Protein 6WXO (pdb70)

Foldseek 3Di:
DDLAPDEAEAEDDDQVVLLVVQVVSVVVVRDHYAYEYQDLVNLLSCQVRPHQEYEYEAQKKKKKWADDDVVLVCVLCVVLVVLLVVQPWDWDWDDDDRIIIIIIADHADVSLVVSQVSSVVSCVVSVIDIDGTTDNQRVVVVVSVVVCVVSPHNYYHYDHPDVVRVCVNVVD/DFAPDDPPNGHDLEPDEAEAEDPDQVVLLVVLVVSVVVVRQHYAYEYQDLVSLLVLQVRRHQEYEYEQFKKKKKWFDDDVVLVVVLVVVLVVLLVVQPWDWDWDDDDRIIIIITADHDQVSQVVSQVSSVVSCVVSVIDIDGGHDGHNVVVVVSVVVSVVSPRNHYHYDHPPVVVSVVSD

B-factor: mean 25.02, std 10.62, range [9.31, 85.42]

Radius of gyration: 19.2 Å; Cα contacts (8 Å, |Δi|>4): 754; chains: 2; bounding box: 48×46×39 Å

Structure (mmCIF, N/CA/C/O backbone):
data_6WXO
#
_entry.id   6WXO
#
_cell.length_a   48.851
_cell.length_b   62.512
_cell.length_c   48.949
_cell.angle_alpha   90.000
_cell.angle_beta   95.269
_cell.angle_gamma   90.000
#
_symmetry.space_group_name_H-M   'P 1 21 1'
#
loop_
_entity.id
_entity.type
_entity.pdbx_description
1 polymer TFD-HE
2 non-polymer GLYCEROL
3 non-polymer 'SULFATE ION'
4 water water
#
loop_
_atom_site.group_PDB
_atom_site.id
_atom_site.type_symbol
_atom_site.label_atom_id
_atom_site.label_alt_id
_atom_site.label_comp_id
_atom_site.label_asym_id
_atom_site.label_entity_id
_atom_site.label_seq_id
_atom_site.pdbx_PDB_ins_code
_atom_site.Cartn_x
_atom_site.Cartn_y
_atom_site.Cartn_z
_atom_site.occupancy
_atom_site.B_iso_or_equiv
_atom_site.auth_seq_id
_atom_site.auth_comp_id
_atom_site.auth_asym_id
_atom_site.auth_atom_id
_atom_site.pdbx_PDB_model_num
ATOM 1 N N . LEU A 1 19 ? -13.53605 4.47805 9.94486 1.000 39.86103 -5 LEU A N 1
ATOM 2 C CA . LEU A 1 19 ? -13.95859 5.86736 9.58337 1.000 36.32408 -5 LEU A CA 1
ATOM 3 C C . LEU A 1 19 ? -15.22404 5.81927 8.73200 1.000 36.03653 -5 LEU A C 1
ATOM 4 O O . LEU A 1 19 ? -15.44050 4.86737 7.98226 1.000 36.21483 -5 LEU A O 1
ATOM 20 N N . TYR A 1 20 ? -16.05480 6.86602 8.83074 1.000 34.63561 -4 TYR A N 1
ATOM 21 C CA . TYR A 1 20 ? -17.31571 6.94280 8.10566 1.000 34.70754 -4 TYR A CA 1
ATOM 22 C C . TYR A 1 20 ? -17.15344 7.96624 6.99286 1.000 33.20231 -4 TYR A C 1
ATOM 23 O O . TYR A 1 20 ? -17.03700 9.16229 7.26295 1.000 32.72512 -4 TYR A O 1
ATOM 27 N N . PHE A 1 21 ? -17.20832 7.50314 5.74057 1.000 33.69825 -3 PHE A N 1
ATOM 28 C CA . PHE A 1 21 ? -17.05360 8.41362 4.60578 1.000 34.28251 -3 PHE A CA 1
ATOM 29 C C . PHE A 1 21 ? -18.17474 9.45201 4.57326 1.000 34.54377 -3 PHE A C 1
ATOM 30 O O . PHE A 1 21 ? -17.99587 10.54160 4.02006 1.000 32.12886 -3 PHE A O 1
ATOM 34 N N . GLN A 1 22 ? -19.34558 9.11932 5.12310 1.000 36.92841 -2 GLN A N 1
ATOM 35 C CA . GLN A 1 22 ? -20.47504 10.04456 5.12942 1.000 39.73087 -2 GLN A CA 1
ATOM 36 C C . GLN A 1 22 ? -20.45164 10.98991 6.32799 1.000 40.54669 -2 GLN A C 1
ATOM 37 O O . GLN A 1 22 ? -20.83274 12.15658 6.19925 1.000 43.04196 -2 GLN A O 1
ATOM 41 N N . GLY A 1 23 ? -20.02743 10.51837 7.49509 1.000 37.39259 -1 GLY A N 1
ATOM 42 C CA . GLY A 1 23 ? -20.13606 11.31116 8.70380 1.000 33.53317 -1 GLY A CA 1
ATOM 43 C C . GLY A 1 23 ? -18.89899 12.07745 9.13941 1.000 30.01557 -1 GLY A C 1
ATOM 44 O O . GLY A 1 23 ? -19.00704 13.17214 9.70243 1.000 30.89890 -1 GLY A O 1
ATOM 48 N N . ASP A 1 24 ? -17.71910 11.53562 8.87086 1.000 26.45517 0 ASP A N 1
ATOM 49 C CA . ASP A 1 24 ? -16.47236 12.14143 9.33524 1.000 23.04214 0 ASP A CA 1
ATOM 50 C C . ASP A 1 24 ? -15.98608 13.18625 8.31665 1.000 19.96745 0 ASP A C 1
ATOM 51 O O . ASP A 1 24 ? -16.30473 13.14094 7.12799 1.000 22.21782 0 ASP A O 1
ATOM 60 N N . ILE A 1 25 ? -15.23930 14.13424 8.79794 1.000 14.74129 1 ILE A N 1
ATOM 61 C CA . ILE A 1 25 ? -14.57378 15.09202 7.92106 1.000 13.57807 1 ILE A CA 1
ATOM 62 C C . ILE A 1 25 ? -13.18905 14.54427 7.59770 1.000 13.21801 1 ILE A C 1
ATOM 63 O O . ILE A 1 25 ? -12.43238 14.16649 8.49352 1.000 14.67384 1 ILE A O 1
ATOM 79 N N . LEU A 1 26 ? -12.84702 14.46666 6.30405 1.000 11.10761 2 LEU A N 1
ATOM 80 C CA . LEU A 1 26 ? -11.55464 13.95320 5.91299 1.000 11.07595 2 LEU A CA 1
ATOM 81 C C . LEU A 1 26 ? -10.74050 15.12799 5.39170 1.000 10.37975 2 LEU A C 1
ATOM 82 O O . LEU A 1 26 ? -11.18563 15.84367 4.48942 1.000 11.65536 2 LEU A O 1
ATOM 98 N N . ILE A 1 27 ? -9.60891 15.38214 6.00544 1.000 10.15684 3 ILE A N 1
ATOM 99 C CA . ILE A 1 27 ? -8.86410 16.60690 5.75670 1.000 10.58591 3 ILE A CA 1
ATOM 100 C C . ILE A 1 27 ? -7.60153 16.25274 4.96749 1.000 9.30985 3 ILE A C 1
ATOM 101 O O . ILE A 1 27 ? -6.81183 15.39908 5.40082 1.000 10.29418 3 ILE A O 1
ATOM 117 N N . VAL A 1 28 ? -7.41233 16.93887 3.85380 1.000 10.81961 4 VAL A N 1
ATOM 118 C CA . VAL A 1 28 ? -6.18090 16.83160 3.05718 1.000 9.83688 4 VAL A CA 1
ATOM 119 C C . VAL A 1 28 ? -5.26909 17.97165 3.50503 1.000 10.89448 4 VAL A C 1
ATOM 120 O O . VAL A 1 28 ? -5.61351 19.16024 3.35813 1.000 11.72715 4 VAL A O 1
ATOM 133 N N . ASN A 1 29 ? -4.11028 17.61583 4.03578 1.000 12.81080 5 ASN A N 1
ATOM 134 C CA . ASN A 1 29 ? -3.08802 18.59044 4.37930 1.000 16.02724 5 ASN A CA 1
ATOM 135 C C . ASN A 1 29 ? -2.19062 18.72768 3.15923 1.000 16.84424 5 ASN A C 1
ATOM 136 O O . ASN A 1 29 ? -1.48931 17.78977 2.78140 1.000 18.53292 5 ASN A O 1
ATOM 147 N N . ALA A 1 30 ? -2.24971 19.87381 2.49362 1.000 17.80760 6 ALA A N 1
ATOM 148 C CA . ALA A 1 30 ? -1.69705 20.01727 1.15468 1.000 20.89513 6 ALA A CA 1
ATOM 149 C C . ALA A 1 30 ? -0.63967 21.09640 1.11327 1.000 23.59646 6 ALA A C 1
ATOM 150 O O . ALA A 1 30 ? -0.87714 22.22297 1.59785 1.000 24.05053 6 ALA A O 1
ATOM 157 N N . LYS A 1 31 ? 0.49530 20.75853 0.49165 1.000 25.18747 7 LYS A N 1
ATOM 158 C CA . LYS A 1 31 ? 1.59471 21.69884 0.24559 1.000 27.12279 7 LYS A CA 1
ATOM 159 C C . LYS A 1 31 ? 1.82724 21.99260 -1.23458 1.000 28.51613 7 LYS A C 1
ATOM 160 O O . LYS A 1 31 ? 2.64001 22.87872 -1.56320 1.000 29.46048 7 LYS A O 1
ATOM 167 N N . ASP A 1 32 ? 1.12866 21.30458 -2.13026 1.000 28.53934 8 ASP A N 1
ATOM 168 C CA . ASP A 1 32 ? 1.27492 21.51372 -3.56068 1.000 31.41872 8 ASP A CA 1
ATOM 169 C C . ASP A 1 32 ? -0.09446 21.36102 -4.19620 1.000 26.93396 8 ASP A C 1
ATOM 170 O O . ASP A 1 32 ? -0.88936 20.47661 -3.82399 1.000 24.39161 8 ASP A O 1
ATOM 179 N N . VAL A 1 33 ? -0.37085 22.21637 -5.16666 1.000 25.01424 9 VAL A N 1
ATOM 180 C CA . VAL A 1 33 ? -1.70974 22.25663 -5.72862 1.000 25.12825 9 VAL A CA 1
ATOM 181 C C . VAL A 1 33 ? -2.04982 20.96168 -6.42064 1.000 24.23480 9 VAL A C 1
ATOM 182 O O . VAL A 1 33 ? -3.14620 20.43159 -6.24640 1.000 22.18258 9 VAL A O 1
ATOM 195 N N . ASP A 1 34 ? -1.13111 20.45000 -7.25118 1.000 25.40639 10 ASP A N 1
ATOM 196 C CA . ASP A 1 34 ? -1.44201 19.24245 -8.00563 1.000 28.14529 10 ASP A CA 1
ATOM 197 C C . ASP A 1 34 ? -1.64753 18.04636 -7.08795 1.000 24.12764 10 ASP A C 1
ATOM 198 O O . ASP A 1 34 ? -2.56188 17.23509 -7.30316 1.000 22.57927 10 ASP A O 1
ATOM 207 N N . GLU A 1 35 ? -0.79453 17.90064 -6.06894 1.000 22.88589 11 GLU A N 1
ATOM 208 C CA . GLU A 1 35 ? -0.98457 16.79376 -5.12700 1.000 22.92444 11 GLU A CA 1
ATOM 209 C C . GLU A 1 35 ? -2.29579 16.94743 -4.37665 1.000 18.61411 11 GLU A C 1
ATOM 210 O O . GLU A 1 35 ? -2.99695 15.96690 -4.10585 1.000 17.17787 11 GLU A O 1
ATOM 222 N N . MET A 1 36 ? -2.64277 18.17152 -4.00589 1.000 17.12173 12 MET A N 1
ATOM 223 C CA . MET A 1 36 ? -3.92220 18.40347 -3.35528 1.000 16.31875 12 MET A CA 1
ATOM 224 C C . MET A 1 36 ? -5.05765 17.89830 -4.22720 1.000 15.64656 12 MET A C 1
ATOM 225 O O . MET A 1 36 ? -5.97049 17.22494 -3.74742 1.000 16.10279 12 MET A O 1
ATOM 239 N N . LEU A 1 37 ? -5.03953 18.25438 -5.51902 1.000 15.28271 13 LEU A N 1
ATOM 240 C CA . LEU A 1 37 ? -6.13555 17.89121 -6.39115 1.000 15.60348 13 LEU A CA 1
ATOM 241 C C . LEU A 1 37 ? -6.26313 16.39173 -6.51476 1.000 13.65634 13 LEU A C 1
ATOM 242 O O . LEU A 1 37 ? -7.37146 15.87644 -6.56441 1.000 13.96219 13 LEU A O 1
ATOM 258 N N . LYS A 1 38 ? -5.12916 15.69208 -6.55204 1.000 14.22992 14 LYS A N 1
ATOM 259 C CA . LYS A 1 38 ? -5.18903 14.24437 -6.65641 1.000 14.44398 14 LYS A CA 1
ATOM 260 C C . LYS A 1 38 ? -5.76984 13.61062 -5.39478 1.000 13.53899 14 LYS A C 1
ATOM 261 O O . LYS A 1 38 ? -6.50737 12.63418 -5.46181 1.000 13.37895 14 LYS A O 1
ATOM 280 N N . GLN A 1 39 ? -5.44969 14.15191 -4.23587 1.000 14.21606 15 GLN A N 1
ATOM 281 C CA . GLN A 1 39 ? -5.94092 13.60873 -2.99737 1.000 14.23318 15 GLN A CA 1
ATOM 282 C C . GLN A 1 39 ? -7.42701 13.86979 -2.84634 1.000 12.43622 15 GLN A C 1
ATOM 283 O O . GLN A 1 39 ? -8.16249 12.99132 -2.41470 1.000 11.58909 15 GLN A O 1
ATOM 308 N N . VAL A 1 40 ? -7.89032 15.07976 -3.16977 1.000 13.78336 16 VAL A N 1
ATOM 309 C CA . VAL A 1 40 ? -9.31592 15.34243 -3.12805 1.000 14.45511 16 VAL A CA 1
ATOM 310 C C . VAL A 1 40 ? -10.04374 14.42217 -4.08121 1.000 12.56630 16 VAL A C 1
ATOM 311 O O . VAL A 1 40 ? -11.12516 13.93450 -3.76710 1.000 14.38502 16 VAL A O 1
ATOM 324 N N . GLU A 1 41 ? -9.47784 14.18513 -5.28035 1.000 13.23676 17 GLU A N 1
ATOM 325 C CA . GLU A 1 41 ? -10.14879 13.30805 -6.22669 1.000 16.60926 17 GLU A CA 1
ATOM 326 C C . GLU A 1 41 ? -10.27349 11.89598 -5.65778 1.000 14.88878 17 GLU A C 1
ATOM 327 O O . GLU A 1 41 ? -11.31680 11.26328 -5.77757 1.000 15.61486 17 GLU A O 1
ATOM 339 N N . ILE A 1 42 ? -9.21438 11.38568 -5.02127 1.000 12.97662 18 ILE A N 1
ATOM 340 C CA . ILE A 1 42 ? -9.29154 10.06427 -4.39202 1.000 14.14050 18 ILE A CA 1
ATOM 341 C C . ILE A 1 42 ? -10.43866 10.03048 -3.38249 1.000 13.00883 18 ILE A C 1
ATOM 342 O O . ILE A 1 42 ? -11.31150 9.15006 -3.41259 1.000 15.55696 18 ILE A O 1
ATOM 358 N N . LEU A 1 43 ? -10.51129 11.03540 -2.52010 1.000 12.97528 19 LEU A N 1
ATOM 359 C CA . LEU A 1 43 ? -11.59958 11.03442 -1.53030 1.000 13.10216 19 LEU A CA 1
ATOM 360 C C . LEU A 1 43 ? -12.97259 11.15757 -2.17353 1.000 14.05704 19 LEU A C 1
ATOM 361 O O . LEU A 1 43 ? -13.92128 10.49928 -1.74853 1.000 15.69620 19 LEU A O 1
ATOM 377 N N . ARG A 1 44 ? -13.08442 11.94453 -3.22382 1.000 14.93711 20 ARG A N 1
ATOM 378 C CA . ARG A 1 44 ? -14.35861 12.05150 -3.91307 1.000 16.74146 20 ARG A CA 1
ATOM 379 C C . ARG A 1 44 ? -14.77245 10.73094 -4.51607 1.000 17.21686 20 ARG A C 1
ATOM 380 O O . ARG A 1 44 ? -15.93599 10.33277 -4.41741 1.000 19.27404 20 ARG A O 1
ATOM 401 N N . ARG A 1 45 ? -13.81508 10.00816 -5.10823 1.000 17.40621 21 ARG A N 1
ATOM 402 C CA . ARG A 1 45 ? -14.12456 8.74365 -5.77206 1.000 21.32566 21 ARG A CA 1
ATOM 403 C C . ARG A 1 45 ? -14.42561 7.64424 -4.76682 1.000 21.23627 21 ARG A C 1
ATOM 404 O O . ARG A 1 45 ? -14.96237 6.61135 -5.15779 1.000 21.87942 21 ARG A O 1
ATOM 425 N N . LEU A 1 46 ? -14.02885 7.82127 -3.50807 1.000 19.95217 22 LEU A N 1
ATOM 426 C CA . LEU A 1 46 ? -14.41975 6.99780 -2.37058 1.000 20.97675 22 LEU A CA 1
ATOM 427 C C . LEU A 1 46 ? -15.74579 7.43774 -1.76883 1.000 24.43070 22 LEU A C 1
ATOM 428 O O . LEU A 1 46 ? -16.20267 6.83834 -0.77600 1.000 26.38316 22 LEU A O 1
ATOM 444 N N . GLY A 1 47 ? -16.37159 8.48086 -2.30353 1.000 25.00322 23 GLY A N 1
ATOM 445 C CA . GLY A 1 47 ? -17.66738 8.89244 -1.82151 1.000 25.03305 23 GLY A CA 1
ATOM 446 C C . GLY A 1 47 ? -17.61414 9.70426 -0.55594 1.000 23.17132 23 GLY A C 1
ATOM 447 O O . GLY A 1 47 ? -18.64041 9.86516 0.10170 1.000 24.62977 23 GLY A O 1
ATOM 451 N N . ALA A 1 48 ? -16.46273 10.25778 -0.21237 1.000 20.05854 24 ALA A N 1
ATOM 452 C CA . ALA A 1 48 ? -16.39799 11.06890 0.98548 1.000 18.58887 24 ALA A CA 1
ATOM 453 C C . ALA A 1 48 ? -17.28700 12.28410 0.76653 1.000 20.98373 24 ALA A C 1
ATOM 454 O O . ALA A 1 48 ? -17.15428 12.98725 -0.24418 1.000 22.82501 24 ALA A O 1
ATOM 461 N N . LYS A 1 49 ? -18.11633 12.58297 1.75443 1.000 21.76434 25 LYS A N 1
ATOM 462 C CA . LYS A 1 49 ? -19.10383 13.63938 1.65197 1.000 23.73379 25 LYS A CA 1
ATOM 463 C C . LYS A 1 49 ? -18.64500 14.95209 2.27107 1.000 21.59399 25 LYS A C 1
ATOM 464 O O . LYS A 1 49 ? -19.19858 16.00622 1.92779 1.000 22.44946 25 LYS A O 1
ATOM 468 N N . GLN A 1 50 ? -17.63157 14.92608 3.13285 1.000 19.16242 26 GLN A N 1
ATOM 469 C CA . GLN A 1 50 ? -17.12084 16.12907 3.80038 1.000 19.67636 26 GLN A CA 1
ATOM 470 C C . GLN A 1 50 ? -15.61131 16.17873 3.65414 1.000 17.01521 26 GLN A C 1
ATOM 471 O O . GLN A 1 50 ? -14.90524 15.61889 4.47745 1.000 19.06465 26 GLN A O 1
ATOM 485 N N . ILE A 1 51 ? -15.11794 16.77545 2.58926 1.000 13.67366 27 ILE A N 1
ATOM 486 C CA . ILE A 1 51 ? -13.68772 16.86329 2.31018 1.000 12.49511 27 ILE A CA 1
ATOM 487 C C . ILE A 1 51 ? -13.20362 18.25509 2.65547 1.000 11.30422 27 ILE A C 1
ATOM 488 O O . ILE A 1 51 ? -13.74893 19.24723 2.16899 1.000 12.09218 27 ILE A O 1
ATOM 504 N N . ALA A 1 52 ? -12.18424 18.34073 3.45607 1.000 10.39798 28 ALA A N 1
ATOM 505 C CA . ALA A 1 52 ? -11.55765 19.60421 3.80418 1.000 11.53992 28 ALA A CA 1
ATOM 506 C C . ALA A 1 52 ? -10.15434 19.63850 3.22879 1.000 11.17596 28 ALA A C 1
ATOM 507 O O . ALA A 1 52 ? -9.49093 18.60658 3.04091 1.000 9.88700 28 ALA A O 1
ATOM 514 N N . VAL A 1 53 ? -9.66858 20.84812 3.00286 1.000 11.66639 29 VAL A N 1
ATOM 515 C CA . VAL A 1 53 ? -8.29890 21.04358 2.61353 1.000 10.94685 29 VAL A CA 1
ATOM 516 C C . VAL A 1 53 ? -7.68993 22.04562 3.57110 1.000 9.96474 29 VAL A C 1
ATOM 517 O O . VAL A 1 53 ? -8.25895 23.10622 3.82631 1.000 12.72621 29 VAL A O 1
ATOM 530 N N . HIS A 1 54 ? -6.54835 21.69507 4.10820 1.000 11.93275 30 HIS A N 1
ATOM 531 C CA . HIS A 1 54 ? -5.79020 22.54313 5.02150 1.000 13.56590 30 HIS A CA 1
ATOM 532 C C . HIS A 1 54 ? -4.47846 22.90876 4.37378 1.000 14.56053 30 HIS A C 1
ATOM 533 O O . HIS A 1 54 ? -3.73514 22.01796 3.96822 1.000 16.58393 30 HIS A O 1
ATOM 548 N N . SER A 1 55 ? -4.17828 24.20816 4.30306 1.000 15.36001 31 SER A N 1
ATOM 549 C CA . SER A 1 55 ? -2.97935 24.65785 3.66065 1.000 17.84254 31 SER A CA 1
ATOM 550 C C . SER A 1 55 ? -2.60407 26.03382 4.15584 1.000 21.70551 31 SER A C 1
ATOM 551 O O . SER A 1 55 ? -3.47193 26.84193 4.47586 1.000 23.35219 31 SER A O 1
ATOM 559 N N . SER A 1 56 ? -1.28788 26.28130 4.19462 1.000 23.87858 32 SER A N 1
ATOM 560 C CA A SER A 1 56 ? -0.76991 27.62642 4.41794 0.500 24.97664 32 SER A CA 1
ATOM 561 C CA B SER A 1 56 ? -0.78198 27.63097 4.41982 0.500 24.51075 32 SER A CA 1
ATOM 562 C C . SER A 1 56 ? -0.72483 28.45055 3.14010 1.000 25.20368 32 SER A C 1
ATOM 563 O O . SER A 1 56 ? -0.48375 29.66404 3.21429 1.000 28.08742 32 SER A O 1
ATOM 578 N N . ASP A 1 57 ? -0.95052 27.83703 1.97696 1.000 22.69303 33 ASP A N 1
ATOM 579 C CA . ASP A 1 57 ? -0.87487 28.52848 0.69346 1.000 24.69205 33 ASP A CA 1
ATOM 580 C C . ASP A 1 57 ? -2.29323 28.90583 0.26882 1.000 20.54952 33 ASP A C 1
ATOM 581 O O . ASP A 1 57 ? -3.11454 28.03516 -0.04729 1.000 19.57143 33 ASP A O 1
ATOM 590 N N . TRP A 1 58 ? -2.58134 30.20918 0.23591 1.000 18.26966 34 TRP A N 1
ATOM 591 C CA . TRP A 1 58 ? -3.90958 30.62452 -0.16153 1.000 15.25684 34 TRP A CA 1
ATOM 592 C C . TRP A 1 58 ? -4.28238 30.10224 -1.53282 1.000 14.57524 34 TRP A C 1
ATOM 593 O O . TRP A 1 58 ? -5.46325 29.83262 -1.77425 1.000 15.38148 34 TRP A O 1
ATOM 614 N N . ARG A 1 59 ? -3.30544 30.00642 -2.45291 1.000 15.78986 35 ARG A N 1
ATOM 615 C CA . ARG A 1 59 ? -3.59070 29.50150 -3.79201 1.000 18.86054 35 ARG A CA 1
ATOM 616 C C . ARG A 1 59 ? -4.14146 28.08249 -3.72523 1.000 18.09381 35 ARG A C 1
ATOM 617 O O . ARG A 1 59 ? -5.03300 27.72306 -4.50603 1.000 17.88425 35 ARG A O 1
ATOM 621 N N . ILE A 1 60 ? -3.62136 27.25357 -2.79982 1.000 17.25729 36 ILE A N 1
ATOM 622 C CA . ILE A 1 60 ? -4.12962 25.88950 -2.68336 1.000 17.74422 36 ILE A CA 1
ATOM 623 C C . ILE A 1 60 ? -5.55926 25.90055 -2.21651 1.000 15.93802 36 ILE A C 1
ATOM 624 O O . ILE A 1 60 ? -6.37299 25.14202 -2.70839 1.000 16.61001 36 ILE A O 1
ATOM 640 N N . LEU A 1 61 ? -5.88293 26.75043 -1.23622 1.000 14.67438 37 LEU A N 1
ATOM 641 C CA . LEU A 1 61 ? -7.25306 26.80596 -0.75910 1.000 14.03152 37 LEU A CA 1
ATOM 642 C C . LEU A 1 61 ? -8.17678 27.34208 -1.85783 1.000 14.27972 37 LEU A C 1
ATOM 643 O O . LEU A 1 61 ? -9.31274 26.89778 -1.98498 1.000 15.24557 37 LEU A O 1
ATOM 659 N N . GLN A 1 62 ? -7.70657 28.27732 -2.65839 1.000 14.90090 38 GLN A N 1
ATOM 660 C CA . GLN A 1 62 ? -8.50303 28.78324 -3.77199 1.000 15.42873 38 GLN A CA 1
ATOM 661 C C . GLN A 1 62 ? -8.77414 27.71742 -4.82255 1.000 17.30379 38 GLN A C 1
ATOM 662 O O . GLN A 1 62 ? -9.87208 27.65994 -5.38441 1.000 19.12163 38 GLN A O 1
ATOM 676 N N . GLU A 1 63 ? -7.79224 26.86657 -5.10747 1.000 18.47622 39 GLU A N 1
ATOM 677 C CA . GLU A 1 63 ? -8.00632 25.79347 -6.06409 1.000 21.28238 39 GLU A CA 1
ATOM 678 C C . GLU A 1 63 ? -8.91554 24.72495 -5.48564 1.000 20.04280 39 GLU A C 1
ATOM 679 O O . GLU A 1 63 ? -9.76566 24.17038 -6.18273 1.000 21.15319 39 GLU A O 1
ATOM 691 N N . ALA A 1 64 ? -8.74962 24.42480 -4.20970 1.000 16.63632 40 ALA A N 1
ATOM 692 C CA . ALA A 1 64 ? -9.58363 23.41329 -3.57866 1.000 17.82076 40 ALA A CA 1
ATOM 693 C C . ALA A 1 64 ? -11.02870 23.80574 -3.63884 1.000 18.38789 40 ALA A C 1
ATOM 694 O O . ALA A 1 64 ? -11.89649 22.96160 -3.83999 1.000 17.78382 40 ALA A O 1
ATOM 701 N N . LEU A 1 65 ? -11.30829 25.08759 -3.43178 1.000 19.89086 41 LEU A N 1
ATOM 702 C CA . LEU A 1 65 ? -12.67445 25.55986 -3.42403 1.000 22.92374 41 LEU A CA 1
ATOM 703 C C . LEU A 1 65 ? -13.36367 25.24524 -4.73139 1.000 27.26236 41 LEU A C 1
ATOM 704 O O . LEU A 1 65 ? -14.52642 24.84837 -4.74205 1.000 28.95858 41 LEU A O 1
ATOM 720 N N . LYS A 1 66 ? -12.63577 25.32058 -5.83395 1.000 29.48645 42 LYS A N 1
ATOM 721 C CA . LYS A 1 66 ? -13.23635 25.07000 -7.13793 1.000 33.61334 42 LYS A CA 1
ATOM 722 C C . LYS A 1 66 ? -13.38734 23.59336 -7.44414 1.000 33.28002 42 LYS A C 1
ATOM 723 O O . LYS A 1 66 ? -14.18085 23.24144 -8.31673 1.000 33.91133 42 LYS A O 1
ATOM 727 N N . LYS A 1 67 ? -12.68819 22.72043 -6.72442 1.000 32.84209 43 LYS A N 1
ATOM 728 C CA . LYS A 1 67 ? -12.53420 21.33290 -7.15710 1.000 34.15656 43 LYS A CA 1
ATOM 729 C C . LYS A 1 67 ? -13.08406 20.30330 -6.17248 1.000 33.48760 43 LYS A C 1
ATOM 730 O O . LYS A 1 67 ? -12.66216 19.14410 -6.21293 1.000 33.95162 43 LYS A O 1
ATOM 734 N N . GLY A 1 68 ? -14.00524 20.68176 -5.29545 1.000 32.75583 44 GLY A N 1
ATOM 735 C CA . GLY A 1 68 ? -14.62631 19.73383 -4.39151 1.000 32.82350 44 GLY A CA 1
ATOM 736 C C . GLY A 1 68 ? -14.20415 19.81325 -2.94269 1.000 32.08866 44 GLY A C 1
ATOM 737 O O . GLY A 1 68 ? -14.57750 18.94110 -2.16408 1.000 32.15387 44 GLY A O 1
ATOM 741 N N . GLY A 1 69 ? -13.42025 20.81345 -2.55675 1.000 29.71102 45 GLY A N 1
ATOM 742 C CA . GLY A 1 69 ? -13.12687 21.02902 -1.15177 1.000 26.53911 45 GLY A CA 1
ATOM 743 C C . GLY A 1 69 ? -14.30153 21.68343 -0.45037 1.000 25.88208 45 GLY A C 1
ATOM 744 O O . GLY A 1 69 ? -14.59209 22.85012 -0.68822 1.000 29.13850 45 GLY A O 1
ATOM 748 N N . ASP A 1 70 ? -14.97203 20.94670 0.43507 1.000 23.48037 46 ASP A N 1
ATOM 749 C CA . ASP A 1 70 ? -16.16218 21.45159 1.10883 1.000 22.36266 46 ASP A CA 1
ATOM 750 C C . ASP A 1 70 ? -15.80910 22.37894 2.26888 1.000 19.56300 46 ASP A C 1
ATOM 751 O O . ASP A 1 70 ? -16.58656 23.28054 2.59227 1.000 21.94193 46 ASP A O 1
ATOM 760 N N . ILE A 1 71 ? -14.64848 22.17952 2.86959 1.000 15.46843 47 ILE A N 1
ATOM 761 C CA . ILE A 1 71 ? -14.19800 22.95737 4.01701 1.000 13.78191 47 ILE A CA 1
ATOM 762 C C . ILE A 1 71 ? -12.77090 23.38340 3.74586 1.000 12.79296 47 ILE A C 1
ATOM 763 O O . ILE A 1 71 ? -11.92474 22.55515 3.40693 1.000 13.62095 47 ILE A O 1
ATOM 779 N N . LEU A 1 72 ? -12.50673 24.66312 3.89658 1.000 11.18763 48 LEU A N 1
ATOM 780 C CA . LEU A 1 72 ? -11.19028 25.23216 3.68691 1.000 11.30854 48 LEU A CA 1
ATOM 781 C C . LEU A 1 72 ? -10.64223 25.61659 5.04012 1.000 11.15763 48 LEU A C 1
ATOM 782 O O . LEU A 1 72 ? -11.25215 26.41840 5.73101 1.000 12.34159 48 LEU A O 1
ATOM 798 N N . ILE A 1 73 ? -9.50968 25.05960 5.41710 1.000 10.31960 49 ILE A N 1
ATOM 799 C CA . ILE A 1 73 ? -8.93987 25.29407 6.74650 1.000 10.49790 49 ILE A CA 1
ATOM 800 C C . ILE A 1 73 ? -7.72902 26.20035 6.57779 1.000 11.86648 49 ILE A C 1
ATOM 801 O O . ILE A 1 73 ? -6.71763 25.79152 5.99193 1.000 13.04550 49 ILE A O 1
ATOM 817 N N . VAL A 1 74 ? -7.82412 27.37742 7.16691 1.000 13.32276 50 VAL A N 1
ATOM 818 C CA . VAL A 1 74 ? -6.82160 28.42079 7.10959 1.000 15.49998 50 VAL A CA 1
ATOM 819 C C . VAL A 1 74 ? -6.02841 28.40687 8.39727 1.000 16.92749 50 VAL A C 1
ATOM 820 O O . VAL A 1 74 ? -6.55483 28.11582 9.47007 1.000 16.26298 50 VAL A O 1
ATOM 833 N N . ASN A 1 75 ? -4.76616 28.73022 8.29473 1.000 19.94903 51 ASN A N 1
ATOM 834 C CA . ASN A 1 75 ? -3.93818 28.95719 9.46825 1.000 22.91689 51 ASN A CA 1
ATOM 835 C C . ASN A 1 75 ? -4.09008 30.42529 9.85337 1.000 25.17750 51 ASN A C 1
ATOM 836 O O . ASN A 1 75 ? -3.98311 31.34186 9.01885 1.000 26.57017 51 ASN A O 1
ATOM 847 N N . GLY A 1 76 ? -4.42248 30.64058 11.10038 1.000 24.17775 52 GLY A N 1
ATOM 848 C CA . GLY A 1 76 ? -4.54431 31.97120 11.65778 1.000 28.83626 52 GLY A CA 1
ATOM 849 C C . GLY A 1 76 ? -3.27450 32.44422 12.32736 1.000 32.39684 52 GLY A C 1
ATOM 850 O O . GLY A 1 76 ? -2.87783 31.85428 13.33149 1.000 33.78903 52 GLY A O 1
ATOM 854 N N . GLY A 1 77 ? -2.57441 33.42001 11.75396 1.000 33.83535 53 GLY A N 1
ATOM 855 C CA . GLY A 1 77 ? -1.44643 34.01584 12.44310 1.000 34.31762 53 GLY A CA 1
ATOM 856 C C . GLY A 1 77 ? -0.15326 33.23727 12.47149 1.000 35.05927 53 GLY A C 1
ATOM 857 O O . GLY A 1 77 ? 0.67849 33.45793 13.36098 1.000 38.34383 53 GLY A O 1
ATOM 861 N N . GLY A 1 78 ? 0.05690 32.34130 11.53980 1.000 31.48381 54 GLY A N 1
ATOM 862 C CA . GLY A 1 78 ? 1.30506 31.61221 11.46555 1.000 30.38536 54 GLY A CA 1
ATOM 863 C C . GLY A 1 78 ? 2.23710 32.25147 10.45542 1.000 28.75116 54 GLY A C 1
ATOM 864 O O . GLY A 1 78 ? 1.78933 32.87063 9.48630 1.000 29.34901 54 GLY A O 1
ATOM 868 N N . MET A 1 79 ? 3.54388 32.12275 10.69837 1.000 23.76892 55 MET A N 1
ATOM 869 C CA . MET A 1 79 ? 4.54257 32.63735 9.76872 1.000 20.92842 55 MET A CA 1
ATOM 870 C C . MET A 1 79 ? 5.25850 31.42998 9.18044 1.000 17.61288 55 MET A C 1
ATOM 871 O O . MET A 1 79 ? 5.32286 30.37853 9.79688 1.000 19.12358 55 MET A O 1
ATOM 885 N N . THR A 1 80 ? 5.69883 31.54523 7.94559 1.000 16.70573 56 THR A N 1
ATOM 886 C CA . THR A 1 80 ? 6.47675 30.50335 7.31396 1.000 17.15973 56 THR A CA 1
ATOM 887 C C . THR A 1 80 ? 7.78058 31.10021 6.84402 1.000 15.53077 56 THR A C 1
ATOM 888 O O . THR A 1 80 ? 7.76154 32.06200 6.07618 1.000 15.90565 56 THR A O 1
ATOM 899 N N . ILE A 1 81 ? 8.88752 30.48769 7.24819 1.000 14.79745 57 ILE A N 1
ATOM 900 C CA . ILE A 1 81 ? 10.21300 30.82667 6.77475 1.000 15.65238 57 ILE A CA 1
ATOM 901 C C . ILE A 1 81 ? 10.69337 29.65601 5.96485 1.000 13.87629 57 ILE A C 1
ATOM 902 O O . ILE A 1 81 ? 10.55838 28.51622 6.38976 1.000 15.99712 57 ILE A O 1
ATOM 918 N N . THR A 1 82 ? 11.21328 29.90536 4.77727 1.000 13.30180 58 THR A N 1
ATOM 919 C CA . THR A 1 82 ? 11.73274 28.83190 3.94270 1.000 15.33229 58 THR A CA 1
ATOM 920 C C . THR A 1 82 ? 13.19627 29.11123 3.70227 1.000 15.36737 58 THR A C 1
ATOM 921 O O . THR A 1 82 ? 13.55780 30.20916 3.28044 1.000 14.85019 58 THR A O 1
ATOM 932 N N . PHE A 1 83 ? 14.02000 28.12402 4.00112 1.000 15.35480 59 PHE A N 1
ATOM 933 C CA . PHE A 1 83 ? 15.44403 28.14711 3.69543 1.000 16.09301 59 PHE A CA 1
ATOM 934 C C . PHE A 1 83 ? 15.70694 27.24440 2.50625 1.000 18.72096 59 PHE A C 1
ATOM 935 O O . PHE A 1 83 ? 15.14101 26.15044 2.41178 1.000 18.45065 59 PHE A O 1
ATOM 952 N N . ARG A 1 84 ? 16.53893 27.72306 1.59633 1.000 19.15053 60 ARG A N 1
ATOM 953 C CA . ARG A 1 84 ? 16.89639 26.99666 0.38929 1.000 23.16686 60 ARG A CA 1
ATOM 954 C C . ARG A 1 84 ? 18.40173 26.83065 0.31454 1.000 25.54283 60 ARG A C 1
ATOM 955 O O . ARG A 1 84 ? 19.16632 27.75744 0.61915 1.000 24.79768 60 ARG A O 1
ATOM 976 N N . GLY A 1 85 ? 18.80589 25.62206 -0.05164 1.000 29.04863 61 GLY A N 1
ATOM 977 C CA . GLY A 1 85 ? 20.21102 25.26535 -0.14832 1.000 34.37553 61 GLY A CA 1
ATOM 978 C C . GLY A 1 85 ? 20.30220 23.81155 -0.56499 1.000 39.09513 61 GLY A C 1
ATOM 979 O O . GLY A 1 85 ? 19.31242 23.06566 -0.52865 1.000 39.89431 61 GLY A O 1
ATOM 983 N N . ASP A 1 86 ? 21.50115 23.42744 -0.99620 1.000 42.81481 62 ASP A N 1
ATOM 984 C CA . ASP A 1 86 ? 21.68105 22.08224 -1.51645 1.000 46.48315 62 ASP A CA 1
ATOM 985 C C . ASP A 1 86 ? 21.83506 21.02942 -0.42642 1.000 44.18438 62 ASP A C 1
ATOM 986 O O . ASP A 1 86 ? 21.56230 19.85511 -0.69334 1.000 45.78482 62 ASP A O 1
ATOM 990 N N . ASP A 1 87 ? 22.23892 21.41035 0.79320 1.000 39.79282 63 ASP A N 1
ATOM 991 C CA . ASP A 1 87 ? 22.56970 20.46275 1.85102 1.000 36.13072 63 ASP A CA 1
ATOM 992 C C . ASP A 1 87 ? 21.56774 20.59510 2.99025 1.000 29.53545 63 ASP A C 1
ATOM 993 O O . ASP A 1 87 ? 21.54940 21.60999 3.67755 1.000 28.84945 63 ASP A O 1
ATOM 997 N N . LEU A 1 88 ? 20.74790 19.56348 3.19705 1.000 25.53583 64 LEU A N 1
ATOM 998 C CA . LEU A 1 88 ? 19.72978 19.64058 4.24740 1.000 24.25274 64 LEU A CA 1
ATOM 999 C C . LEU A 1 88 ? 20.35435 19.78415 5.63510 1.000 25.23194 64 LEU A C 1
ATOM 1000 O O . LEU A 1 88 ? 19.83408 20.51872 6.47822 1.000 23.80310 64 LEU A O 1
ATOM 1016 N N . GLU A 1 89 ? 21.45931 19.09303 5.91177 1.000 29.05358 65 GLU A N 1
ATOM 1017 C CA . GLU A 1 89 ? 22.08532 19.24050 7.22231 1.000 33.62745 65 GLU A CA 1
ATOM 1018 C C . GLU A 1 89 ? 22.44083 20.69476 7.49963 1.000 30.56770 65 GLU A C 1
ATOM 1019 O O . GLU A 1 89 ? 22.27590 21.17283 8.62769 1.000 29.94680 65 GLU A O 1
ATOM 1031 N N . ALA A 1 90 ? 22.87863 21.43195 6.47698 1.000 27.65823 66 ALA A N 1
ATOM 1032 C CA . ALA A 1 90 ? 23.23763 22.83327 6.68085 1.000 26.46306 66 ALA A CA 1
ATOM 1033 C C . ALA A 1 90 ? 22.01254 23.72107 6.89222 1.000 23.15495 66 ALA A C 1
ATOM 1034 O O . ALA A 1 90 ? 22.06402 24.67072 7.68225 1.000 24.48419 66 ALA A O 1
ATOM 1041 N N . LEU A 1 91 ? 20.91679 23.44484 6.17021 1.000 20.05763 67 LEU A N 1
ATOM 1042 C CA . LEU A 1 91 ? 19.68445 24.16994 6.39900 1.000 17.19397 67 LEU A CA 1
ATOM 1043 C C . LEU A 1 91 ? 19.21397 23.97701 7.83027 1.000 15.80693 67 LEU A C 1
ATOM 1044 O O . LEU A 1 91 ? 18.78925 24.92816 8.50268 1.000 14.91943 67 LEU A O 1
ATOM 1060 N N . LEU A 1 92 ? 19.30163 22.75193 8.31895 1.000 17.44002 68 LEU A N 1
ATOM 1061 C CA . LEU A 1 92 ? 18.85446 22.46185 9.66632 1.000 16.88298 68 LEU A CA 1
ATOM 1062 C C . LEU A 1 92 ? 19.80021 23.06053 10.70215 1.000 18.47754 68 LEU A C 1
ATOM 1063 O O . LEU A 1 92 ? 19.34513 23.59996 11.71828 1.000 17.57433 68 LEU A O 1
ATOM 1079 N N . LYS A 1 93 ? 21.09459 23.01548 10.44304 1.000 20.31597 69 LYS A N 1
ATOM 1080 C CA . LYS A 1 93 ? 22.06557 23.64185 11.32592 1.000 23.12080 69 LYS A CA 1
ATOM 1081 C C . LYS A 1 93 ? 21.78295 25.12672 11.45234 1.000 21.61204 69 LYS A C 1
ATOM 1082 O O . LYS A 1 93 ? 21.84854 25.68158 12.55813 1.000 23.00103 69 LYS A O 1
ATOM 1101 N N . ALA A 1 94 ? 21.44989 25.78376 10.32927 1.000 19.91959 70 ALA A N 1
ATOM 1102 C CA . ALA A 1 94 ? 21.15461 27.20413 10.33962 1.000 21.14846 70 ALA A CA 1
ATOM 1103 C C . ALA A 1 94 ? 19.86225 27.49091 11.07702 1.000 22.02804 70 ALA A C 1
ATOM 1104 O O . ALA A 1 94 ? 19.74314 28.49647 11.76906 1.000 25.64075 70 ALA A O 1
ATOM 1111 N N . ALA A 1 95 ? 18.86896 26.63766 10.91166 1.000 19.83176 71 ALA A N 1
ATOM 1112 C CA . ALA A 1 95 ? 17.57565 26.86549 11.51072 1.000 18.83200 71 ALA A CA 1
ATOM 1113 C C . ALA A 1 95 ? 17.58164 26.64166 13.02513 1.000 18.56359 71 ALA A C 1
ATOM 1114 O O . ALA A 1 95 ? 16.74598 27.23732 13.68552 1.000 19.39293 71 ALA A O 1
ATOM 1121 N N . ILE A 1 96 ? 18.50902 25.83238 13.57339 1.000 18.32661 72 ILE A N 1
ATOM 1122 C CA . ILE A 1 96 ? 18.39102 25.37373 14.95609 1.000 19.14206 72 ILE A CA 1
ATOM 1123 C C . ILE A 1 96 ? 18.31291 26.53492 15.93259 1.000 18.49964 72 ILE A C 1
ATOM 1124 O O . ILE A 1 96 ? 17.47378 26.53595 16.83530 1.000 19.06624 72 ILE A O 1
ATOM 1140 N N . GLU A 1 97 ? 19.14540 27.57117 15.74988 1.000 18.22195 73 GLU A N 1
ATOM 1141 C CA . GLU A 1 97 ? 19.11547 28.67027 16.71338 1.000 24.01142 73 GLU A CA 1
ATOM 1142 C C . GLU A 1 97 ? 17.80270 29.42408 16.66044 1.000 22.11975 73 GLU A C 1
ATOM 1143 O O . GLU A 1 97 ? 17.27484 29.84980 17.69924 1.000 21.07289 73 GLU A O 1
ATOM 1155 N N . MET A 1 98 ? 17.24608 29.58995 15.47051 1.000 19.81282 74 MET A N 1
ATOM 1156 C CA . MET A 1 98 ? 15.97713 30.28439 15.38869 1.000 16.62981 74 MET A CA 1
ATOM 1157 C C . MET A 1 98 ? 14.86102 29.42765 15.98130 1.000 15.78354 74 MET A C 1
ATOM 1158 O O . MET A 1 98 ? 14.01379 29.92769 16.72448 1.000 18.30709 74 MET A O 1
ATOM 1183 N N . ILE A 1 99 ? 14.86392 28.14201 15.67543 1.000 15.13763 75 ILE A N 1
ATOM 1184 C CA . ILE A 1 99 ? 13.90851 27.22799 16.27221 1.000 15.66336 75 ILE A CA 1
ATOM 1185 C C . ILE A 1 99 ? 14.03311 27.24572 17.78931 1.000 16.02602 75 ILE A C 1
ATOM 1186 O O . ILE A 1 99 ? 13.01730 27.24054 18.49656 1.000 16.34495 75 ILE A O 1
ATOM 1202 N N . LYS A 1 100 ? 15.27082 27.25938 18.30484 1.000 14.57632 76 LYS A N 1
ATOM 1203 C CA . LYS A 1 100 ? 15.47501 27.32439 19.74422 1.000 16.39652 76 LYS A CA 1
ATOM 1204 C C . LYS A 1 100 ? 14.80910 28.55335 20.32397 1.000 15.68786 76 LYS A C 1
ATOM 1205 O O . LYS A 1 100 ? 14.06844 28.45717 21.29750 1.000 16.98978 76 LYS A O 1
ATOM 1224 N N . GLN A 1 101 ? 15.04847 29.72339 19.73231 1.000 14.62700 77 GLN A N 1
ATOM 1225 C CA . GLN A 1 101 ? 14.39703 30.93230 20.22346 1.000 15.27267 77 GLN A CA 1
ATOM 1226 C C . GLN A 1 101 ? 12.87743 30.85791 20.09532 1.000 15.37120 77 GLN A C 1
ATOM 1227 O O . GLN A 1 101 ? 12.13293 31.29512 20.99468 1.000 16.42024 77 GLN A O 1
ATOM 1241 N N . ALA A 1 102 ? 12.38662 30.34228 18.98048 1.000 12.70485 78 ALA A N 1
ATOM 1242 C CA . ALA A 1 102 ? 10.94195 30.26349 18.78164 1.000 11.41016 78 ALA A CA 1
ATOM 1243 C C . ALA A 1 102 ? 10.32426 29.41693 19.86190 1.000 12.08292 78 ALA A C 1
ATOM 1244 O O . ALA A 1 102 ? 9.31312 29.79321 20.42961 1.000 13.39559 78 ALA A O 1
ATOM 1251 N N . LEU A 1 103 ? 10.93807 28.26585 20.14002 1.000 12.15059 79 LEU A N 1
ATOM 1252 C CA . LEU A 1 103 ? 10.40466 27.36435 21.14937 1.000 12.43222 79 LEU A CA 1
ATOM 1253 C C . LEU A 1 103 ? 10.37992 28.01581 22.50469 1.000 14.98000 79 LEU A C 1
ATOM 1254 O O . LEU A 1 103 ? 9.41764 27.84491 23.25337 1.000 16.65882 79 LEU A O 1
ATOM 1270 N N . LYS A 1 104 ? 11.41446 28.78341 22.82074 1.000 16.02180 80 LYS A N 1
ATOM 1271 C CA . LYS A 1 104 ? 11.46320 29.47906 24.10633 1.000 17.49844 80 LYS A CA 1
ATOM 1272 C C . LYS A 1 104 ? 10.43097 30.59033 24.21143 1.000 17.80345 80 LYS A C 1
ATOM 1273 O O . LYS A 1 104 ? 9.98101 30.91963 25.32366 1.000 21.01564 80 LYS A O 1
ATOM 1292 N N . PHE A 1 105 ? 10.04680 31.18223 23.08747 1.000 16.31430 81 PHE A N 1
ATOM 1293 C CA . PHE A 1 105 ? 8.96373 32.14965 23.06514 1.000 14.33870 81 PHE A CA 1
ATOM 1294 C C . PHE A 1 105 ? 7.60582 31.49082 23.12756 1.000 15.22776 81 PHE A C 1
ATOM 1295 O O . PHE A 1 105 ? 6.59167 32.19383 23.17897 1.000 15.68534 81 PHE A O 1
ATOM 1312 N N . GLY A 1 106 ? 7.54234 30.17752 23.13715 1.000 16.33681 82 GLY A N 1
ATOM 1313 C CA . GLY A 1 106 ? 6.29882 29.46755 23.24007 1.000 16.52700 82 GLY A CA 1
ATOM 1314 C C . GLY A 1 106 ? 5.71899 28.95416 21.93652 1.000 16.93439 82 GLY A C 1
ATOM 1315 O O . GLY A 1 106 ? 4.55749 28.48289 21.92162 1.000 17.65138 82 GLY A O 1
ATOM 1319 N N . ALA A 1 107 ? 6.49088 29.00447 20.85584 1.000 15.78943 83 ALA A N 1
ATOM 1320 C CA . ALA A 1 107 ? 5.98560 28.66394 19.55093 1.000 14.52274 83 ALA A CA 1
ATOM 1321 C C . ALA A 1 107 ? 5.84214 27.17008 19.38561 1.000 13.74240 83 ALA A C 1
ATOM 1322 O O . ALA A 1 107 ? 6.50611 26.37251 20.04102 1.000 14.86763 83 ALA A O 1
ATOM 1329 N N . THR A 1 108 ? 4.98177 26.80655 18.43744 1.000 13.23278 84 THR A N 1
ATOM 1330 C CA . THR A 1 108 ? 4.99512 25.48866 17.82983 1.000 16.17427 84 THR A CA 1
ATOM 1331 C C . THR A 1 108 ? 5.63571 25.61288 16.45890 1.000 14.32016 84 THR A C 1
ATOM 1332 O O . THR A 1 108 ? 5.37535 26.57524 15.70604 1.000 16.64236 84 THR A O 1
ATOM 1343 N N . ILE A 1 109 ? 6.53284 24.69006 16.16476 1.000 11.31672 85 ILE A N 1
ATOM 1344 C CA . ILE A 1 109 ? 7.31475 24.71927 14.93135 1.000 11.59755 85 ILE A CA 1
ATOM 1345 C C . ILE A 1 109 ? 6.95270 23.49459 14.10912 1.000 13.32763 85 ILE A C 1
ATOM 1346 O O . ILE A 1 109 ? 6.94754 22.38024 14.63146 1.000 15.40954 85 ILE A O 1
ATOM 1362 N N . THR A 1 110 ? 6.64332 23.68230 12.84802 1.000 12.71983 86 THR A N 1
ATOM 1363 C CA . THR A 1 110 ? 6.40660 22.56244 11.94172 1.000 13.35384 86 THR A CA 1
ATOM 1364 C C . THR A 1 110 ? 7.45489 22.62487 10.84808 1.000 12.50540 86 THR A C 1
ATOM 1365 O O . THR A 1 110 ? 7.62697 23.68553 10.22813 1.000 13.10458 86 THR A O 1
ATOM 1376 N N . LEU A 1 111 ? 8.11378 21.51284 10.57496 1.000 11.80083 87 LEU A N 1
ATOM 1377 C CA . LEU A 1 111 ? 9.15956 21.41453 9.57180 1.000 12.54842 87 LEU A CA 1
ATOM 1378 C C . LEU A 1 111 ? 8.73111 20.44539 8.48521 1.000 12.99620 87 LEU A C 1
ATOM 1379 O O . LEU A 1 111 ? 8.20518 19.35157 8.78241 1.000 13.95407 87 LEU A O 1
ATOM 1395 N N . SER A 1 112 ? 8.95698 20.84613 7.24759 1.000 13.38071 88 SER A N 1
ATOM 1396 C CA . SER A 1 112 ? 8.75677 19.93158 6.13726 1.000 15.62923 88 SER A CA 1
ATOM 1397 C C . SER A 1 112 ? 9.72292 20.29531 5.02766 1.000 15.32411 88 SER A C 1
ATOM 1398 O O . SER A 1 112 ? 10.28321 21.39325 4.99945 1.000 14.69300 88 SER A O 1
ATOM 1406 N N . LEU A 1 113 ? 9.94531 19.33415 4.12225 1.000 18.09137 89 LEU A N 1
ATOM 1407 C CA . LEU A 1 113 ? 10.88056 19.49041 3.03764 1.000 23.77680 89 LEU A CA 1
ATOM 1408 C C . LEU A 1 113 ? 10.08284 19.55127 1.75218 1.000 27.53700 89 LEU A C 1
ATOM 1409 O O . LEU A 1 113 ? 9.23735 18.67891 1.51729 1.000 27.82043 89 LEU A O 1
ATOM 1425 N N . ASP A 1 114 ? 10.33277 20.57960 0.94705 1.000 30.16650 90 ASP A N 1
ATOM 1426 C CA . ASP A 1 114 ? 9.78414 20.70901 -0.40706 1.000 33.58532 90 ASP A CA 1
ATOM 1427 C C . ASP A 1 114 ? 11.00518 20.74915 -1.32532 1.000 34.44925 90 ASP A C 1
ATOM 1428 O O . ASP A 1 114 ? 11.58787 21.80682 -1.55823 1.000 34.14332 90 ASP A O 1
ATOM 1432 N N . GLY A 1 115 ? 11.41647 19.58059 -1.81042 1.000 36.32465 91 GLY A N 1
ATOM 1433 C CA . GLY A 1 115 ? 12.60171 19.48991 -2.64310 1.000 37.76510 91 GLY A CA 1
ATOM 1434 C C . GLY A 1 115 ? 13.84772 19.88253 -1.86167 1.000 39.72121 91 GLY A C 1
ATOM 1435 O O . GLY A 1 115 ? 14.21299 19.25730 -0.86707 1.000 41.44835 91 GLY A O 1
ATOM 1439 N N . ASN A 1 116 ? 14.52449 20.92644 -2.30525 1.000 40.12092 92 ASN A N 1
ATOM 1440 C CA . ASN A 1 116 ? 15.69183 21.45351 -1.61193 1.000 40.59094 92 ASN A CA 1
ATOM 1441 C C . ASN A 1 116 ? 15.31423 22.59398 -0.66815 1.000 35.98411 92 ASN A C 1
ATOM 1442 O O . ASN A 1 116 ? 16.19278 23.33272 -0.20991 1.000 36.53646 92 ASN A O 1
ATOM 1446 N N . ASP A 1 117 ? 14.02240 22.76537 -0.39529 1.000 30.20323 93 ASP A N 1
ATOM 1447 C CA . ASP A 1 117 ? 13.55176 23.83716 0.47140 1.000 26.95593 93 ASP A CA 1
ATOM 1448 C C . ASP A 1 117 ? 13.16744 23.23782 1.82433 1.000 19.92790 93 ASP A C 1
ATOM 1449 O O . ASP A 1 117 ? 12.37861 22.28118 1.89505 1.000 19.50377 93 ASP A O 1
ATOM 1458 N N . LEU A 1 118 ? 13.64758 23.84662 2.89521 1.000 14.69184 94 LEU A N 1
ATOM 1459 C CA . LEU A 1 118 ? 13.20344 23.52734 4.24740 1.000 13.05486 94 LEU A CA 1
ATOM 1460 C C . LEU A 1 118 ? 12.17521 24.57483 4.63588 1.000 13.17825 94 LEU A C 1
ATOM 1461 O O . LEU A 1 118 ? 12.50938 25.74454 4.78933 1.000 14.25773 94 LEU A O 1
ATOM 1477 N N . ASN A 1 119 ? 10.93785 24.13359 4.84070 1.000 13.35488 95 ASN A N 1
ATOM 1478 C CA . ASN A 1 119 ? 9.84622 25.00433 5.27178 1.000 16.07772 95 ASN A CA 1
ATOM 1479 C C . ASN A 1 119 ? 9.71682 24.93577 6.78473 1.000 16.29235 95 ASN A C 1
ATOM 1480 O O . ASN A 1 119 ? 9.63849 23.84924 7.36701 1.000 16.74913 95 ASN A O 1
ATOM 1491 N N . ILE A 1 120 ? 9.74442 26.07600 7.41837 1.000 15.50901 96 ILE A N 1
ATOM 1492 C CA . ILE A 1 120 ? 9.62914 26.16182 8.86226 1.000 15.94584 96 ILE A CA 1
ATOM 1493 C C . ILE A 1 120 ? 8.40141 27.00398 9.17296 1.000 14.94211 96 ILE A C 1
ATOM 1494 O O . ILE A 1 120 ? 8.44521 28.20906 9.03370 1.000 15.58268 96 ILE A O 1
ATOM 1510 N N . ASN A 1 121 ? 7.33913 26.38135 9.63446 1.000 13.07025 97 ASN A N 1
ATOM 1511 C CA A ASN A 1 121 ? 6.14616 27.12304 9.99657 0.550 13.13281 97 ASN A CA 1
ATOM 1512 C CA B ASN A 1 121 ? 6.13363 27.11316 9.99647 0.450 14.17204 97 ASN A CA 1
ATOM 1513 C C . ASN A 1 121 ? 6.18604 27.37536 11.49260 1.000 14.18274 97 ASN A C 1
ATOM 1514 O O . ASN A 1 121 ? 6.43991 26.45486 12.27049 1.000 14.73859 97 ASN A O 1
ATOM 1535 N N . ILE A 1 122 ? 5.92405 28.62065 11.87675 1.000 14.43004 98 ILE A N 1
ATOM 1536 C CA . ILE A 1 122 ? 6.00803 28.98931 13.30513 1.000 13.66686 98 ILE A CA 1
ATOM 1537 C C . ILE A 1 122 ? 4.68326 29.59159 13.70632 1.000 14.39159 98 ILE A C 1
ATOM 1538 O O . ILE A 1 122 ? 4.22347 30.54610 13.08665 1.000 14.57825 98 ILE A O 1
ATOM 1554 N N . THR A 1 123 ? 4.05478 28.99304 14.70827 1.000 13.37652 99 THR A N 1
ATOM 1555 C CA . THR A 1 123 ? 2.78152 29.48723 15.21035 1.000 16.13696 99 THR A CA 1
ATOM 1556 C C . THR A 1 123 ? 2.82163 29.67032 16.71954 1.000 14.80817 99 THR A C 1
ATOM 1557 O O . THR A 1 123 ? 3.74080 29.22728 17.38922 1.000 14.74140 99 THR A O 1
ATOM 1568 N N . GLY A 1 124 ? 1.82780 30.38116 17.24376 1.000 14.70672 100 GLY A N 1
ATOM 1569 C CA . GLY A 1 124 ? 1.71741 30.50349 18.67779 1.000 13.34584 100 GLY A CA 1
ATOM 1570 C C . GLY A 1 124 ? 2.52367 31.63862 19.24625 1.000 13.61204 100 GLY A C 1
ATOM 1571 O O . GLY A 1 124 ? 2.81362 31.63558 20.44280 1.000 15.50103 100 GLY A O 1
ATOM 1575 N N . VAL A 1 125 ? 2.90933 32.58837 18.41725 1.000 13.16451 101 VAL A N 1
ATOM 1576 C CA . VAL A 1 125 ? 3.71755 33.72143 18.87820 1.000 14.42716 101 VAL A CA 1
ATOM 1577 C C . VAL A 1 125 ? 3.14750 35.03226 18.35030 1.000 15.33547 101 VAL A C 1
ATOM 1578 O O . VAL A 1 125 ? 2.49839 35.07394 17.28579 1.000 15.19988 101 VAL A O 1
ATOM 1591 N N . PRO A 1 126 ? 3.35783 36.12195 19.07572 1.000 15.99343 102 PRO A N 1
ATOM 1592 C CA . PRO A 1 126 ? 2.78730 37.40463 18.67427 1.000 16.04056 102 PRO A CA 1
ATOM 1593 C C . PRO A 1 126 ? 3.66341 38.09909 17.64826 1.000 14.85875 102 PRO A C 1
ATOM 1594 O O . PRO A 1 126 ? 4.76281 37.66718 17.37071 1.000 14.76571 102 PRO A O 1
ATOM 1605 N N . GLU A 1 127 ? 3.14295 39.21316 17.10997 1.000 17.88063 103 GLU A N 1
ATOM 1606 C CA . GLU A 1 127 ? 3.79067 39.89393 15.98988 1.000 19.72633 103 GLU A CA 1
ATOM 1607 C C . GLU A 1 127 ? 5.22780 40.28883 16.29095 1.000 16.26306 103 GLU A C 1
ATOM 1608 O O . GLU A 1 127 ? 6.11026 40.15090 15.43166 1.000 15.58763 103 GLU A O 1
ATOM 1620 N N . GLN A 1 128 ? 5.49433 40.86433 17.46638 1.000 17.13676 104 GLN A N 1
ATOM 1621 C CA . GLN A 1 128 ? 6.84452 41.32151 17.73863 1.000 16.74713 104 GLN A CA 1
ATOM 1622 C C . GLN A 1 128 ? 7.82239 40.16723 17.81731 1.000 15.93058 104 GLN A C 1
ATOM 1623 O O . GLN A 1 128 ? 9.00452 40.33476 17.49799 1.000 17.83023 104 GLN A O 1
ATOM 1637 N N . VAL A 1 129 ? 7.35281 39.00877 18.28387 1.000 13.52158 105 VAL A N 1
ATOM 1638 C CA . VAL A 1 129 ? 8.17447 37.81088 18.25474 1.000 12.66542 105 VAL A CA 1
ATOM 1639 C C . VAL A 1 129 ? 8.35678 37.33627 16.83117 1.000 14.18582 105 VAL A C 1
ATOM 1640 O O . VAL A 1 129 ? 9.45483 36.98228 16.45149 1.000 13.50275 105 VAL A O 1
ATOM 1653 N N . ARG A 1 130 ? 7.29922 37.34264 16.01048 1.000 14.80076 106 ARG A N 1
ATOM 1654 C CA . ARG A 1 130 ? 7.49339 36.95001 14.61726 1.000 15.18860 106 ARG A CA 1
ATOM 1655 C C . ARG A 1 130 ? 8.51131 37.84800 13.92123 1.000 14.97099 106 ARG A C 1
ATOM 1656 O O . ARG A 1 130 ? 9.31633 37.36088 13.13182 1.000 13.61630 106 ARG A O 1
ATOM 1677 N N . LYS A 1 131 ? 8.47563 39.15393 14.19162 1.000 14.51163 107 LYS A N 1
ATOM 1678 C CA . LYS A 1 131 ? 9.46423 40.06653 13.63540 1.000 15.16098 107 LYS A CA 1
ATOM 1679 C C . LYS A 1 131 ? 10.87575 39.70303 14.05237 1.000 15.97570 107 LYS A C 1
ATOM 1680 O O . LYS A 1 131 ? 11.80224 39.75619 13.24362 1.000 15.74962 107 LYS A O 1
ATOM 1699 N N . GLU A 1 132 ? 11.06930 39.38776 15.33602 1.000 14.91714 108 GLU A N 1
ATOM 1700 C CA . GLU A 1 132 ? 12.39319 39.01150 15.82746 1.000 15.15638 108 GLU A CA 1
ATOM 1701 C C . GLU A 1 132 ? 12.89729 37.73867 15.17253 1.000 13.45591 108 GLU A C 1
ATOM 1702 O O . GLU A 1 132 ? 14.08377 37.62781 14.81196 1.000 13.89642 108 GLU A O 1
ATOM 1714 N N . LEU A 1 133 ? 12.00932 36.76280 15.01319 1.000 13.56564 109 LEU A N 1
ATOM 1715 C CA . LEU A 1 133 ? 12.40280 35.50325 14.41548 1.000 13.94392 109 LEU A CA 1
ATOM 1716 C C . LEU A 1 133 ? 12.76174 35.68900 12.95433 1.000 14.19577 109 LEU A C 1
ATOM 1717 O O . LEU A 1 133 ? 13.67827 35.03940 12.43267 1.000 13.97087 109 LEU A O 1
ATOM 1733 N N . ALA A 1 134 ? 12.04056 36.55258 12.26832 1.000 13.36637 110 ALA A N 1
ATOM 1734 C CA . ALA A 1 134 ? 12.40012 36.80319 10.86550 1.000 14.60205 110 ALA A CA 1
ATOM 1735 C C . ALA A 1 134 ? 13.75853 37.49705 10.74511 1.000 14.54540 110 ALA A C 1
ATOM 1736 O O . ALA A 1 134 ? 14.52543 37.24003 9.81694 1.000 13.46469 110 ALA A O 1
ATOM 1743 N N . LYS A 1 135 ? 14.06247 38.40278 11.65142 1.000 14.69016 111 LYS A N 1
ATOM 1744 C CA . LYS A 1 135 ? 15.38611 39.01115 11.68054 1.000 15.71021 111 LYS A CA 1
ATOM 1745 C C . LYS A 1 135 ? 16.45335 37.98789 11.98275 1.000 14.24932 111 LYS A C 1
ATOM 1746 O O . LYS A 1 135 ? 17.51884 38.00345 11.36653 1.000 13.99726 111 LYS A O 1
ATOM 1765 N N . GLU A 1 136 ? 16.19200 37.10316 12.95537 1.000 13.95068 112 GLU A N 1
ATOM 1766 C CA . GLU A 1 136 ? 17.12473 36.01643 13.21823 1.000 14.48283 112 GLU A CA 1
ATOM 1767 C C . GLU A 1 136 ? 17.34200 35.13900 11.98644 1.000 13.53004 112 GLU A C 1
ATOM 1768 O O . GLU A 1 136 ? 18.47587 34.74355 11.71127 1.000 14.06277 112 GLU A O 1
ATOM 1775 N N . ALA A 1 137 ? 16.25244 34.74425 11.29312 1.000 13.69469 113 ALA A N 1
ATOM 1776 C CA . ALA A 1 137 ? 16.39159 33.91534 10.10157 1.000 13.15454 113 ALA A CA 1
ATOM 1777 C C . ALA A 1 137 ? 17.25209 34.58751 9.04274 1.000 12.41652 113 ALA A C 1
ATOM 1778 O O . ALA A 1 137 ? 18.14183 33.96509 8.47244 1.000 14.76993 113 ALA A O 1
ATOM 1785 N N . GLU A 1 138 ? 17.04829 35.87856 8.81912 1.000 12.93360 114 GLU A N 1
ATOM 1786 C CA . GLU A 1 138 ? 17.84284 36.63187 7.87370 1.000 15.11473 114 GLU A CA 1
ATOM 1787 C C . GLU A 1 138 ? 19.31925 36.58490 8.24405 1.000 15.54164 114 GLU A C 1
ATOM 1788 O O . GLU A 1 138 ? 20.17178 36.41820 7.37955 1.000 16.50225 114 GLU A O 1
ATOM 1800 N N . ARG A 1 139 ? 19.64429 36.85469 9.50330 1.000 15.31149 115 ARG A N 1
ATOM 1801 C CA . ARG A 1 139 ? 21.02460 36.87995 9.94597 1.000 15.67665 115 ARG A CA 1
ATOM 1802 C C . ARG A 1 139 ? 21.64290 35.49556 9.88621 1.000 15.09286 115 ARG A C 1
ATOM 1803 O O . ARG A 1 139 ? 22.79671 35.35768 9.53031 1.000 15.96117 115 ARG A O 1
ATOM 1824 N N . LEU A 1 140 ? 20.87366 34.45713 10.25514 1.000 15.77384 116 LEU A N 1
ATOM 1825 C CA . LEU A 1 140 ? 21.40103 33.10012 10.19121 1.000 13.85478 116 LEU A CA 1
ATOM 1826 C C . LEU A 1 140 ? 21.63312 32.68428 8.75257 1.000 14.29952 116 LEU A C 1
ATOM 1827 O O . LEU A 1 140 ? 22.62367 32.05909 8.45553 1.000 15.87378 116 LEU A O 1
ATOM 1843 N N . ALA A 1 141 ? 20.77154 33.07871 7.83696 1.000 13.68107 117 ALA A N 1
ATOM 1844 C CA . ALA A 1 141 ? 20.98880 32.69912 6.44673 1.000 14.41954 117 ALA A CA 1
ATOM 1845 C C . ALA A 1 141 ? 22.27748 33.29475 5.92513 1.000 17.45536 117 ALA A C 1
ATOM 1846 O O . ALA A 1 141 ? 23.01730 32.63186 5.20114 1.000 19.33837 117 ALA A O 1
ATOM 1853 N N . LYS A 1 142 ? 22.53281 34.55185 6.25400 1.000 16.45305 118 LYS A N 1
ATOM 1854 C CA . LYS A 1 142 ? 23.79481 35.18754 5.88908 1.000 18.58351 118 LYS A CA 1
ATOM 1855 C C . LYS A 1 142 ? 24.97307 34.46300 6.50821 1.000 18.45512 118 LYS A C 1
ATOM 1856 O O . LYS A 1 142 ? 25.95945 34.17738 5.83238 1.000 19.80026 118 LYS A O 1
ATOM 1863 N N . GLU A 1 143 ? 24.90265 34.17389 7.81694 1.000 16.00926 119 GLU A N 1
ATOM 1864 C CA . GLU A 1 143 ? 26.03651 33.53616 8.48059 1.000 18.07116 119 GLU A CA 1
ATOM 1865 C C . GLU A 1 143 ? 26.32363 32.15985 7.91421 1.000 17.44085 119 GLU A C 1
ATOM 1866 O O . GLU A 1 143 ? 27.48617 31.71150 7.91507 1.000 18.59002 119 GLU A O 1
ATOM 1878 N N . PHE A 1 144 ? 25.29040 31.44064 7.50460 1.000 18.00588 120 PHE A N 1
ATOM 1879 C CA . PHE A 1 144 ? 25.44448 30.07322 7.01967 1.000 18.21878 120 PHE A CA 1
ATOM 1880 C C . PHE A 1 144 ? 25.44399 29.99177 5.51386 1.000 19.38566 120 PHE A C 1
ATOM 1881 O O . PHE A 1 144 ? 25.66755 28.90794 4.96433 1.000 21.27673 120 PHE A O 1
ATOM 1898 N N . GLY A 1 145 ? 25.29657 31.11584 4.82715 1.000 21.23674 121 GLY A N 1
ATOM 1899 C CA . GLY A 1 145 ? 25.42905 31.13379 3.39344 1.000 21.24922 121 GLY A CA 1
ATOM 1900 C C . GLY A 1 145 ? 24.28498 30.48167 2.66740 1.000 22.49724 121 GLY A C 1
ATOM 1901 O O . GLY A 1 145 ? 24.48059 29.90256 1.59501 1.000 24.62544 121 GLY A O 1
ATOM 1905 N N . ILE A 1 146 ? 23.08874 30.55555 3.21724 1.000 21.79608 122 ILE A N 1
ATOM 1906 C CA . ILE A 1 146 ? 21.92153 29.99920 2.56554 1.000 21.39988 122 ILE A CA 1
ATOM 1907 C C . ILE A 1 146 ? 20.95204 31.11493 2.22391 1.000 20.85030 122 ILE A C 1
ATOM 1908 O O . ILE A 1 146 ? 21.22115 32.28966 2.47716 1.000 20.59049 122 ILE A O 1
ATOM 1924 N N . THR A 1 147 ? 19.85826 30.75498 1.58042 1.000 20.74632 123 THR A N 1
ATOM 1925 C CA . THR A 1 147 ? 18.90915 31.71070 1.05076 1.000 23.76997 123 THR A CA 1
ATOM 1926 C C . THR A 1 147 ? 17.58164 31.56440 1.77735 1.000 21.55334 123 THR A C 1
ATOM 1927 O O . THR A 1 147 ? 17.11299 30.45516 1.98695 1.000 22.58296 123 THR A O 1
ATOM 1938 N N . VAL A 1 148 ? 16.98856 32.69032 2.17377 1.000 19.25514 124 VAL A N 1
ATOM 1939 C CA . VAL A 1 148 ? 15.61407 32.72596 2.64206 1.000 18.84164 124 VAL A CA 1
ATOM 1940 C C . VAL A 1 148 ? 14.75166 33.07172 1.43829 1.000 17.21965 124 VAL A C 1
ATOM 1941 O O . VAL A 1 148 ? 14.97253 34.09828 0.77706 1.000 19.14687 124 VAL A O 1
ATOM 1954 N N . THR A 1 149 ? 13.78373 32.21611 1.14201 1.000 16.42780 125 THR A N 1
ATOM 1955 C CA . THR A 1 149 ? 12.91161 32.43877 0.00163 1.000 17.35864 125 THR A CA 1
ATOM 1956 C C . THR A 1 149 ? 11.47621 32.77235 0.35931 1.000 16.95624 125 THR A C 1
ATOM 1957 O O . THR A 1 149 ? 10.71447 33.13936 -0.54063 1.000 18.63281 125 THR A O 1
ATOM 1968 N N . ARG A 1 150 ? 11.10852 32.73806 1.64201 1.000 14.43483 126 ARG A N 1
ATOM 1969 C CA . ARG A 1 150 ? 9.79496 33.10183 2.13211 1.000 16.40833 126 ARG A CA 1
ATOM 1970 C C . ARG A 1 150 ? 9.98422 33.50892 3.57953 1.000 13.18201 126 ARG A C 1
ATOM 1971 O O . ARG A 1 150 ? 10.76036 32.89822 4.30344 1.000 13.79946 126 ARG A O 1
ATOM 1992 N N . THR A 1 151 ? 9.27224 34.54460 4.00273 1.000 13.13645 127 THR A N 1
ATOM 1993 C CA . THR A 1 151 ? 9.32992 34.92486 5.40002 1.000 14.37936 127 THR A CA 1
ATOM 1994 C C . THR A 1 151 ? 8.00809 35.53468 5.79422 1.000 15.64445 127 THR A C 1
ATOM 1995 O O . THR A 1 151 ? 7.19950 35.92517 4.97532 1.000 18.54544 127 THR A O 1
ATOM 2006 N N . GLY A 1 152 ? 7.80138 35.64067 7.07559 1.000 17.27366 128 GLY A N 1
ATOM 2007 C CA . GLY A 1 152 ? 6.58632 36.32120 7.48764 1.000 19.27838 128 GLY A CA 1
ATOM 2008 C C . GLY A 1 152 ? 5.27988 35.61274 7.15352 1.000 21.70085 128 GLY A C 1
ATOM 2009 O O . GLY A 1 152 ? 5.18804 34.37524 7.02853 1.000 21.53773 128 GLY A O 1
ATOM 2013 N N . GLY A 1 153 ? 4.23947 36.42814 7.03147 1.000 24.14377 129 GLY A N 1
ATOM 2014 C CA . GLY A 1 153 ? 2.93574 36.05725 6.52920 1.000 27.31318 129 GLY A CA 1
ATOM 2015 C C . GLY A 1 153 ? 1.83135 35.88047 7.53840 1.000 28.59703 129 GLY A C 1
ATOM 2016 O O . GLY A 1 153 ? 0.69982 35.55033 7.13706 1.000 31.51890 129 GLY A O 1
ATOM 2020 N N . GLY A 1 154 ? 2.08568 36.17337 8.80539 1.000 24.44756 130 GLY A N 1
ATOM 2021 C CA . GLY A 1 154 ? 1.08740 36.00486 9.84685 1.000 20.93331 130 GLY A CA 1
ATOM 2022 C C . GLY A 1 154 ? 0.10319 37.13125 10.06198 1.000 19.84267 130 GLY A C 1
ATOM 2023 O O . GLY A 1 154 ? -0.77071 37.03485 10.91461 1.000 20.91144 130 GLY A O 1
ATOM 2027 N N . ASP A 1 155 ? 0.16246 38.18825 9.25811 1.000 16.68513 131 ASP A N 1
ATOM 2028 C CA . ASP A 1 155 ? -0.65148 39.36722 9.53476 1.000 16.13556 131 ASP A CA 1
ATOM 2029 C C . ASP A 1 155 ? -2.14162 39.04435 9.53046 1.000 15.53039 131 ASP A C 1
ATOM 2030 O O . ASP A 1 155 ? -2.67489 38.49257 8.56251 1.000 14.57390 131 ASP A O 1
ATOM 2039 N N . VAL A 1 156 ? -2.84214 39.54305 10.53359 1.000 16.34305 132 VAL A N 1
ATOM 2040 C CA . VAL A 1 156 ? -4.25823 39.21951 10.64353 1.000 17.65215 132 VAL A CA 1
ATOM 2041 C C . VAL A 1 156 ? -5.07474 39.93340 9.58040 1.000 16.45403 132 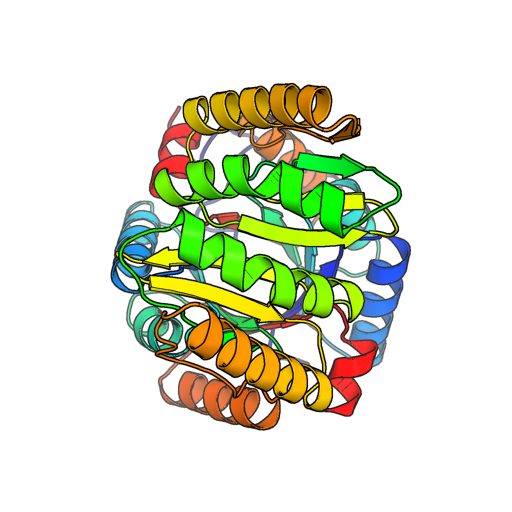VAL A C 1
ATOM 2042 O O . VAL A 1 156 ? -6.06730 39.40131 9.09649 1.000 14.84943 132 VAL A O 1
ATOM 2055 N N . ASP A 1 157 ? -4.72251 41.15626 9.23529 1.000 17.25377 133 ASP A N 1
ATOM 2056 C CA . ASP A 1 157 ? -5.42856 41.84664 8.15946 1.000 17.79814 133 ASP A CA 1
ATOM 2057 C C . ASP A 1 157 ? -5.33781 41.09083 6.84860 1.000 14.48175 133 ASP A C 1
ATOM 2058 O O . ASP A 1 157 ? -6.33320 40.99066 6.12540 1.000 15.43873 133 ASP A O 1
ATOM 2067 N N . GLU A 1 158 ? -4.17451 40.55758 6.52541 1.000 13.82556 134 GLU A N 1
ATOM 2068 C CA . GLU A 1 158 ? -4.04948 39.76328 5.31959 1.000 13.61915 134 GLU A CA 1
ATOM 2069 C C . GLU A 1 158 ? -4.92313 38.54181 5.44224 1.000 12.96689 134 GLU A C 1
ATOM 2070 O O . GLU A 1 158 ? -5.63424 38.18468 4.51091 1.000 12.75722 134 GLU A O 1
ATOM 2082 N N . MET A 1 159 ? -4.90988 37.90484 6.61645 1.000 11.80060 135 MET A N 1
ATOM 2083 C CA . MET A 1 159 ? -5.73576 36.71376 6.80140 1.000 11.90229 135 MET A CA 1
ATOM 2084 C C . MET A 1 159 ? -7.18805 37.01943 6.50002 1.000 9.94607 135 MET A C 1
ATOM 2085 O O . MET A 1 159 ? -7.85539 36.25946 5.83156 1.000 10.60554 135 MET A O 1
ATOM 2110 N N . LEU A 1 160 ? -7.70785 38.12766 7.02219 1.000 10.89189 136 LEU A N 1
ATOM 2111 C CA . LEU A 1 160 ? -9.12081 38.39518 6.85143 1.000 11.67387 136 LEU A CA 1
ATOM 2112 C C . LEU A 1 160 ? -9.43104 38.75233 5.40613 1.000 12.10426 136 LEU A C 1
ATOM 2113 O O . LEU A 1 160 ? -10.47904 38.40401 4.88892 1.000 12.65777 136 LEU A O 1
ATOM 2129 N N . LYS A 1 161 ? -8.54159 39.48929 4.75477 1.000 12.79676 137 LYS A N 1
ATOM 2130 C CA . LYS A 1 161 ? -8.71353 39.78373 3.33836 1.000 13.30138 137 LYS A CA 1
ATOM 2131 C C . LYS A 1 161 ? -8.78469 38.50402 2.53195 1.000 11.85641 137 LYS A C 1
ATOM 2132 O O . LYS A 1 161 ? -9.66938 38.35020 1.68208 1.000 11.83835 137 LYS A O 1
ATOM 2151 N N . GLN A 1 162 ? -7.89645 37.55212 2.84078 1.000 11.12150 138 GLN A N 1
ATOM 2152 C CA . GLN A 1 162 ? -7.86410 36.31727 2.09890 1.000 11.92918 138 GLN A CA 1
ATOM 2153 C C . GLN A 1 162 ? -9.07007 35.46779 2.39525 1.000 10.58768 138 GLN A C 1
ATOM 2154 O O . GLN A 1 162 ? -9.57410 34.77233 1.50438 1.000 10.38822 138 GLN A O 1
ATOM 2168 N N . VAL A 1 163 ? -9.53310 35.48124 3.64975 1.000 10.54618 139 VAL A N 1
ATOM 2169 C CA . VAL A 1 163 ? -10.74370 34.75544 3.94349 1.000 10.20731 139 VAL A CA 1
ATOM 2170 C C . VAL A 1 163 ? -11.89087 35.30787 3.13235 1.000 10.40944 139 VAL A C 1
ATOM 2171 O O . VAL A 1 163 ? -12.75321 34.56064 2.65658 1.000 10.28914 139 VAL A O 1
ATOM 2184 N N . GLU A 1 164 ? -11.97561 36.63688 3.04410 1.000 9.75202 140 GLU A N 1
ATOM 2185 C CA . GLU A 1 164 ? -13.05045 37.24279 2.29139 1.000 10.96290 140 GLU A CA 1
ATOM 2186 C C . GLU A 1 164 ? -12.99590 36.87501 0.81263 1.000 10.60339 140 GLU A C 1
ATOM 2187 O O . GLU A 1 164 ? -14.03681 36.59516 0.21347 1.000 11.67151 140 GLU A O 1
ATOM 2194 N N . ILE A 1 165 ? -11.78811 36.81180 0.24874 1.000 11.34302 141 ILE A N 1
ATOM 2195 C CA . ILE A 1 165 ? -11.65390 36.32764 -1.12756 1.000 11.71505 141 ILE A CA 1
ATOM 2196 C C . ILE A 1 165 ? -12.23894 34.93694 -1.23224 1.000 11.64254 141 ILE A C 1
ATOM 2197 O O . ILE A 1 165 ? -12.96366 34.64566 -2.15832 1.000 13.59589 141 ILE A O 1
ATOM 2213 N N . LEU A 1 166 ? -11.93169 34.05552 -0.26579 1.000 10.95729 142 LEU A N 1
ATOM 2214 C CA . LEU A 1 166 ? -12.47869 32.69395 -0.32320 1.000 11.19539 142 LEU A CA 1
ATOM 2215 C C . LEU A 1 166 ? -13.98165 32.70345 -0.25602 1.000 11.45910 142 LEU A C 1
ATOM 2216 O O . LEU A 1 166 ? -14.65483 31.96780 -0.99340 1.000 12.80874 142 LEU A O 1
ATOM 2232 N N . ARG A 1 167 ? -14.55837 33.48722 0.65812 1.000 10.82297 143 ARG A N 1
ATOM 2233 C CA . ARG A 1 167 ? -16.01396 33.55415 0.74273 1.000 12.63501 143 ARG A CA 1
ATOM 2234 C C . ARG A 1 167 ? -16.62831 34.03724 -0.58792 1.000 11.77366 143 ARG A C 1
ATOM 2235 O O . ARG A 1 167 ? -17.64708 33.50857 -1.05400 1.000 13.26854 143 ARG A O 1
ATOM 2256 N N . ARG A 1 168 ? -16.06272 35.08040 -1.20353 1.000 11.44002 144 ARG A N 1
ATOM 2257 C CA . ARG A 1 168 ? -16.60774 35.65641 -2.40432 1.000 12.50150 144 ARG A CA 1
ATOM 2258 C C . ARG A 1 168 ? -16.40010 34.75204 -3.60804 1.000 14.27602 144 ARG A C 1
ATOM 2259 O O . ARG A 1 168 ? -17.17805 34.83050 -4.55900 1.000 16.82847 144 ARG A O 1
ATOM 2298 N N . LEU A 1 169 ? -15.40732 33.85536 -3.57369 1.000 13.97852 145 LEU A N 1
ATOM 2299 C CA . LEU A 1 169 ? -15.26791 32.85674 -4.62923 1.000 13.88106 145 LEU A CA 1
ATOM 2300 C C . LEU A 1 169 ? -16.25632 31.71406 -4.43602 1.000 16.87216 145 LEU A C 1
ATOM 2301 O O . LEU A 1 169 ? -16.44083 30.90051 -5.33114 1.000 20.49605 145 LEU A O 1
ATOM 2317 N N . GLY A 1 170 ? -16.82756 31.58322 -3.25010 1.000 16.22615 146 GLY A N 1
ATOM 2318 C CA . GLY A 1 170 ? -17.89993 30.64109 -3.04081 1.000 18.13161 146 GLY A CA 1
ATOM 2319 C C . GLY A 1 170 ? -17.57542 29.54301 -2.04288 1.000 17.63579 146 GLY A C 1
ATOM 2320 O O . GLY A 1 170 ? -18.19889 28.48324 -2.08451 1.000 19.75434 146 GLY A O 1
ATOM 2324 N N . ALA A 1 171 ? -16.63206 29.77117 -1.15138 1.000 15.19166 147 ALA A N 1
ATOM 2325 C CA . ALA A 1 171 ? -16.26263 28.71211 -0.21650 1.000 16.67138 147 ALA A CA 1
ATOM 2326 C C . ALA A 1 171 ? -17.48571 28.23510 0.52900 1.000 18.85876 147 ALA A C 1
ATOM 2327 O O . ALA A 1 171 ? -18.30843 29.03630 0.94464 1.000 17.11539 147 ALA A O 1
ATOM 2334 N N . LYS A 1 172 ? -17.60494 26.91207 0.72095 1.000 20.86178 148 LYS A N 1
ATOM 2335 C CA . LYS A 1 172 ? -18.78666 26.40987 1.40978 1.000 22.06160 148 LYS A CA 1
ATOM 2336 C C . LYS A 1 172 ? -18.66275 26.53840 2.91831 1.000 19.30178 148 LYS A C 1
ATOM 2337 O O . LYS A 1 172 ? -19.64328 26.87187 3.60440 1.000 19.08160 148 LYS A O 1
ATOM 2356 N N . GLN A 1 173 ? -17.46958 26.37937 3.45843 1.000 16.24230 149 GLN A N 1
ATOM 2357 C CA . GLN A 1 173 ? -17.27412 26.46415 4.88868 1.000 12.53373 149 GLN A CA 1
ATOM 2358 C C . GLN A 1 173 ? -15.82774 26.88547 5.08118 1.000 12.18036 149 GLN A C 1
ATOM 2359 O O . GLN A 1 173 ? -14.93562 26.26099 4.52883 1.000 12.34151 149 GLN A O 1
ATOM 2373 N N . ILE A 1 174 ? -15.59958 27.84377 5.92967 1.000 11.60864 150 ILE A N 1
ATOM 2374 C CA . ILE A 1 174 ? -14.26306 28.25659 6.32159 1.000 12.91622 150 ILE A CA 1
ATOM 2375 C C . ILE A 1 174 ? -14.02762 27.79845 7.74169 1.000 11.73236 150 ILE A C 1
ATOM 2376 O O . ILE A 1 174 ? -14.91945 27.83957 8.60209 1.000 12.97678 150 ILE A O 1
ATOM 2392 N N . ALA A 1 175 ? -12.82073 27.34785 7.98866 1.000 10.77681 151 ALA A N 1
ATOM 2393 C CA . ALA A 1 175 ? -12.35970 27.05194 9.33699 1.000 11.21534 151 ALA A CA 1
ATOM 2394 C C . ALA A 1 175 ? -11.03242 27.76393 9.49035 1.000 10.95335 151 ALA A C 1
ATOM 2395 O O . ALA A 1 175 ? -10.25527 27.86191 8.53810 1.000 11.63150 151 ALA A O 1
ATOM 2402 N N . VAL A 1 176 ? -10.77159 28.22669 10.70369 1.000 10.04445 152 VAL A N 1
ATOM 2403 C CA . VAL A 1 176 ? -9.53034 28.88288 11.03871 1.000 9.86608 152 VAL A CA 1
ATOM 2404 C C . VAL A 1 176 ? -8.92656 28.15208 12.20825 1.000 10.11223 152 VAL A C 1
ATOM 2405 O O . VAL A 1 176 ? -9.61160 27.89962 13.21478 1.000 11.00105 152 VAL A O 1
ATOM 2418 N N . GLU A 1 177 ? -7.65055 27.78231 12.07656 1.000 12.12147 153 GLU A N 1
ATOM 2419 C CA . GLU A 1 177 ? -6.91280 27.03884 13.08168 1.000 14.21886 153 GLU A CA 1
ATOM 2420 C C . GLU A 1 177 ? -5.82765 27.95342 13.64979 1.000 13.68003 153 GLU A C 1
ATOM 2421 O O . GLU A 1 177 ? -5.11956 28.65603 12.91140 1.000 16.50588 153 GLU A O 1
ATOM 2433 N N . SER A 1 178 ? -5.68640 27.94816 14.96727 1.000 13.54107 154 SER A N 1
ATOM 2434 C CA . SER A 1 178 ? -4.66295 28.67102 15.65822 1.000 14.24020 154 SER A CA 1
ATOM 2435 C C . SER A 1 178 ? -4.16288 27.85078 16.82219 1.000 15.43215 154 SER A C 1
ATOM 2436 O O . SER A 1 178 ? -4.94237 27.13159 17.45212 1.000 14.86525 154 SER A O 1
ATOM 2444 N N . ASP A 1 179 ? -2.86578 27.99790 17.10633 1.000 16.93398 155 ASP A N 1
ATOM 2445 C CA . ASP A 1 179 ? -2.27838 27.39996 18.26875 1.000 17.61766 155 ASP A CA 1
ATOM 2446 C C . ASP A 1 179 ? -2.39114 28.28178 19.49502 1.000 19.38831 155 ASP A C 1
ATOM 2447 O O . ASP A 1 179 ? -2.02445 27.83705 20.56522 1.000 21.21956 155 ASP A O 1
ATOM 2451 N N . ASP A 1 180 ? -2.86826 29.51738 19.35792 1.000 18.69502 156 ASP A N 1
ATOM 2452 C CA . ASP A 1 180 ? -3.04857 30.38216 20.52030 1.000 18.87457 156 ASP A CA 1
ATOM 2453 C C . ASP A 1 180 ? -4.10438 31.43454 20.16728 1.000 16.53820 156 ASP A C 1
ATOM 2454 O O . ASP A 1 180 ? -3.78341 32.51341 19.67660 1.000 15.85750 156 ASP A O 1
ATOM 2463 N N . TRP A 1 181 ? -5.34662 31.10783 20.44935 1.000 15.35215 157 TRP A N 1
ATOM 2464 C CA . TRP A 1 181 ? -6.42843 32.06010 20.26834 1.000 15.84061 157 TRP A CA 1
ATOM 2465 C C . TRP A 1 181 ? -6.34771 33.23646 21.21925 1.000 18.12234 157 TRP A C 1
ATOM 2466 O O . TRP A 1 181 ? -7.05505 34.21777 21.00746 1.000 17.25389 157 TRP A O 1
ATOM 2487 N N . ARG A 1 182 ? -5.55453 33.13996 22.29109 1.000 19.46689 158 ARG A N 1
ATOM 2488 C CA . ARG A 1 182 ? -5.36098 34.33442 23.11533 1.000 22.10563 158 ARG A CA 1
ATOM 2489 C C . ARG A 1 182 ? -4.64903 35.40006 22.31632 1.000 20.95394 158 ARG A C 1
ATOM 2490 O O . ARG A 1 182 ? -4.96956 36.59418 22.43601 1.000 22.27556 158 ARG A O 1
ATOM 2511 N N . ILE A 1 183 ? -3.69508 34.98098 21.46384 1.000 18.89063 159 ILE A N 1
ATOM 2512 C CA . ILE A 1 183 ? -2.98911 35.92934 20.61301 1.000 18.98822 159 ILE A CA 1
ATOM 2513 C C . ILE A 1 183 ? -3.89631 36.37782 19.49777 1.000 18.16022 159 ILE A C 1
ATOM 2514 O O . ILE A 1 183 ? -3.96592 37.55740 19.16482 1.000 19.33728 159 ILE A O 1
ATOM 2530 N N . LEU A 1 184 ? -4.58394 35.42902 18.86897 1.000 17.89385 160 LEU A N 1
ATOM 2531 C CA . LEU A 1 184 ? -5.40794 35.79045 17.72620 1.000 18.26820 160 LEU A CA 1
ATOM 2532 C C . LEU A 1 184 ? -6.57575 36.68236 18.13997 1.000 18.42500 160 LEU A C 1
ATOM 2533 O O . LEU A 1 184 ? -6.91661 37.62995 17.40903 1.000 19.79601 160 LEU A O 1
ATOM 2549 N N . GLN A 1 185 ? -7.18258 36.44352 19.32423 1.000 15.92767 161 GLN A N 1
ATOM 2550 C CA . GLN A 1 185 ? -8.28536 37.34615 19.70963 1.000 16.62617 161 GLN A CA 1
ATOM 2551 C C . GLN A 1 185 ? -7.78780 38.78940 19.88848 1.000 19.39836 161 GLN A C 1
ATOM 2552 O O . GLN A 1 185 ? -8.52442 39.73518 19.61303 1.000 19.72882 161 GLN A O 1
ATOM 2566 N N . GLU A 1 186 ? -6.55576 38.97713 20.35073 1.000 21.66263 162 GLU A N 1
ATOM 2567 C CA . GLU A 1 186 ? -6.02711 40.33336 20.46862 1.000 25.27358 162 GLU A CA 1
ATOM 2568 C C . GLU A 1 186 ? -5.85925 40.99530 19.11339 1.000 24.61933 162 GLU A C 1
ATOM 2569 O O . GLU A 1 186 ? -6.03902 42.20918 18.99574 1.000 26.06989 162 GLU A O 1
ATOM 2581 N N . ALA A 1 187 ? -5.50138 40.23579 18.08044 1.000 23.36339 163 ALA A N 1
ATOM 2582 C CA . ALA A 1 187 ? -5.38198 40.82538 16.74783 1.000 22.75453 163 ALA A CA 1
ATOM 2583 C C . ALA A 1 187 ? -6.74556 41.11448 16.11405 1.000 23.26970 163 ALA A C 1
ATOM 2584 O O . ALA A 1 187 ? -6.86128 42.02086 15.28520 1.000 24.80186 163 ALA A O 1
ATOM 2591 N N . LEU A 1 188 ? -7.77164 40.35168 16.47469 1.000 21.59251 164 LEU A N 1
ATOM 2592 C CA . LEU A 1 188 ? -9.13795 40.49852 15.98732 1.000 22.29066 164 LEU A CA 1
ATOM 2593 C C . LEU A 1 188 ? -10.01674 41.43859 16.80940 1.000 26.23045 164 LEU A C 1
ATOM 2594 O O . LEU A 1 188 ? -11.14576 41.73369 16.38715 1.000 28.07404 164 LEU A O 1
ATOM 2610 N N . LYS A 1 189 ? -9.55841 41.91754 17.95700 1.000 29.38720 165 LYS A N 1
ATOM 2611 C CA . LYS A 1 189 ? -10.46165 42.65231 18.83953 1.000 34.87372 165 LYS A CA 1
ATOM 2612 C C . LYS A 1 189 ? -10.82185 44.02143 18.28180 1.000 38.66183 165 LYS A C 1
ATOM 2613 O O . LYS A 1 189 ? -11.89025 44.56280 18.60748 1.000 38.11190 165 LYS A O 1
ATOM 2632 N N . LYS A 1 190 ? -9.93655 44.60565 17.48667 1.000 42.63385 166 LYS A N 1
ATOM 2633 C CA . LYS A 1 190 ? -10.09340 45.98203 17.05842 1.000 48.37030 166 LYS A CA 1
ATOM 2634 C C . LYS A 1 190 ? -10.98225 46.03474 15.81696 1.000 53.22654 166 LYS A C 1
ATOM 2635 O O . LYS A 1 190 ? -11.69095 47.01498 15.59623 1.000 54.65806 166 LYS A O 1
ATOM 2639 N N . GLY B 1 9 ? -21.90668 42.10479 13.47178 1.000 33.82520 -15 GLY B N 1
ATOM 2640 C CA . GLY B 1 9 ? -21.68504 41.02340 14.50550 1.000 32.76277 -15 GLY B CA 1
ATOM 2641 C C . GLY B 1 9 ? -20.47948 40.13415 14.23999 1.000 30.80893 -15 GLY B C 1
ATOM 2642 O O . GLY B 1 9 ? -20.24633 39.16186 14.96800 1.000 30.59886 -15 GLY B O 1
ATOM 2646 N N . GLY B 1 10 ? -19.70596 40.47759 13.21388 1.000 28.83065 -14 GLY B N 1
ATOM 2647 C CA . GLY B 1 10 ? -18.54494 39.70049 12.85037 1.000 26.23793 -14 GLY B CA 1
ATOM 2648 C C . GLY B 1 10 ? -17.34096 40.03288 13.72612 1.000 24.57063 -14 GLY B C 1
ATOM 2649 O O . GLY B 1 10 ? -17.29727 41.02563 14.41937 1.000 25.93425 -14 GLY B O 1
ATOM 2653 N N . TRP B 1 11 ? -16.32948 39.18859 13.65979 1.000 20.69526 -13 TRP B N 1
ATOM 2654 C CA . TRP B 1 11 ? -15.15251 39.31461 14.50142 1.000 19.89691 -13 TRP B CA 1
ATOM 2655 C C . TRP B 1 11 ? -13.99576 39.75621 13.61841 1.000 18.72657 -13 TRP B C 1
ATOM 2656 O O . TRP B 1 11 ? -13.55417 38.98815 12.77043 1.000 18.84379 -13 TRP B O 1
ATOM 2677 N N . GLY B 1 12 ? -13.46857 40.97188 13.84670 1.000 19.01230 -12 GLY B N 1
ATOM 2678 C CA . GLY B 1 12 ? -12.29442 41.42114 13.12543 1.000 20.22142 -12 GLY B CA 1
ATOM 2679 C C . GLY B 1 12 ? -12.59229 42.34002 11.96935 1.000 22.07881 -12 GLY B C 1
ATOM 2680 O O . GLY B 1 12 ? -11.64946 42.88411 11.37495 1.000 23.84522 -12 GLY B O 1
ATOM 2684 N N . GLY B 1 13 ? -13.85311 42.57623 11.66604 1.000 23.11349 -11 GLY B N 1
ATOM 2685 C CA . GLY B 1 13 ? -14.21318 43.35598 10.48463 1.000 24.84743 -11 GLY B CA 1
ATOM 2686 C C . GLY B 1 13 ? -15.67360 43.10531 10.13476 1.000 27.34025 -11 GLY B C 1
ATOM 2687 O O . GLY B 1 13 ? -16.45332 42.63953 10.96878 1.000 27.22997 -11 GLY B O 1
ATOM 2691 N N . SER B 1 14 ? -16.00387 43.38883 8.87275 1.000 30.18183 -10 SER B N 1
ATOM 2692 C CA . SER B 1 14 ? -17.36884 43.23138 8.38303 1.000 31.33416 -10 SER B CA 1
ATOM 2693 C C . SER B 1 14 ? -17.35780 42.80146 6.91811 1.000 29.52153 -10 SER B C 1
ATOM 2694 O O . SER B 1 14 ? -16.30803 42.71755 6.27607 1.000 28.49957 -10 SER B O 1
ATOM 2702 N N . GLY B 1 15 ? -18.55146 42.50426 6.40732 1.000 28.29452 -9 GLY B N 1
ATOM 2703 C CA . GLY B 1 15 ? -18.72893 42.14271 5.02033 1.000 29.90934 -9 GLY B CA 1
ATOM 2704 C C . GLY B 1 15 ? -18.12813 40.81812 4.64363 1.000 31.45088 -9 GLY B C 1
ATOM 2705 O O . GLY B 1 15 ? -18.02401 40.51005 3.45120 1.000 33.84888 -9 GLY B O 1
ATOM 2709 N N . GLY B 1 16 ? -17.71592 40.01733 5.61527 1.000 29.36461 -8 GLY B N 1
ATOM 2710 C CA . GLY B 1 16 ? -17.01942 38.79461 5.33059 1.000 25.45315 -8 GLY B CA 1
ATOM 2711 C C . GLY B 1 16 ? -15.52836 38.87346 5.52254 1.000 21.31304 -8 GLY B C 1
ATOM 2712 O O . GLY B 1 16 ? -14.86805 37.82449 5.56276 1.000 19.14147 -8 GLY B O 1
ATOM 2716 N N . GLU B 1 17 ? -14.98065 40.08866 5.61045 1.000 21.18909 -7 GLU B N 1
ATOM 2717 C CA . GLU B 1 17 ? -13.59453 40.33541 5.98529 1.000 22.00750 -7 GLU B CA 1
ATOM 2718 C C . GLU B 1 17 ? -13.49821 40.27877 7.51133 1.000 20.22877 -7 GLU B C 1
ATOM 2719 O O . GLU B 1 17 ? -13.17319 41.22949 8.22989 1.000 20.46671 -7 GLU B O 1
ATOM 2731 N N . ASN B 1 18 ? -13.80758 39.09522 7.99754 1.000 18.43260 -6 ASN B N 1
ATOM 2732 C CA . ASN B 1 18 ? -13.96779 38.87422 9.42003 1.000 17.54240 -6 ASN B CA 1
ATOM 2733 C C . ASN B 1 18 ? -14.20303 37.38632 9.58367 1.000 16.72447 -6 ASN B C 1
ATOM 2734 O O . ASN B 1 18 ? -14.29387 36.63307 8.60915 1.000 16.58197 -6 ASN B O 1
ATOM 2745 N N . LEU B 1 19 ? -14.24064 36.97514 10.83490 1.000 14.47368 -5 LEU B N 1
ATOM 2746 C CA . LEU B 1 19 ? -14.66673 35.62515 11.16809 1.000 14.56967 -5 LEU B CA 1
ATOM 2747 C C . LEU B 1 19 ? -16.08981 35.66697 11.71149 1.000 14.37454 -5 LEU B C 1
ATOM 2748 O O . LEU B 1 19 ? -16.54553 36.67237 12.26251 1.000 15.28276 -5 LEU B O 1
ATOM 2764 N N . TYR B 1 20 ? -16.81984 34.57209 11.54939 1.000 14.64501 -4 TYR B N 1
ATOM 2765 C CA . TYR B 1 20 ? -18.18726 34.46843 12.00726 1.000 15.51691 -4 TYR B CA 1
ATOM 2766 C C . TYR B 1 20 ? -18.27406 33.50856 13.17832 1.000 14.77462 -4 TYR B C 1
ATOM 2767 O O . TYR B 1 20 ? -17.83328 32.35642 13.06525 1.000 16.50812 -4 TYR B O 1
ATOM 2785 N N . PHE B 1 21 ? -18.74478 34.01723 14.31478 1.000 15.09956 -3 PHE B N 1
ATOM 2786 C CA . PHE B 1 21 ? -18.72620 33.19581 15.51478 1.000 14.64180 -3 PHE B CA 1
ATOM 2787 C C . PHE B 1 21 ? -19.62980 31.98286 15.35551 1.000 13.37254 -3 PHE B C 1
ATOM 2788 O O . PHE B 1 21 ? -19.32807 30.92150 15.92486 1.000 17.17982 -3 PHE B O 1
ATOM 2805 N N . GLN B 1 22 ? -20.72970 32.11637 14.59915 1.000 13.93406 -2 GLN B N 1
ATOM 2806 C CA . GLN B 1 22 ? -21.65446 31.00055 14.43431 1.000 17.04761 -2 GLN B CA 1
ATOM 2807 C C . GLN B 1 22 ? -21.31847 30.13793 13.24056 1.000 17.91789 -2 GLN B C 1
ATOM 2808 O O . GLN B 1 22 ? -21.35516 28.90617 13.33374 1.000 19.83868 -2 GLN B O 1
ATOM 2822 N N . GLY B 1 23 ? -20.89925 30.75373 12.13431 1.000 16.81495 -1 GLY B N 1
ATOM 2823 C CA . GLY B 1 23 ? -20.78756 30.05823 10.86824 1.000 16.43079 -1 GLY B CA 1
ATOM 2824 C C . GLY B 1 23 ? -19.44496 29.44317 10.60014 1.000 1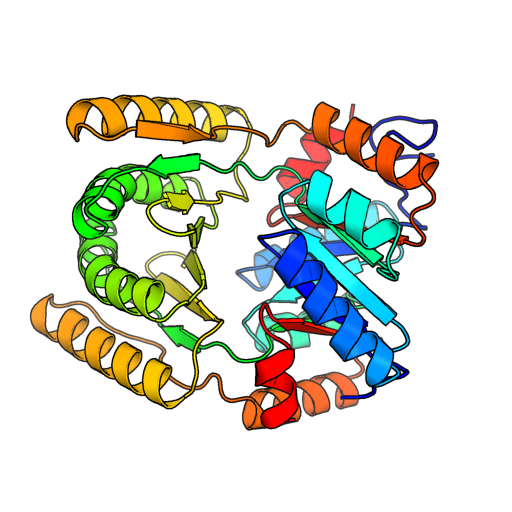6.59194 -1 GLY B C 1
ATOM 2825 O O . GLY B 1 23 ? -19.36710 28.47369 9.82883 1.000 18.90980 -1 GLY B O 1
ATOM 2829 N N . ASP B 1 24 ? -18.38008 30.01444 11.15619 1.000 13.74499 0 ASP B N 1
ATOM 2830 C CA . ASP B 1 24 ? -17.06025 29.44850 10.90341 1.000 12.68714 0 ASP B CA 1
ATOM 2831 C C . ASP B 1 24 ? -16.70428 28.38549 11.93784 1.000 11.32863 0 ASP B C 1
ATOM 2832 O O . ASP B 1 24 ? -17.19329 28.40350 13.06764 1.000 14.43684 0 ASP B O 1
ATOM 2841 N N . ILE B 1 25 ? -15.85446 27.44992 11.53432 1.000 10.22572 1 ILE B N 1
ATOM 2842 C CA . ILE B 1 25 ? -15.27806 26.48117 12.46608 1.000 10.86016 1 ILE B CA 1
ATOM 2843 C C . ILE B 1 25 ? -13.98998 27.09595 12.98201 1.000 11.23783 1 ILE B C 1
ATOM 2844 O O . ILE B 1 25 ? -13.12061 27.50177 12.20726 1.000 13.35933 1 ILE B O 1
ATOM 2860 N N . LEU B 1 26 ? -13.85845 27.17218 14.30403 1.000 10.04237 2 LEU B N 1
ATOM 2861 C CA . LEU B 1 26 ? -12.66851 27.71261 14.94779 1.000 9.78527 2 LEU B CA 1
ATOM 2862 C C . LEU B 1 26 ? -11.91632 26.56700 15.62538 1.000 10.11182 2 LEU B C 1
ATOM 2863 O O . LEU B 1 26 ? -12.48548 25.85996 16.46422 1.000 11.17315 2 LEU B O 1
ATOM 2879 N N . ILE B 1 27 ? -10.67591 26.32473 15.19182 1.000 11.26897 3 ILE B N 1
ATOM 2880 C CA . ILE B 1 27 ? -9.94521 25.14099 15.60393 1.000 10.93380 3 ILE B CA 1
ATOM 2881 C C . ILE B 1 27 ? -8.85454 25.53829 16.58702 1.000 11.26905 3 ILE B C 1
ATOM 2882 O O . ILE B 1 27 ? -8.03978 26.43081 16.30945 1.000 11.10196 3 ILE B O 1
ATOM 2898 N N . VAL B 1 28 ? -8.88251 24.91057 17.74031 1.000 11.76645 4 VAL B N 1
ATOM 2899 C CA . VAL B 1 28 ? -7.80720 25.08075 18.72841 1.000 10.17280 4 VAL B CA 1
ATOM 2900 C C . VAL B 1 28 ? -6.78553 23.97572 18.47603 1.000 11.73950 4 VAL B C 1
ATOM 2901 O O . VAL B 1 28 ? -7.09704 22.78634 18.61044 1.000 12.26705 4 VAL B O 1
ATOM 2914 N N . ASN B 1 29 ? -5.57165 24.35299 18.11543 1.000 14.82768 5 ASN B N 1
ATOM 2915 C CA . ASN B 1 29 ? -4.48782 23.39171 17.95505 1.000 20.72023 5 ASN B CA 1
ATOM 2916 C C . ASN B 1 29 ? -3.69203 23.41490 19.23369 1.000 27.60801 5 ASN B C 1
ATOM 2917 O O . ASN B 1 29 ? -2.91139 24.32872 19.45725 1.000 30.04285 5 ASN B O 1
ATOM 2928 N N . ALA B 1 30 ? -3.83197 22.37003 20.02319 1.000 31.43757 6 ALA B N 1
ATOM 2929 C CA . ALA B 1 30 ? -3.41810 22.39415 21.40840 1.000 35.62706 6 ALA B CA 1
ATOM 2930 C C . ALA B 1 30 ? -2.26962 21.43440 21.59385 1.000 38.25189 6 ALA B C 1
ATOM 2931 O O . ALA B 1 30 ? -2.34356 20.28627 21.14941 1.000 40.12078 6 ALA B O 1
ATOM 2938 N N . LYS B 1 31 ? -1.23807 21.90126 22.28146 1.000 39.91891 7 LYS B N 1
ATOM 2939 C CA . LYS B 1 31 ? -0.10338 21.07050 22.64519 1.000 40.94062 7 LYS B CA 1
ATOM 2940 C C . LYS B 1 31 ? -0.09719 20.71054 24.12724 1.000 40.23173 7 LYS B C 1
ATOM 2941 O O . LYS B 1 31 ? 0.73545 19.90382 24.55052 1.000 40.70512 7 LYS B O 1
ATOM 2960 N N . ASP B 1 32 ? -1.01104 21.26774 24.91345 1.000 38.43560 8 ASP B N 1
ATOM 2961 C CA . ASP B 1 32 ? -1.11484 21.01487 26.34159 1.000 38.55415 8 ASP B CA 1
ATOM 2962 C C . ASP B 1 32 ? -2.58852 21.07488 26.70695 1.000 31.24777 8 ASP B C 1
ATOM 2963 O O . ASP B 1 32 ? -3.33681 21.85876 26.13515 1.000 28.72614 8 ASP B O 1
ATOM 2972 N N . VAL B 1 33 ? -3.00844 20.23932 27.65539 1.000 29.43470 9 VAL B N 1
ATOM 2973 C CA . VAL B 1 33 ? -4.42333 20.16908 28.02282 1.000 28.77057 9 VAL B CA 1
ATOM 2974 C C . VAL B 1 33 ? -4.90203 21.50007 28.60471 1.000 27.40617 9 VAL B C 1
ATOM 2975 O O . VAL B 1 33 ? -5.98323 21.99981 28.27569 1.000 24.57173 9 VAL B O 1
ATOM 2988 N N . ASP B 1 34 ? -4.12484 22.07722 29.51772 1.000 29.95139 10 ASP B N 1
ATOM 2989 C CA . ASP B 1 34 ? -4.56582 23.32520 30.13889 1.000 34.05370 10 ASP B CA 1
ATOM 2990 C C . ASP B 1 34 ? -4.69467 24.43799 29.10510 1.000 29.96134 10 ASP B C 1
ATOM 2991 O O . ASP B 1 34 ? -5.61931 25.24804 29.15805 1.000 28.59094 10 ASP B O 1
ATOM 3000 N N . GLU B 1 35 ? -3.75051 24.52608 28.17779 1.000 29.49039 11 GLU B N 1
ATOM 3001 C CA . GLU B 1 35 ? -3.83834 25.55359 27.14834 1.000 30.40209 11 GLU B CA 1
ATOM 3002 C C . GLU B 1 35 ? -5.06360 25.34180 26.27629 1.000 25.60240 11 GLU B C 1
ATOM 3003 O O . GLU B 1 35 ? -5.75331 26.30554 25.89967 1.000 24.07658 11 GLU B O 1
ATOM 3015 N N . MET B 1 36 ? -5.35821 24.08447 25.93456 1.000 21.41580 12 MET B N 1
ATOM 3016 C CA . MET B 1 36 ? -6.55964 23.79323 25.16661 1.000 19.65515 12 MET B CA 1
ATOM 3017 C C . MET B 1 36 ? -7.79271 24.27389 25.90487 1.000 18.58158 12 MET B C 1
ATOM 3018 O O . MET B 1 36 ? -8.67637 24.92072 25.32378 1.000 17.76681 12 MET B O 1
ATOM 3032 N N . LEU B 1 37 ? -7.88286 23.92981 27.19484 1.000 17.32724 13 LEU B N 1
ATOM 3033 C CA . LEU B 1 37 ? -9.07573 24.25139 27.94819 1.000 19.42799 13 LEU B CA 1
ATOM 3034 C C . LEU B 1 37 ? -9.26870 25.74006 28.04656 1.000 18.22943 13 LEU B C 1
ATOM 3035 O O . LEU B 1 37 ? -10.38622 26.22657 27.92704 1.000 19.19338 13 LEU B O 1
ATOM 3051 N N . LYS B 1 38 ? -8.18205 26.48287 28.23676 1.000 18.10153 14 LYS B N 1
ATOM 3052 C CA . LYS B 1 38 ? -8.31551 27.93241 28.31630 1.000 19.84903 14 LYS B CA 1
ATOM 3053 C C . LYS B 1 38 ? -8.77256 28.53625 27.00065 1.000 16.43875 14 LYS B C 1
ATOM 3054 O O . LYS B 1 38 ? -9.56886 29.47227 26.99008 1.000 17.32537 14 LYS B O 1
ATOM 3073 N N . GLN B 1 39 ? -8.26122 28.04204 25.87681 1.000 13.84120 15 GLN B N 1
ATOM 3074 C CA . GLN B 1 39 ? -8.63029 28.60817 24.59190 1.000 13.35349 15 GLN B CA 1
ATOM 3075 C C . GLN B 1 39 ? -10.03387 28.21859 24.19939 1.000 11.77930 15 GLN B C 1
ATOM 3076 O O . GLN B 1 39 ? -10.78258 29.02985 23.63867 1.000 13.71859 15 GLN B O 1
ATOM 3090 N N . VAL B 1 40 ? -10.42757 26.97728 24.48486 1.000 12.42124 16 VAL B N 1
ATOM 3091 C CA . VAL B 1 40 ? -11.81088 26.59859 24.27259 1.000 14.46898 16 VAL B CA 1
ATOM 3092 C C . VAL B 1 40 ? -12.73691 27.45896 25.11423 1.000 14.69465 16 VAL B C 1
ATOM 3093 O O . VAL B 1 40 ? -13.80594 27.87743 24.65305 1.000 16.02817 16 VAL B O 1
ATOM 3106 N N . GLU B 1 41 ? -12.35779 27.71643 26.38221 1.000 13.99809 17 GLU B N 1
ATOM 3107 C CA . GLU B 1 41 ? -13.21963 28.50753 27.24110 1.000 17.97902 17 GLU B CA 1
ATOM 3108 C C . GLU B 1 41 ? -13.40430 29.90654 26.67611 1.000 16.13185 17 GLU B C 1
ATOM 3109 O O . GLU B 1 41 ? -14.51940 30.43139 26.68184 1.000 15.70015 17 GLU B O 1
ATOM 3121 N N . ILE B 1 42 ? -12.32481 30.53497 26.21386 1.000 18.43338 18 ILE B N 1
ATOM 3122 C CA . ILE B 1 42 ? -12.39236 31.85587 25.58643 1.000 16.49955 18 ILE B CA 1
ATOM 3123 C C . ILE B 1 42 ? -13.30148 31.83625 24.37437 1.000 14.75908 18 ILE B C 1
ATOM 3124 O O . ILE B 1 42 ? -14.15810 32.68233 24.22228 1.000 14.89685 18 ILE B O 1
ATOM 3140 N N . LEU B 1 43 ? -13.15874 30.84406 23.51170 1.000 13.86700 19 LEU B N 1
ATOM 3141 C CA . LEU B 1 43 ? -14.00264 30.81225 22.33542 1.000 14.28214 19 LEU B CA 1
ATOM 3142 C C . LEU B 1 43 ? -15.45635 30.62756 22.70302 1.000 14.44785 19 LEU B C 1
ATOM 3143 O O . LEU B 1 43 ? -16.34221 31.25517 22.11102 1.000 13.96671 19 LEU B O 1
ATOM 3159 N N . ARG B 1 44 ? -15.72652 29.82899 23.73915 1.000 17.31850 20 ARG B N 1
ATOM 3160 C CA . ARG B 1 44 ? -17.10912 29.67405 24.16947 1.000 20.22987 20 ARG B CA 1
ATOM 3161 C C . ARG B 1 44 ? -17.66238 30.99274 24.67442 1.000 18.73168 20 ARG B C 1
ATOM 3162 O O . ARG B 1 44 ? -18.82156 31.34560 24.39820 1.000 19.98153 20 ARG B O 1
ATOM 3183 N N . ARG B 1 45 ? -16.84281 31.75519 25.41049 1.000 16.67159 21 ARG B N 1
ATOM 3184 C CA . ARG B 1 45 ? -17.33235 32.99968 26.01169 1.000 20.67950 21 ARG B CA 1
ATOM 3185 C C . ARG B 1 45 ? -17.52238 34.07904 24.98093 1.000 21.03007 21 ARG B C 1
ATOM 3186 O O . ARG B 1 45 ? -18.19884 35.06592 25.23552 1.000 24.03225 21 ARG B O 1
ATOM 3207 N N . LEU B 1 46 ? -16.87143 33.94790 23.83121 1.000 16.40919 22 LEU B N 1
ATOM 3208 C CA . LEU B 1 46 ? -17.12849 34.82166 22.69063 1.000 17.29160 22 LEU B CA 1
ATOM 3209 C C . LEU B 1 46 ? -18.31810 34.34849 21.88552 1.000 17.81780 22 LEU B C 1
ATOM 3210 O O . LEU B 1 46 ? -18.68305 35.00993 20.94184 1.000 17.98646 22 LEU B O 1
ATOM 3226 N N . GLY B 1 47 ? -18.94674 33.24509 22.27989 1.000 18.85026 23 GLY B N 1
ATOM 3227 C CA . GLY B 1 47 ? -20.11252 32.78334 21.59369 1.000 19.22947 23 GLY B CA 1
ATOM 3228 C C . GLY B 1 47 ? -19.82056 31.97201 20.36328 1.000 17.85445 23 GLY B C 1
ATOM 3229 O O . GLY B 1 47 ? -20.68316 31.86498 19.49321 1.000 18.70181 23 GLY B O 1
ATOM 3233 N N . ALA B 1 48 ? -18.62835 31.39892 20.25325 1.000 16.26469 24 ALA B N 1
ATOM 3234 C CA . ALA B 1 48 ? -18.33233 30.53921 19.11428 1.000 14.98177 24 ALA B CA 1
ATOM 3235 C C . ALA B 1 48 ? -19.17218 29.27029 19.19758 1.000 15.20290 24 ALA B C 1
ATOM 3236 O O . ALA B 1 48 ? -19.27785 28.65594 20.25594 1.000 17.44489 24 ALA B O 1
ATOM 3243 N N . LYS B 1 49 ? -19.78062 28.87880 18.08904 1.000 13.49407 25 LYS B N 1
ATOM 3244 C CA . LYS B 1 49 ? -20.71970 27.77724 18.04315 1.000 16.73935 25 LYS B CA 1
ATOM 3245 C C . LYS B 1 49 ? -20.14343 26.51097 17.42349 1.000 15.10742 25 LYS B C 1
ATOM 3246 O O . LYS B 1 49 ? -20.74482 25.43521 17.59488 1.000 17.43525 25 LYS B O 1
ATOM 3265 N N . GLN B 1 50 ? -19.00834 26.59638 16.70245 1.000 13.74652 26 GLN B N 1
ATOM 3266 C CA . GLN B 1 50 ? -18.39468 25.42659 16.10039 1.000 13.38514 26 GLN B CA 1
ATOM 3267 C C . GLN B 1 50 ? -16.93978 25.41285 16.46802 1.000 13.52442 26 GLN B C 1
ATOM 3268 O O . GLN B 1 50 ? -16.10200 25.81604 15.68623 1.000 14.48485 26 GLN B O 1
ATOM 3282 N N . ILE B 1 51 ? -16.62800 24.92730 17.65567 1.000 12.41231 27 ILE B N 1
ATOM 3283 C CA . ILE B 1 51 ? -15.26878 24.86795 18.15143 1.000 11.73504 27 ILE B CA 1
ATOM 3284 C C . ILE B 1 51 ? -14.73800 23.46650 17.90404 1.000 12.26493 27 ILE B C 1
ATOM 3285 O O . ILE B 1 51 ? -15.39703 22.47810 18.26001 1.000 13.78692 27 ILE B O 1
ATOM 3301 N N . ALA B 1 52 ? -13.56815 23.39906 17.28782 1.000 11.87740 28 ALA B N 1
ATOM 3302 C CA . ALA B 1 52 ? -12.88149 22.14563 17.05416 1.000 11.46504 28 ALA B CA 1
ATOM 3303 C C . ALA B 1 52 ? -11.59553 22.13372 17.83238 1.000 11.29728 28 ALA B C 1
ATOM 3304 O O . ALA B 1 52 ? -11.00319 23.17786 18.08462 1.000 11.72660 28 ALA B O 1
ATOM 3311 N N . VAL B 1 53 ? -11.10279 20.94501 18.13564 1.000 11.24094 29 VAL B N 1
ATOM 3312 C CA . VAL B 1 53 ? -9.81687 20.80297 18.79003 1.000 11.51106 29 VAL B CA 1
ATOM 3313 C C . VAL B 1 53 ? -9.01734 19.82379 17.96539 1.000 11.00081 29 VAL B C 1
ATOM 3314 O O . VAL B 1 53 ? -9.49767 18.72241 17.65121 1.000 11.31750 29 VAL B O 1
ATOM 3327 N N . HIS B 1 54 ? -7.80066 20.21925 17.60893 1.000 11.39066 30 HIS B N 1
ATOM 3328 C CA . HIS B 1 54 ? -6.88309 19.35111 16.87808 1.000 13.28863 30 HIS B CA 1
ATOM 3329 C C . HIS B 1 54 ? -5.73913 19.01326 17.80786 1.000 12.84235 30 HIS B C 1
ATOM 3330 O O . HIS B 1 54 ? -5.13174 19.89974 18.38266 1.000 15.02350 30 HIS B O 1
ATOM 3345 N N . SER B 1 55 ? -5.39104 17.73970 17.91383 1.000 12.76352 31 SER B N 1
ATOM 3346 C CA . SER B 1 55 ? -4.24973 17.38794 18.73909 1.000 15.93017 31 SER B CA 1
ATOM 3347 C C . SER B 1 55 ? -3.69854 16.04013 18.31348 1.000 16.93078 31 SER B C 1
ATOM 3348 O O . SER B 1 55 ? -4.43426 15.18360 17.83259 1.000 17.58811 31 SER B O 1
ATOM 3356 N N . SER B 1 56 ? -2.38909 15.85239 18.52584 1.000 17.79383 32 SER B N 1
ATOM 3357 C CA . SER B 1 56 ? -1.78800 14.53475 18.41876 1.000 19.61939 32 SER B CA 1
ATOM 3358 C C . SER B 1 56 ? -1.90748 13.74085 19.71243 1.000 17.77498 32 SER B C 1
ATOM 3359 O O . SER B 1 56 ? -1.51846 12.57349 19.73667 1.000 19.82343 32 SER B O 1
ATOM 3367 N N . ASP B 1 57 ? -2.41073 14.32850 20.77366 1.000 16.67196 33 ASP B N 1
ATOM 3368 C CA . ASP B 1 57 ? -2.47405 13.70465 22.09594 1.000 18.06731 33 ASP B CA 1
ATOM 3369 C C . ASP B 1 57 ? -3.92218 13.32153 22.37547 1.000 15.94068 33 ASP B C 1
ATOM 3370 O O . ASP B 1 57 ? -4.79939 14.17684 22.43879 1.000 14.96238 33 ASP B O 1
ATOM 3379 N N . TRP B 1 58 ? -4.18207 12.03539 22.45163 1.000 16.12171 34 TRP B N 1
ATOM 3380 C CA . TRP B 1 58 ? -5.54052 11.59792 22.67267 1.000 15.31106 34 TRP B CA 1
ATOM 3381 C C . TRP B 1 58 ? -6.14470 12.11839 23.97015 1.000 15.13381 34 TRP B C 1
ATOM 3382 O O . TRP B 1 58 ? -7.35439 12.33218 24.01465 1.000 16.86636 34 TRP B O 1
ATOM 3403 N N . ARG B 1 59 ? -5.34606 12.29519 25.01609 1.000 17.43479 35 ARG B N 1
ATOM 3404 C CA . ARG B 1 59 ? -5.86248 12.80258 26.28297 1.000 19.35099 35 ARG B CA 1
ATOM 3405 C C . ARG B 1 59 ? -6.47994 14.17220 26.08428 1.000 18.65321 35 ARG B C 1
ATOM 3406 O O . ARG B 1 59 ? -7.52183 14.49882 26.67597 1.000 18.77225 35 ARG B O 1
ATOM 3410 N N . ILE B 1 60 ? -5.86937 14.98278 25.21600 1.000 16.52763 36 ILE B N 1
ATOM 3411 C CA . ILE B 1 60 ? -6.37602 16.32667 24.97126 1.000 15.01652 36 ILE B CA 1
ATOM 3412 C C . ILE B 1 60 ? -7.72665 16.24335 24.30294 1.000 15.59169 36 ILE B C 1
ATOM 3413 O O . ILE B 1 60 ? -8.65712 16.97254 24.65540 1.000 17.09797 36 ILE B O 1
ATOM 3429 N N . LEU B 1 61 ? -7.85815 15.34327 23.32579 1.000 13.92634 37 LEU B N 1
ATOM 3430 C CA . LEU B 1 61 ? -9.12949 15.21609 22.62568 1.000 15.29935 37 LEU B CA 1
ATOM 3431 C C . LEU B 1 61 ? -10.21812 14.64201 23.54438 1.000 15.87955 37 LEU B C 1
ATOM 3432 O O . LEU B 1 61 ? -11.38906 15.03145 23.44551 1.000 15.29349 37 LEU B O 1
ATOM 3448 N N . GLN B 1 62 ? -9.86334 13.69912 24.41851 1.000 16.47347 38 GLN B N 1
ATOM 3449 C CA . GLN B 1 62 ? -10.83793 13.14874 25.34973 1.000 18.11447 38 GLN B CA 1
ATOM 3450 C C . GLN B 1 62 ? -11.34156 14.22440 26.29323 1.000 18.97787 38 GLN B C 1
ATOM 3451 O O . GLN B 1 62 ? -12.52531 14.26456 26.59320 1.000 20.23341 38 GLN B O 1
ATOM 3465 N N . GLU B 1 63 ? -10.46692 15.11406 26.74680 1.000 20.06193 39 GLU B N 1
ATOM 3466 C CA . GLU B 1 63 ? -10.90273 16.20425 27.61522 1.000 24.14638 39 GLU B CA 1
ATOM 3467 C C . GLU B 1 63 ? -11.73132 17.23283 26.84048 1.000 22.55150 39 GLU B C 1
ATOM 3468 O O . GLU B 1 63 ? -12.74100 17.74028 27.33298 1.000 23.95934 39 GLU B O 1
ATOM 3480 N N . ALA B 1 64 ? -11.34355 17.51028 25.59817 1.000 19.54693 40 ALA B N 1
ATOM 3481 C CA . ALA B 1 64 ? -12.03128 18.52706 24.79881 1.000 17.77621 40 ALA B CA 1
ATOM 3482 C C . ALA B 1 64 ? -13.50549 18.20166 24.55037 1.000 19.32170 40 AL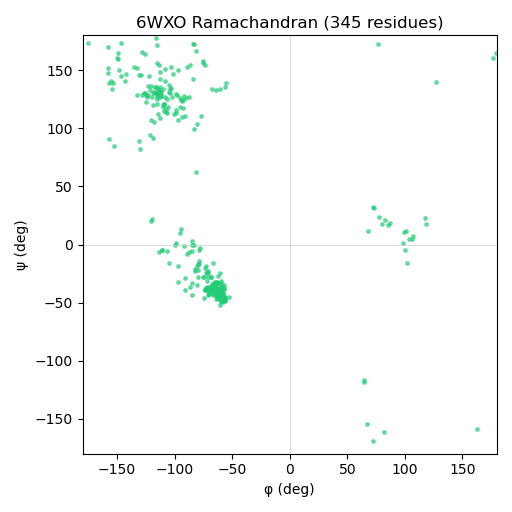A B C 1
ATOM 3483 O O . ALA B 1 64 ? -14.35261 19.10453 24.55295 1.000 18.81480 40 ALA B O 1
ATOM 3490 N N . LEU B 1 65 ? -13.83110 16.93992 24.25582 1.000 20.47367 41 LEU B N 1
ATOM 3491 C CA . LEU B 1 65 ? -15.22270 16.60149 23.94491 1.000 23.75526 41 LEU B CA 1
ATOM 3492 C C . LEU B 1 65 ? -16.14446 16.90550 25.11499 1.000 27.62017 41 LEU B C 1
ATOM 3493 O O . LEU B 1 65 ? -17.34794 17.09105 24.91145 1.000 27.94705 41 LEU B O 1
ATOM 3509 N N . LYS B 1 66 ? -15.60068 16.92523 26.33051 1.000 30.20445 42 LYS B N 1
ATOM 3510 C CA . LYS B 1 66 ? -16.36116 17.21915 27.53139 1.000 34.64711 42 LYS B CA 1
ATOM 3511 C C . LYS B 1 66 ? -16.57990 18.71265 27.74218 1.000 34.33996 42 LYS B C 1
ATOM 3512 O O . LYS B 1 66 ? -17.51903 19.09134 28.46041 1.000 35.72201 42 LYS B O 1
ATOM 3531 N N . LYS B 1 67 ? -15.78308 19.56734 27.08868 1.000 32.49617 43 LYS B N 1
ATOM 3532 C CA . LYS B 1 67 ? -15.71987 20.98337 27.43603 1.000 31.94760 43 LYS B CA 1
ATOM 3533 C C . LYS B 1 67 ? -16.11107 21.90587 26.29258 1.000 31.79498 43 LYS B C 1
ATOM 3534 O O . LYS B 1 67 ? -15.76235 23.10160 26.31401 1.000 32.62798 43 LYS B O 1
ATOM 3553 N N . GLY B 1 68 ? -16.82992 21.39137 25.29917 1.000 30.82694 44 GLY B N 1
ATOM 3554 C CA . GLY B 1 68 ? -17.33856 22.20591 24.21577 1.000 30.53992 44 GLY B CA 1
ATOM 3555 C C . GLY B 1 68 ? -16.63434 22.04322 22.89117 1.000 30.65266 44 GLY B C 1
ATOM 3556 O O . GLY B 1 68 ? -16.95353 22.78364 21.95237 1.000 31.96203 44 GLY B O 1
ATOM 3560 N N . GLY B 1 69 ? -15.67784 21.12473 22.77631 1.000 30.32882 45 GLY B N 1
ATOM 3561 C CA . GLY B 1 69 ? -15.12119 20.81815 21.46520 1.000 30.33457 45 GLY B CA 1
ATOM 3562 C C . GLY B 1 69 ? -16.03956 19.86727 20.72327 1.000 30.39842 45 GLY B C 1
ATOM 3563 O O . GLY B 1 69 ? -16.07866 18.67512 21.03734 1.000 31.36324 45 GLY B O 1
ATOM 3567 N N . ASP B 1 70 ? -16.79270 20.39487 19.75298 1.000 29.82461 46 ASP B N 1
ATOM 3568 C CA . ASP B 1 70 ? -17.76870 19.62325 18.99052 1.000 31.04840 46 ASP B CA 1
ATOM 3569 C C . ASP B 1 70 ? -17.13389 18.85558 17.85306 1.000 25.20860 46 ASP B C 1
ATOM 3570 O O . ASP B 1 70 ? -17.71777 17.89401 17.37279 1.000 27.00569 46 ASP B O 1
ATOM 3579 N N . ILE B 1 71 ? -15.97253 19.28035 17.38422 1.000 17.64490 47 ILE B N 1
ATOM 3580 C CA . ILE B 1 71 ? -15.26666 18.58748 16.31932 1.000 14.35165 47 ILE B CA 1
ATOM 3581 C C . ILE B 1 71 ? -13.89952 18.24505 16.87408 1.000 13.25518 47 ILE B C 1
ATOM 3582 O O . ILE B 1 71 ? -13.17544 19.13102 17.30150 1.000 15.23388 47 ILE B O 1
ATOM 3598 N N . LEU B 1 72 ? -13.50579 16.99010 16.75512 1.000 12.79741 48 LEU B N 1
ATOM 3599 C CA . LEU B 1 72 ? -12.22224 16.54314 17.23165 1.000 12.06929 48 LEU B CA 1
ATOM 3600 C C . LEU B 1 72 ? -11.41056 16.10093 16.02247 1.000 11.45873 48 LEU B C 1
ATOM 3601 O O . LEU B 1 72 ? -11.85989 15.22222 15.25265 1.000 13.87778 48 LEU B O 1
ATOM 3617 N N . ILE B 1 73 ? -10.25737 16.73472 15.83343 1.000 11.32463 49 ILE B N 1
ATOM 3618 C CA . ILE B 1 73 ? -9.42527 16.48440 14.67395 1.000 11.85025 49 ILE B CA 1
ATOM 3619 C C . ILE B 1 73 ? -8.21753 15.67408 15.09163 1.000 11.00669 49 ILE B C 1
ATOM 3620 O O . ILE B 1 73 ? -7.40979 16.12064 15.92653 1.000 10.73720 49 ILE B O 1
ATOM 3636 N N . VAL B 1 74 ? -8.11683 14.49225 14.51847 1.000 13.85008 50 VAL B N 1
ATOM 3637 C CA . VAL B 1 74 ? -7.03312 13.54990 14.76569 1.000 14.37146 50 VAL B CA 1
ATOM 3638 C C . VAL B 1 74 ? -6.11235 13.47330 13.54810 1.000 14.53999 50 VAL B C 1
ATOM 3639 O O . VAL B 1 74 ? -6.51182 13.70548 12.40924 1.000 14.46425 50 VAL B O 1
ATOM 3652 N N . ASN B 1 75 ? -4.86660 13.17209 13.80189 1.000 15.96111 51 ASN B N 1
ATOM 3653 C CA . ASN B 1 75 ? -3.93780 12.89668 12.71535 1.000 19.00564 51 ASN B CA 1
ATOM 3654 C C . ASN B 1 75 ? -4.07516 11.43913 12.31234 1.000 20.56140 51 ASN B C 1
ATOM 3655 O O . ASN B 1 75 ? -4.32030 10.57351 13.16211 1.000 22.32751 51 ASN B O 1
ATOM 3666 N N . GLY B 1 76 ? -3.97412 11.18948 11.02615 1.000 20.17216 52 GLY B N 1
ATOM 3667 C CA . GLY B 1 76 ? -3.99168 9.83242 10.52403 1.000 23.20997 52 GLY B CA 1
ATOM 3668 C C . GLY B 1 76 ? -2.56993 9.32717 10.67118 1.000 27.15345 52 GLY B C 1
ATOM 3669 O O . GLY B 1 76 ? -1.67407 9.60449 9.85929 1.000 30.27291 52 GLY B O 1
ATOM 3673 N N . GLY B 1 77 ? -2.35954 8.57777 11.72747 1.000 27.60693 53 GLY B N 1
ATOM 3674 C CA . GLY B 1 77 ? -1.04816 8.08363 12.06865 1.000 28.16275 53 GLY B CA 1
ATOM 3675 C C . GLY B 1 77 ? -0.21195 9.19573 12.68132 1.000 29.21891 53 GLY B C 1
ATOM 3676 O O . GLY B 1 77 ? -0.58349 10.35581 12.74043 1.000 32.75090 53 GLY B O 1
ATOM 3680 N N . GLY B 1 78 ? 0.94790 8.81753 13.16129 1.000 26.88118 54 GLY B N 1
ATOM 3681 C CA . GLY B 1 78 ? 1.84713 9.80072 13.70572 1.000 23.90506 54 GLY B CA 1
ATOM 3682 C C . GLY B 1 78 ? 2.28609 9.42405 15.09150 1.000 21.76218 54 GLY B C 1
ATOM 3683 O O . GLY B 1 78 ? 1.49508 8.94771 15.91730 1.000 22.65532 54 GLY B O 1
ATOM 3687 N N . MET B 1 79 ? 3.55835 9.66667 15.35108 1.000 18.83232 55 MET B N 1
ATOM 3688 C CA . MET B 1 79 ? 4.22005 9.25377 16.58165 1.000 18.03855 55 MET B CA 1
ATOM 3689 C C . MET B 1 79 ? 4.78334 10.47397 17.25846 1.000 15.59157 55 MET B C 1
ATOM 3690 O O . MET B 1 79 ? 5.20219 11.37543 16.58110 1.000 17.73521 55 MET B O 1
ATOM 3704 N N . THR B 1 80 ? 4.77934 10.49033 18.58484 1.000 15.06490 56 THR B N 1
ATOM 3705 C CA . THR B 1 80 ? 5.41143 11.52878 19.35152 1.000 14.99091 56 THR B CA 1
ATOM 3706 C C . THR B 1 80 ? 6.55566 10.91976 20.14452 1.000 14.83983 56 THR B C 1
ATOM 3707 O O . THR B 1 80 ? 6.40295 9.89314 20.79734 1.000 16.97978 56 THR B O 1
ATOM 3718 N N . ILE B 1 81 ? 7.69454 11.53703 20.02246 1.000 13.58076 57 ILE B N 1
ATOM 3719 C CA . ILE B 1 81 ? 8.89079 11.25827 20.79015 1.000 14.33656 57 ILE B CA 1
ATOM 3720 C C . ILE B 1 81 ? 9.12467 12.45980 21.67298 1.000 14.26444 57 ILE B C 1
ATOM 3721 O O . ILE B 1 81 ? 9.17552 13.59460 21.17699 1.000 15.36803 57 ILE B O 1
ATOM 3737 N N . THR B 1 82 ? 9.30674 12.22234 22.94540 1.000 13.35859 58 THR B N 1
ATOM 3738 C CA . THR B 1 82 ? 9.58020 13.28807 23.91270 1.000 14.48608 58 THR B CA 1
ATOM 3739 C C . THR B 1 82 ? 10.97423 13.10396 24.47879 1.000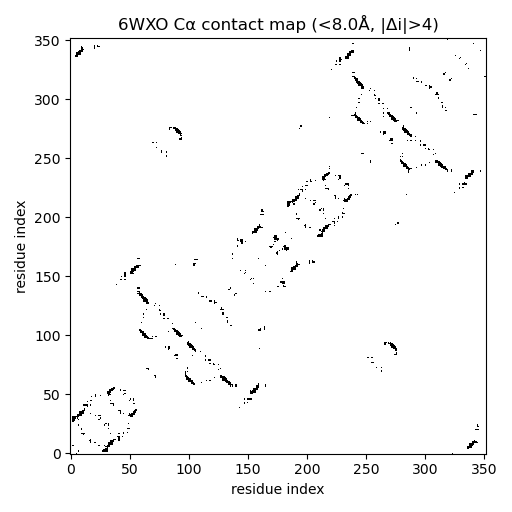 13.88363 58 THR B C 1
ATOM 3740 O O . THR B 1 82 ? 11.31542 12.02743 24.99890 1.000 14.40646 58 THR B O 1
ATOM 3751 N N . PHE B 1 83 ? 11.78098 14.15156 24.36657 1.000 15.52770 59 PHE B N 1
ATOM 3752 C CA A PHE B 1 83 ? 13.09068 14.20815 24.98754 0.600 16.73554 59 PHE B CA 1
ATOM 3753 C CA B PHE B 1 83 ? 13.09821 14.21971 24.97939 0.400 16.76837 59 PHE B CA 1
ATOM 3754 C C . PHE B 1 83 ? 13.02625 15.14744 26.18571 1.000 17.39736 59 PHE B C 1
ATOM 3755 O O . PHE B 1 83 ? 12.38217 16.19378 26.12838 1.000 18.59303 59 PHE B O 1
ATOM 3786 N N . ARG B 1 84 ? 13.68355 14.77335 27.24188 1.000 18.69782 60 ARG B N 1
ATOM 3787 C CA . ARG B 1 84 ? 13.70215 15.54801 28.46680 1.000 21.57562 60 ARG B CA 1
ATOM 3788 C C . ARG B 1 84 ? 15.12686 15.92139 28.80500 1.000 23.13621 60 ARG B C 1
ATOM 3789 O O . ARG B 1 84 ? 16.02725 15.08163 28.74423 1.000 23.46466 60 ARG B O 1
ATOM 3810 N N . GLY B 1 85 ? 15.31889 17.17109 29.19984 1.000 26.03398 61 GLY B N 1
ATOM 3811 C CA . GLY B 1 85 ? 16.63921 17.64613 29.58236 1.000 30.26419 61 GLY B CA 1
ATOM 3812 C C . GLY B 1 85 ? 16.56408 19.11834 29.91035 1.000 34.00305 61 GLY B C 1
ATOM 3813 O O . GLY B 1 85 ? 15.64354 19.83089 29.48335 1.000 34.46156 61 GLY B O 1
ATOM 3817 N N . ASP B 1 86 ? 17.58181 19.57656 30.64278 1.000 36.56911 62 ASP B N 1
ATOM 3818 C CA . ASP B 1 86 ? 17.60019 20.95970 31.10568 1.000 38.48130 62 ASP B CA 1
ATOM 3819 C C . ASP B 1 86 ? 18.11048 21.93903 30.05243 1.000 38.01577 62 ASP B C 1
ATOM 3820 O O . ASP B 1 86 ? 17.79575 23.12684 30.13712 1.000 39.03098 62 ASP B O 1
ATOM 3824 N N . ASP B 1 87 ? 18.86511 21.47128 29.05383 1.000 35.22290 63 ASP B N 1
ATOM 3825 C CA . ASP B 1 87 ? 19.52340 22.34359 28.08869 1.000 32.87824 63 ASP B CA 1
ATOM 3826 C C . ASP B 1 87 ? 18.87067 22.12810 26.73405 1.000 26.86488 63 ASP B C 1
ATOM 3827 O O . ASP B 1 87 ? 19.04282 21.06795 26.12392 1.000 24.36304 63 ASP B O 1
ATOM 3836 N N . LEU B 1 88 ? 18.11470 23.12265 26.27248 1.000 24.42089 64 LEU B N 1
ATOM 3837 C CA . LEU B 1 88 ? 17.34563 22.95105 25.05580 1.000 22.26817 64 LEU B CA 1
ATOM 3838 C C . LEU B 1 88 ? 18.25151 22.81937 23.85040 1.000 22.39398 64 LEU B C 1
ATOM 3839 O O . LEU B 1 88 ? 17.95784 22.06696 22.92704 1.000 23.31834 64 LEU B O 1
ATOM 3855 N N . GLU B 1 89 ? 19.34643 23.54902 23.82146 1.000 24.00313 65 GLU B N 1
ATOM 3856 C CA . GLU B 1 89 ? 20.23451 23.40231 22.67512 1.000 26.42695 65 GLU B CA 1
ATOM 3857 C C . GLU B 1 89 ? 20.67018 21.95208 22.51216 1.000 26.50565 65 GLU B C 1
ATOM 3858 O O . GLU B 1 89 ? 20.74914 21.44181 21.39077 1.000 27.04876 65 GLU B O 1
ATOM 3865 N N . ALA B 1 90 ? 20.92180 21.25470 23.61853 1.000 27.07618 66 ALA B N 1
ATOM 3866 C CA . ALA B 1 90 ? 21.35736 19.87064 23.51268 1.000 28.04417 66 ALA B CA 1
ATOM 3867 C C . ALA B 1 90 ? 20.21858 18.96399 23.06449 1.000 26.94033 66 ALA B C 1
ATOM 3868 O O . ALA B 1 90 ? 20.43371 18.02184 22.28675 1.000 27.26430 66 ALA B O 1
ATOM 3875 N N . LEU B 1 91 ? 19.00356 19.20813 23.56632 1.000 23.88615 67 LEU B N 1
ATOM 3876 C CA . LEU B 1 91 ? 17.84948 18.46425 23.08987 1.000 22.56532 67 LEU B CA 1
ATOM 3877 C C . LEU B 1 91 ? 17.67568 18.66167 21.58919 1.000 22.85717 67 LEU B C 1
ATOM 3878 O O . LEU B 1 91 ? 17.42469 17.70344 20.85982 1.000 24.72380 67 LEU B O 1
ATOM 3894 N N . LEU B 1 92 ? 17.83080 19.89918 21.10694 1.000 22.26730 68 LEU B N 1
ATOM 3895 C CA . LEU B 1 92 ? 17.64004 20.16030 19.68357 1.000 22.14785 68 LEU B CA 1
ATOM 3896 C C . LEU B 1 92 ? 18.78799 19.62358 18.83807 1.000 24.94089 68 LEU B C 1
ATOM 3897 O O . LEU B 1 92 ? 18.57364 19.15517 17.71281 1.000 26.11163 68 LEU B O 1
ATOM 3913 N N . LYS B 1 93 ? 20.01256 19.74442 19.32010 1.000 26.25126 69 LYS B N 1
ATOM 3914 C CA . LYS B 1 93 ? 21.13962 19.16450 18.60588 1.000 29.77234 69 LYS B CA 1
ATOM 3915 C C . LYS B 1 93 ? 20.94130 17.67518 18.43794 1.000 29.72118 69 LYS B C 1
ATOM 3916 O O . LYS B 1 93 ? 21.22473 17.12239 17.37460 1.000 29.69176 69 LYS B O 1
ATOM 3935 N N . ALA B 1 94 ? 20.44381 17.00904 19.47540 1.000 30.54812 70 ALA B N 1
ATOM 3936 C CA . ALA B 1 94 ? 20.18610 15.57841 19.36307 1.000 32.18237 70 ALA B CA 1
ATOM 3937 C C . ALA B 1 94 ? 19.03424 15.30838 18.40254 1.000 32.88989 70 ALA B C 1
ATOM 3938 O O . ALA B 1 94 ? 19.09954 14.39331 17.56839 1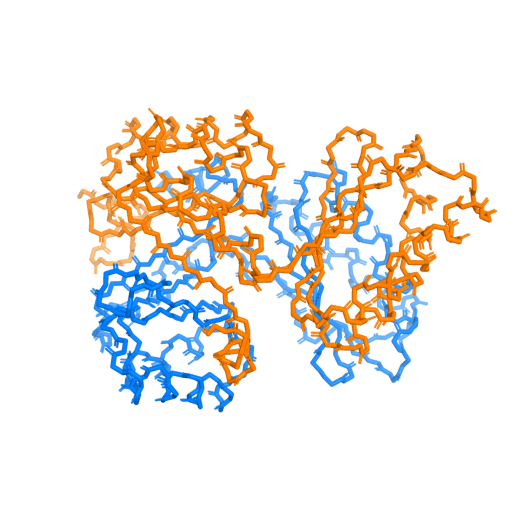.000 35.65277 70 ALA B O 1
ATOM 3945 N N . ALA B 1 95 ? 17.99665 16.11805 18.45584 1.000 32.10524 71 ALA B N 1
ATOM 3946 C CA . ALA B 1 95 ? 16.82362 15.82880 17.65768 1.000 33.84487 71 ALA B CA 1
ATOM 3947 C C . ALA B 1 95 ? 17.07234 16.06944 16.16907 1.000 34.13961 71 ALA B C 1
ATOM 3948 O O . ALA B 1 95 ? 16.52079 15.35557 15.33904 1.000 33.64145 71 ALA B O 1
ATOM 3955 N N . ILE B 1 96 ? 17.92838 17.02256 15.80277 1.000 34.29448 72 ILE B N 1
ATOM 3956 C CA . ILE B 1 96 ? 18.04001 17.37021 14.37793 1.000 34.51747 72 ILE B CA 1
ATOM 3957 C C . ILE B 1 96 ? 18.53949 16.19545 13.54812 1.000 33.19738 72 ILE B C 1
ATOM 3958 O O . ILE B 1 96 ? 18.20707 16.09054 12.36793 1.000 31.97233 72 ILE B O 1
ATOM 3974 N N . GLU B 1 97 ? 19.39311 15.34237 14.10870 1.000 33.05139 73 GLU B N 1
ATOM 3975 C CA . GLU B 1 97 ? 19.89281 14.19872 13.35439 1.000 35.21726 73 GLU B CA 1
ATOM 3976 C C . GLU B 1 97 ? 18.75863 13.23320 13.00515 1.000 30.23696 73 GLU B C 1
ATOM 3977 O O . GLU B 1 97 ? 18.71385 12.66214 11.90916 1.000 30.47816 73 GLU B O 1
ATOM 3989 N N . MET B 1 98 ? 17.83751 13.03347 13.93063 1.000 26.50990 74 MET B N 1
ATOM 3990 C CA . MET B 1 98 ? 16.66046 12.22064 13.64914 1.000 23.87564 74 MET B CA 1
ATOM 3991 C C . MET B 1 98 ? 15.69119 12.97084 12.75192 1.000 21.14225 74 MET B C 1
ATOM 3992 O O . MET B 1 98 ? 15.08093 12.38389 11.85384 1.000 19.18146 74 MET B O 1
ATOM 4016 N N . ILE B 1 99 ? 15.53702 14.27263 12.97087 1.000 18.79818 75 ILE B N 1
ATOM 4017 C CA . ILE B 1 99 ? 14.64101 15.05660 12.14756 1.000 18.47009 75 ILE B CA 1
ATOM 4018 C C . ILE B 1 99 ? 15.11188 15.04785 10.71378 1.000 16.89715 75 ILE B C 1
ATOM 4019 O O . ILE B 1 99 ? 14.30660 15.01177 9.80470 1.000 16.11202 75 ILE B O 1
ATOM 4035 N N . LYS B 1 100 ? 16.41833 15.10185 10.48923 1.000 17.58438 76 LYS B N 1
ATOM 4036 C CA . LYS B 1 100 ? 16.92253 15.04303 9.12035 1.000 17.91388 76 LYS B CA 1
ATOM 4037 C C . LYS B 1 100 ? 16.45777 13.76890 8.43566 1.000 16.00735 76 LYS B C 1
ATOM 4038 O O . LYS B 1 100 ? 15.93850 13.78635 7.30018 1.000 16.39606 76 LYS B O 1
ATOM 4057 N N . GLN B 1 101 ? 16.61580 12.64294 9.12197 1.000 17.62261 77 GLN B N 1
ATOM 4058 C CA . GLN B 1 101 ? 16.17588 11.37730 8.55070 1.000 19.57301 77 GLN B CA 1
ATOM 4059 C C . GLN B 1 101 ? 14.67583 11.37175 8.33414 1.000 15.90741 77 GLN B C 1
ATOM 4060 O O . GLN B 1 101 ? 14.20572 10.98071 7.26257 1.000 15.74715 77 GLN B O 1
ATOM 4074 N N . ALA B 1 102 ? 13.91461 11.85316 9.32224 1.000 13.21627 78 ALA B N 1
ATOM 4075 C CA . ALA B 1 102 ? 12.47130 11.89313 9.19134 1.000 11.75924 78 ALA B CA 1
ATOM 4076 C C . ALA B 1 102 ? 12.07511 12.67924 7.95350 1.000 11.99743 78 ALA B C 1
ATOM 4077 O O . ALA B 1 102 ? 11.25632 12.21812 7.14050 1.000 14.10411 78 ALA B O 1
ATOM 4084 N N . LEU B 1 103 ? 12.67232 13.86235 7.78536 1.000 12.66297 79 LEU B N 1
ATOM 4085 C CA . LEU B 1 103 ? 12.37467 14.71359 6.65169 1.000 13.60999 79 LEU B CA 1
ATOM 4086 C C . LEU B 1 103 ? 12.69085 14.03753 5.32908 1.000 14.78683 79 LEU B C 1
ATOM 4087 O O . LEU B 1 103 ? 11.90446 14.13585 4.39201 1.000 16.20812 79 LEU B O 1
ATOM 4103 N N . LYS B 1 104 ? 13.80711 13.32050 5.25781 1.000 15.18383 80 LYS B N 1
ATOM 4104 C CA . LYS B 1 104 ? 14.17186 12.64957 4.01826 1.000 16.43597 80 LYS B CA 1
ATOM 4105 C C . LYS B 1 104 ? 13.21820 11.51300 3.68668 1.000 15.61160 80 LYS B C 1
ATOM 4106 O O . LYS B 1 104 ? 13.06727 11.16465 2.49821 1.000 18.66334 80 LYS B O 1
ATOM 4125 N N . PHE B 1 105 ? 12.60984 10.90504 4.70267 1.000 14.70043 81 PHE B N 1
ATOM 4126 C CA . PHE B 1 105 ? 11.57419 9.91973 4.50253 1.000 14.03240 81 PHE B CA 1
ATOM 4127 C C . PHE B 1 105 ? 10.21446 10.52705 4.18200 1.000 15.56637 81 PHE B C 1
ATOM 4128 O O . PHE B 1 105 ? 9.25868 9.77047 3.95186 1.000 17.11536 81 PHE B O 1
ATOM 4145 N N . GLY B 1 106 ? 10.08392 11.84145 4.21655 1.000 15.81244 82 GLY B N 1
ATOM 4146 C CA . GLY B 1 106 ? 8.85157 12.51322 3.86428 1.000 16.41642 82 GLY B CA 1
ATOM 4147 C C . GLY B 1 106 ? 8.00537 12.97240 5.01654 1.000 15.49001 82 GLY B C 1
ATOM 4148 O O . GLY B 1 106 ? 6.83649 13.28869 4.81077 1.000 17.07122 82 GLY B O 1
ATOM 4152 N N . ALA B 1 107 ? 8.53146 12.95977 6.22919 1.000 13.63546 83 ALA B N 1
ATOM 4153 C CA . ALA B 1 107 ? 7.73637 13.30296 7.39334 1.000 12.86378 83 ALA B CA 1
ATOM 4154 C C . ALA B 1 107 ? 7.52931 14.80388 7.47134 1.000 12.26125 83 ALA B C 1
ATOM 4155 O O . ALA B 1 107 ? 8.29691 15.61551 6.93364 1.000 12.89880 83 ALA B O 1
ATOM 4162 N N . THR B 1 108 ? 6.47568 15.15190 8.15136 1.000 12.26566 84 THR B N 1
ATOM 4163 C CA . THR B 1 108 ? 6.28006 16.46640 8.72535 1.000 13.20870 84 THR B CA 1
ATOM 4164 C C . THR B 1 108 ? 6.53581 16.34531 10.21842 1.000 13.85663 84 THR B C 1
ATOM 4165 O O . THR B 1 108 ? 6.06267 15.39929 10.85596 1.000 15.55510 84 THR B O 1
ATOM 4176 N N . ILE B 1 109 ? 7.29229 17.28319 10.74151 1.000 12.69334 85 ILE B N 1
ATOM 4177 C CA . ILE B 1 109 ? 7.72896 17.24736 12.13109 1.000 13.84227 85 ILE B CA 1
ATOM 4178 C C . ILE B 1 109 ? 7.19392 18.46869 12.82737 1.000 13.49185 85 ILE B C 1
ATOM 4179 O O . ILE B 1 109 ? 7.40419 19.58475 12.35957 1.000 15.26458 85 ILE B O 1
ATOM 4195 N N . THR B 1 110 ? 6.57377 18.27714 13.96425 1.000 12.71724 86 THR B N 1
ATOM 4196 C CA . THR B 1 110 ? 6.10303 19.38487 14.78873 1.000 13.64658 86 THR B CA 1
ATOM 4197 C C . THR B 1 110 ? 6.88103 19.34529 16.09548 1.000 13.67719 86 THR B C 1
ATOM 4198 O O . THR B 1 110 ? 7.00960 18.29131 16.71192 1.000 14.43606 86 THR B O 1
ATOM 4209 N N . LEU B 1 111 ? 7.44008 20.47311 16.48548 1.000 12.09191 87 LEU B N 1
ATOM 4210 C CA . LEU B 1 111 ? 8.20376 20.62323 17.70313 1.000 10.84637 87 LEU B CA 1
ATOM 4211 C C . LEU B 1 111 ? 7.48708 21.60039 18.62632 1.000 11.70337 87 LEU B C 1
ATOM 4212 O O . LEU B 1 111 ? 7.00678 22.64827 18.18876 1.000 11.35016 87 LEU B O 1
ATOM 4228 N N . SER B 1 112 ? 7.40167 21.23768 19.90919 1.000 12.13869 88 SER B N 1
ATOM 4229 C CA . SER B 1 112 ? 6.93621 22.18317 20.90419 1.000 15.79050 88 SER B CA 1
ATOM 4230 C C . SER B 1 112 ? 7.62108 21.85826 22.20884 1.000 14.96206 88 SER B C 1
ATOM 4231 O O . SER B 1 112 ? 8.05324 20.73437 22.42507 1.000 15.27651 88 SER B O 1
ATOM 4239 N N . LEU B 1 113 ? 7.63877 22.84505 23.09664 1.000 16.06782 89 LEU B N 1
ATOM 4240 C CA . LEU B 1 113 ? 8.30120 22.73261 24.38051 1.000 20.51763 89 LEU B CA 1
ATOM 4241 C C . LEU B 1 113 ? 7.24772 22.74565 25.46858 1.000 25.36896 89 LEU B C 1
ATOM 4242 O O . LEU B 1 113 ? 6.45538 23.69462 25.54876 1.000 26.82868 89 LEU B O 1
ATOM 4258 N N . ASP B 1 114 ? 7.27816 21.74032 26.33794 1.000 28.66766 90 ASP B N 1
ATOM 4259 C CA . ASP B 1 114 ? 6.42187 21.71591 27.53644 1.000 31.17721 90 ASP B CA 1
ATOM 4260 C C . ASP B 1 114 ? 7.37820 21.62704 28.71827 1.000 29.98143 90 ASP B C 1
ATOM 4261 O O . ASP B 1 114 ? 7.81555 20.54069 29.10692 1.000 28.72362 90 ASP B O 1
ATOM 4270 N N . GLY B 1 115 ? 7.72853 22.77686 29.27964 1.000 30.39522 91 GLY B N 1
ATOM 4271 C CA . GLY B 1 115 ? 8.66305 22.79833 30.37324 1.000 30.06468 91 GLY B CA 1
ATOM 4272 C C . GLY B 1 115 ? 10.02709 22.31699 29.94806 1.000 30.15915 91 GLY B C 1
ATOM 4273 O O . GLY B 1 115 ? 10.68983 22.93581 29.10823 1.000 29.58678 91 GLY B O 1
ATOM 4277 N N . ASN B 1 116 ? 10.46257 21.20282 30.53646 1.000 30.43053 92 ASN B N 1
ATOM 4278 C CA . ASN B 1 116 ? 11.74378 20.61027 30.19045 1.000 31.21334 92 ASN B CA 1
ATOM 4279 C C . ASN B 1 116 ? 11.60898 19.50976 29.14126 1.000 28.09807 92 ASN B C 1
ATOM 4280 O O . ASN B 1 116 ? 12.59406 18.82266 28.84625 1.000 28.99992 92 ASN B O 1
ATOM 4291 N N . ASP B 1 117 ? 10.43244 19.36930 28.54304 1.000 25.06258 93 ASP B N 1
ATOM 4292 C CA . ASP B 1 117 ? 10.17371 18.34385 27.55884 1.000 23.22058 93 ASP B CA 1
ATOM 4293 C C . ASP B 1 117 ? 10.17188 18.98656 26.17689 1.000 19.31637 93 ASP B C 1
ATOM 4294 O O . ASP B 1 117 ? 9.46311 19.97078 25.94592 1.000 21.65576 93 ASP B O 1
ATOM 4303 N N . LEU B 1 118 ? 10.92087 18.39978 25.25483 1.000 14.61229 94 LEU B N 1
ATOM 4304 C CA . LEU B 1 118 ? 10.82346 18.72124 23.83277 1.000 14.93177 94 LEU B CA 1
ATOM 4305 C C . LEU B 1 118 ? 9.98313 17.61729 23.20456 1.000 14.17387 94 LEU B C 1
ATOM 4306 O O . LEU B 1 118 ? 10.38499 16.44633 23.16324 1.000 15.46373 94 LEU B O 1
ATOM 4322 N N . ASN B 1 119 ? 8.81234 17.97660 22.76808 1.000 14.52329 95 ASN B N 1
ATOM 4323 C CA . ASN B 1 119 ? 7.89757 17.05574 22.10059 1.000 14.62838 95 ASN B CA 1
ATOM 4324 C C . ASN B 1 119 ? 8.06166 17.15384 20.60694 1.000 15.05939 95 ASN B C 1
ATOM 4325 O O . ASN B 1 119 ? 7.92588 18.23654 20.03848 1.000 15.32879 95 ASN B O 1
ATOM 4336 N N . ILE B 1 120 ? 8.33771 16.01651 19.98489 1.000 13.73720 96 ILE B N 1
ATOM 4337 C CA . ILE B 1 120 ? 8.58740 15.91012 18.55580 1.000 13.06800 96 ILE B CA 1
ATOM 4338 C C . ILE B 1 120 ? 7.51879 15.01823 17.94591 1.000 13.09812 96 ILE B C 1
ATOM 4339 O O . ILE B 1 120 ? 7.55642 13.81701 18.15977 1.000 14.74689 96 ILE B O 1
ATOM 4355 N N . ASN B 1 121 ? 6.55705 15.59107 17.23641 1.000 12.24852 97 ASN B N 1
ATOM 4356 C CA . ASN B 1 121 ? 5.51153 14.77901 16.62122 1.000 13.33110 97 ASN B CA 1
ATOM 4357 C C . ASN B 1 121 ? 5.88043 14.56146 15.15756 1.000 12.71594 97 ASN B C 1
ATOM 4358 O O . ASN B 1 121 ? 6.20613 15.51346 14.45951 1.000 14.19099 97 ASN B O 1
ATOM 4369 N N . ILE B 1 122 ? 5.84406 13.31856 14.71621 1.000 12.12548 98 ILE B N 1
ATOM 4370 C CA . ILE B 1 122 ? 6.27898 12.92312 13.40574 1.000 12.45488 98 ILE B CA 1
ATOM 4371 C C . ILE B 1 122 ? 5.06487 12.32709 12.71320 1.000 12.75867 98 ILE B C 1
ATOM 4372 O O . ILE B 1 122 ? 4.51196 11.35253 13.18943 1.000 15.25472 98 ILE B O 1
ATOM 4388 N N . THR B 1 123 ? 4.65845 12.91550 11.59422 1.000 12.12789 99 THR B N 1
ATOM 4389 C CA . THR B 1 123 ? 3.54836 12.40848 10.81704 1.000 13.56917 99 THR B CA 1
ATOM 4390 C C . THR B 1 123 ? 3.99588 12.183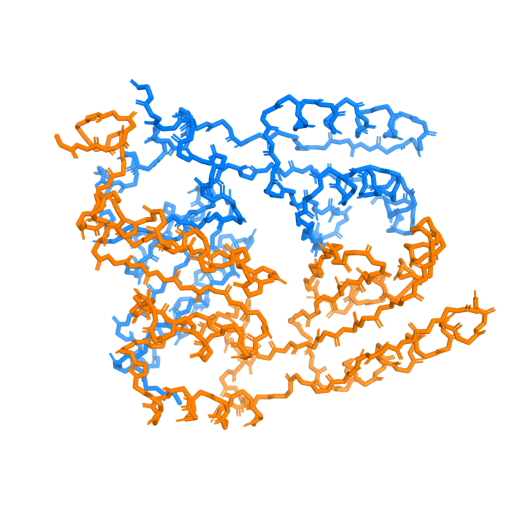86 9.39410 1.000 13.40951 99 THR B C 1
ATOM 4391 O O . THR B 1 123 ? 5.03183 12.68646 8.96944 1.000 13.87104 99 THR B O 1
ATOM 4402 N N . GLY B 1 124 ? 3.19826 11.43055 8.65519 1.000 13.70301 100 GLY B N 1
ATOM 4403 C CA . GLY B 1 124 ? 3.48044 11.27087 7.24467 1.000 13.49904 100 GLY B CA 1
ATOM 4404 C C . GLY B 1 124 ? 4.46034 10.18015 6.86696 1.000 15.04289 100 GLY B C 1
ATOM 4405 O O . GLY B 1 124 ? 4.93400 10.18179 5.71780 1.000 16.18614 100 GLY B O 1
ATOM 4409 N N . VAL B 1 125 ? 4.74584 9.23525 7.75163 1.000 14.01541 101 VAL B N 1
ATOM 4410 C CA . VAL B 1 125 ? 5.69334 8.16723 7.46773 1.000 14.56772 101 VAL B CA 1
ATOM 4411 C C . VAL B 1 125 ? 5.11928 6.84017 7.93863 1.000 16.62181 101 VAL B C 1
ATOM 4412 O O . VAL B 1 125 ? 4.34214 6.79181 8.88835 1.000 17.57031 101 VAL B O 1
ATOM 4425 N N . PRO B 1 126 ? 5.51093 5.75552 7.31817 1.000 15.93056 102 PRO B N 1
ATOM 4426 C CA . PRO B 1 126 ? 4.94282 4.44554 7.62953 1.000 16.30450 102 PRO B CA 1
ATOM 4427 C C . PRO B 1 126 ? 5.60328 3.80331 8.83753 1.000 16.64281 102 PRO B C 1
ATOM 4428 O O . PRO B 1 126 ? 6.59611 4.26916 9.34896 1.000 16.72297 102 PRO B O 1
ATOM 4439 N N . GLU B 1 127 ? 5.03459 2.68005 9.26140 1.000 17.86832 103 GLU B N 1
ATOM 4440 C CA . GLU B 1 127 ? 5.46337 2.05462 10.50360 1.000 18.27462 103 GLU B CA 1
ATOM 4441 C C . GLU B 1 127 ? 6.93227 1.69559 10.49674 1.000 17.03106 103 GLU B C 1
ATOM 4442 O O . GLU B 1 127 ? 7.62625 1.90919 11.47769 1.000 16.20472 103 GLU B O 1
ATOM 4454 N N . GLN B 1 128 ? 7.43235 1.10638 9.39745 1.000 17.14444 104 GLN B N 1
ATOM 4455 C CA . GLN B 1 128 ? 8.84754 0.72390 9.43236 1.000 17.10660 104 GLN B CA 1
ATOM 4456 C C . GLN B 1 128 ? 9.74219 1.93970 9.58427 1.000 16.61192 104 GLN B C 1
ATOM 4457 O O . GLN B 1 128 ? 10.81601 1.85281 10.20627 1.000 17.78130 104 GLN B O 1
ATOM 4471 N N . VAL B 1 129 ? 9.32635 3.07972 9.02103 1.000 14.26008 105 VAL B N 1
ATOM 4472 C CA . VAL B 1 129 ? 10.06995 4.31286 9.18595 1.000 14.07529 105 VAL B CA 1
ATOM 4473 C C . VAL B 1 129 ? 9.96776 4.81293 10.60475 1.000 13.37919 105 VAL B C 1
ATOM 4474 O O . VAL B 1 129 ? 10.95866 5.18774 11.19005 1.000 14.03892 105 VAL B O 1
ATOM 4487 N N . ARG B 1 130 ? 8.79136 4.72945 11.20771 1.000 12.63917 106 ARG B N 1
ATOM 4488 C CA . ARG B 1 130 ? 8.63415 5.12087 12.60617 1.000 13.69144 106 ARG B CA 1
ATOM 4489 C C . ARG B 1 130 ? 9.50387 4.26875 13.51304 1.000 14.47495 106 ARG B C 1
ATOM 4490 O O . ARG B 1 130 ? 10.06097 4.76993 14.49646 1.000 13.93934 106 ARG B O 1
ATOM 4511 N N . LYS B 1 131 ? 9.59757 2.97244 13.21802 1.000 15.96600 107 LYS B N 1
ATOM 4512 C CA . LYS B 1 131 ? 10.45288 2.11829 14.02008 1.000 17.54935 107 LYS B CA 1
ATOM 4513 C C . LYS B 1 131 ? 11.89447 2.56276 13.93349 1.000 18.55048 107 LYS B C 1
ATOM 4514 O O . LYS B 1 131 ? 12.59886 2.60971 14.94330 1.000 19.41245 107 LYS B O 1
ATOM 4533 N N . GLU B 1 132 ? 12.35700 2.86129 12.71640 1.000 17.23779 108 GLU B N 1
ATOM 4534 C CA . GLU B 1 132 ? 13.72064 3.33557 12.49882 1.000 21.04658 108 GLU B CA 1
ATOM 4535 C C . GLU B 1 132 ? 13.95483 4.65611 13.22279 1.000 18.64273 108 GLU B C 1
ATOM 4536 O O . GLU B 1 132 ? 14.96002 4.81431 13.91331 1.000 19.63031 108 GLU B O 1
ATOM 4548 N N . LEU B 1 133 ? 12.99283 5.58827 13.15904 1.000 17.13388 109 LEU B N 1
ATOM 4549 C CA . LEU B 1 133 ? 13.17519 6.86564 13.83386 1.000 16.58109 109 LEU B CA 1
ATOM 4550 C C . LEU B 1 133 ? 13.21068 6.68375 15.34073 1.000 17.85196 109 LEU B C 1
ATOM 4551 O O . LEU B 1 133 ? 13.96103 7.37705 16.04751 1.000 17.81905 109 LEU B O 1
ATOM 4567 N N . ALA B 1 134 ? 12.40142 5.77082 15.85868 1.000 16.58990 110 ALA B N 1
ATOM 4568 C CA . ALA B 1 134 ? 12.45241 5.51929 17.29237 1.000 15.86807 110 ALA B CA 1
ATOM 4569 C C . ALA B 1 134 ? 13.77674 4.91929 17.72644 1.000 17.78274 110 ALA B C 1
ATOM 4570 O O . ALA B 1 134 ? 14.29901 5.26139 18.77636 1.000 17.99941 110 ALA B O 1
ATOM 4577 N N . LYS B 1 135 ? 14.31525 3.99925 16.94305 1.000 18.07880 111 LYS B N 1
ATOM 4578 C CA . LYS B 1 135 ? 15.63205 3.46865 17.23302 1.000 20.20131 111 LYS B CA 1
ATOM 4579 C C . LYS B 1 135 ? 16.67621 4.56932 17.18987 1.000 20.55490 111 LYS B C 1
ATOM 4580 O O . LYS B 1 135 ? 17.57005 4.59969 18.02697 1.000 19.98664 111 LYS B O 1
ATOM 4599 N N . GLU B 1 136 ? 16.58658 5.47293 16.20558 1.000 22.10855 112 GLU B N 1
ATOM 4600 C CA . GLU B 1 136 ? 17.53740 6.57581 16.14503 1.000 24.27784 112 GLU B CA 1
ATOM 4601 C C . GLU B 1 136 ? 17.42143 7.44975 17.38331 1.000 23.33310 112 GLU B C 1
ATOM 4602 O O . GLU B 1 136 ? 18.43194 7.82261 17.98662 1.000 23.99888 112 GLU B O 1
ATOM 4614 N N . ALA B 1 137 ? 16.19856 7.75999 17.79421 1.000 22.72819 113 ALA B N 1
ATOM 4615 C CA . ALA B 1 137 ? 15.98897 8.60900 18.95870 1.000 23.09765 113 ALA B CA 1
ATOM 4616 C C . ALA B 1 137 ? 16.62464 7.99697 20.19340 1.000 22.73446 113 ALA B C 1
ATOM 4617 O O . ALA B 1 137 ? 17.27890 8.69992 20.97018 1.000 21.13876 113 ALA B O 1
ATOM 4624 N N . GLU B 1 138 ? 16.45562 6.68142 20.37621 1.000 24.48838 114 GLU B N 1
ATOM 4625 C CA . GLU B 1 138 ? 17.06459 5.98076 21.50519 1.000 27.17825 114 GLU B CA 1
ATOM 4626 C C . GLU B 1 138 ? 18.57993 6.10958 21.46922 1.000 27.69764 114 GLU B C 1
ATOM 4627 O O . GLU B 1 138 ? 19.22236 6.42396 22.48263 1.000 28.75557 114 GLU B O 1
ATOM 4639 N N . ARG B 1 139 ? 19.17479 5.88651 20.29336 1.000 27.15398 115 ARG B N 1
ATOM 4640 C CA . ARG B 1 139 ? 20.62492 5.94637 20.16798 1.000 27.57717 115 ARG B CA 1
ATOM 4641 C C . ARG B 1 139 ? 21.14292 7.35468 20.41021 1.000 27.43383 115 ARG B C 1
ATOM 4642 O O . ARG B 1 139 ? 22.18144 7.53398 21.05906 1.000 30.37985 115 ARG B O 1
ATOM 4646 N N . LEU B 1 140 ? 20.43176 8.36337 19.90629 1.000 26.52908 116 LEU B N 1
ATOM 4647 C CA . LEU B 1 140 ? 20.84411 9.74289 20.09525 1.000 27.88393 116 LEU B CA 1
ATOM 4648 C C . LEU B 1 140 ? 20.73088 10.13154 21.55252 1.000 30.00371 116 LEU B C 1
ATOM 4649 O O . LEU B 1 140 ? 21.63636 10.76741 22.10358 1.000 31.35645 116 LEU B O 1
ATOM 4665 N N . ALA B 1 141 ? 19.65345 9.71792 22.20770 1.000 31.05339 117 ALA B N 1
ATOM 4666 C CA . ALA B 1 141 ? 19.50255 10.02617 23.61538 1.000 32.41468 117 ALA B CA 1
ATOM 4667 C C . ALA B 1 141 ? 20.61214 9.37993 24.43156 1.000 34.29435 117 ALA B C 1
ATOM 4668 O O . ALA B 1 141 ? 21.21882 10.03027 25.28470 1.000 34.61963 117 ALA B O 1
ATOM 4675 N N . LYS B 1 142 ? 20.89973 8.09983 24.17480 1.000 36.45204 118 LYS B N 1
ATOM 4676 C CA . LYS B 1 142 ? 21.96904 7.41641 24.90148 1.000 39.11790 118 LYS B CA 1
ATOM 4677 C C . LYS B 1 142 ? 23.29857 8.10424 24.66688 1.000 39.07228 118 LYS B C 1
ATOM 4678 O O . LYS B 1 142 ? 23.98755 8.50327 25.61499 1.000 37.58185 118 LYS B O 1
ATOM 4682 N N . GLU B 1 143 ? 23.65126 8.31940 23.40014 1.000 41.50016 119 GLU B N 1
ATOM 4683 C CA . GLU B 1 143 ? 24.95038 8.90996 23.10551 1.000 43.87909 119 GLU B CA 1
ATOM 4684 C C . GLU B 1 143 ? 25.07465 10.29759 23.72255 1.000 39.62487 119 GLU B C 1
ATOM 4685 O O . GLU B 1 143 ? 26.13457 10.65185 24.23945 1.000 39.14694 119 GLU B O 1
ATOM 4689 N N . PHE B 1 144 ? 23.99842 11.07304 23.73271 1.000 36.22296 120 PHE B N 1
ATOM 4690 C CA . PHE B 1 144 ? 24.03966 12.46161 24.17076 1.000 36.02227 120 PHE B CA 1
ATOM 4691 C C . PHE B 1 144 ? 23.56704 12.67725 25.60946 1.000 35.03395 120 PHE B C 1
ATOM 4692 O O . PHE B 1 144 ? 23.50645 13.82380 26.06786 1.000 34.88564 120 PHE B O 1
ATOM 4696 N N . GLY B 1 145 ? 23.20659 11.61977 26.32360 1.000 33.97421 121 GLY B N 1
ATOM 4697 C CA . GLY B 1 145 ? 22.90107 11.75677 27.73381 1.000 32.36790 121 GLY B CA 1
ATOM 4698 C C . GLY B 1 145 ? 21.58423 12.44166 28.05707 1.000 31.66259 121 GLY B C 1
ATOM 4699 O O . GLY B 1 145 ? 21.47247 13.11083 29.08975 1.000 32.81304 121 GLY B O 1
ATOM 4703 N N . ILE B 1 146 ? 20.57487 12.29745 27.21287 1.000 30.17788 122 ILE B N 1
ATOM 4704 C CA . ILE B 1 146 ? 19.25964 12.84822 27.50666 1.000 28.58482 122 ILE B CA 1
ATOM 4705 C C . ILE B 1 146 ? 18.29101 11.68307 27.66620 1.000 25.70312 122 ILE B C 1
ATOM 4706 O O . ILE B 1 146 ? 18.62469 10.52985 27.41251 1.000 25.92130 122 ILE B O 1
ATOM 4722 N N . THR B 1 147 ? 17.08365 11.98830 28.11105 1.000 22.92669 123 THR B N 1
ATOM 4723 C CA . THR B 1 147 ? 16.11850 10.94125 28.44840 1.000 21.70380 123 THR B CA 1
ATOM 4724 C C . THR B 1 147 ? 14.93248 11.02944 27.50697 1.000 20.35426 123 THR B C 1
ATOM 4725 O O . THR B 1 147 ? 14.37011 12.10918 27.31071 1.000 21.19810 123 THR B O 1
ATOM 4736 N N . VAL B 1 148 ? 14.54979 9.88389 26.93099 1.000 18.30538 124 VAL B N 1
ATOM 4737 C CA . VAL B 1 148 ? 13.32788 9.75581 26.15646 1.000 16.34912 124 VAL B CA 1
ATOM 4738 C C . VAL B 1 148 ? 12.24393 9.28547 27.11992 1.000 14.19410 124 VAL B C 1
ATOM 4739 O O . VAL B 1 148 ? 12.37847 8.24248 27.77386 1.000 15.48010 124 VAL B O 1
ATOM 4752 N N . THR B 1 149 ? 11.16780 10.02957 27.18249 1.000 13.88938 125 THR B N 1
ATOM 4753 C CA . THR B 1 149 ? 10.10084 9.68618 28.10272 1.000 15.47923 125 THR B CA 1
ATOM 4754 C C . THR B 1 149 ? 8.83100 9.20577 27.43739 1.000 15.62780 125 THR B C 1
ATOM 4755 O O . THR B 1 149 ? 7.91940 8.77971 28.13925 1.000 16.08665 125 THR B O 1
ATOM 4766 N N . ARG B 1 150 ? 8.75072 9.23014 26.11287 1.000 14.88962 126 ARG B N 1
ATOM 4767 C CA . ARG B 1 150 ? 7.61825 8.71575 25.35649 1.000 16.80602 126 ARG B CA 1
ATOM 4768 C C . ARG B 1 150 ? 8.15700 8.41295 23.96715 1.000 14.290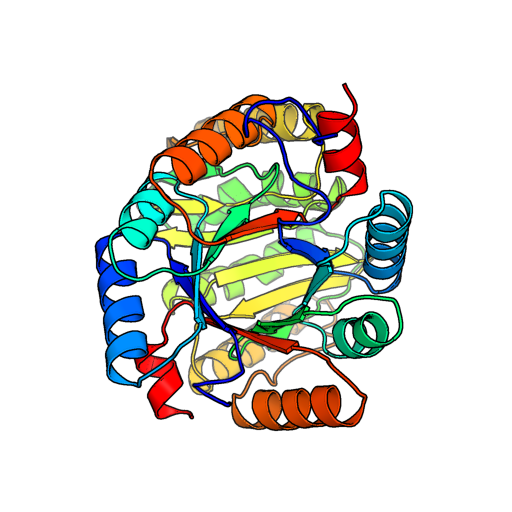42 126 ARG B C 1
ATOM 4769 O O . ARG B 1 150 ? 8.92835 9.20344 23.40352 1.000 13.74962 126 ARG B O 1
ATOM 4790 N N . THR B 1 151 ? 7.72981 7.29942 23.40024 1.000 14.00032 127 THR B N 1
ATOM 4791 C CA . THR B 1 151 ? 8.13388 6.97245 22.04187 1.000 16.59702 127 THR B CA 1
ATOM 4792 C C . THR B 1 151 ? 7.15765 5.99782 21.42390 1.000 18.40866 127 THR B C 1
ATOM 4793 O O . THR B 1 151 ? 6.29833 5.41678 22.08233 1.000 19.39915 127 THR B O 1
ATOM 4804 N N . GLY B 1 152 ? 7.33855 5.80873 20.12714 1.000 19.63169 128 GLY B N 1
ATOM 4805 C CA . GLY B 1 152 ? 6.69970 4.74374 19.36860 1.000 23.16276 128 GLY B CA 1
ATOM 4806 C C . GLY B 1 152 ? 5.22404 4.96680 19.14968 1.000 26.71957 128 GLY B C 1
ATOM 4807 O O . GLY B 1 152 ? 4.68583 6.02788 19.39729 1.000 27.77926 128 GLY B O 1
ATOM 4811 N N . GLY B 1 153 ? 4.56968 3.91723 18.65711 1.000 28.38232 129 GLY B N 1
ATOM 4812 C CA . GLY B 1 153 ? 3.15322 4.01932 18.39948 1.000 30.25753 129 GLY B CA 1
ATOM 4813 C C . GLY B 1 153 ? 2.96754 4.70684 17.05030 1.000 30.37443 129 GLY B C 1
ATOM 4814 O O . GLY B 1 153 ? 3.90919 4.83884 16.23346 1.000 30.39780 129 GLY B O 1
ATOM 4818 N N . GLY B 1 154 ? 1.76142 5.21616 16.85251 1.000 29.31366 130 GLY B N 1
ATOM 4819 C CA . GLY B 1 154 ? 1.42920 5.96053 15.65843 1.000 27.38478 130 GLY B CA 1
ATOM 4820 C C . GLY B 1 154 ? 0.72137 5.17906 14.58205 1.000 25.33176 130 GLY B C 1
ATOM 4821 O O . GLY B 1 154 ? 0.49648 5.71784 13.49172 1.000 25.92560 130 GLY B O 1
ATOM 4825 N N . ASP B 1 155 ? 0.43799 3.90991 14.81211 1.000 22.32009 131 ASP B N 1
ATOM 4826 C CA . ASP B 1 155 ? -0.18687 3.07074 13.80251 1.000 23.88421 131 ASP B CA 1
ATOM 4827 C C . ASP B 1 155 ? -1.66421 3.39939 13.59990 1.000 22.25871 131 ASP B C 1
ATOM 4828 O O . ASP B 1 155 ? -2.34637 3.93964 14.47346 1.000 22.49919 131 ASP B O 1
ATOM 4837 N N . VAL B 1 156 ? -2.15839 3.08877 12.40549 1.000 22.59047 132 VAL B N 1
ATOM 4838 C CA . VAL B 1 156 ? -3.53501 3.40083 12.06749 1.000 24.02524 132 VAL B CA 1
ATOM 4839 C C . VAL B 1 156 ? -4.51101 2.56992 12.88830 1.000 24.23092 132 VAL B C 1
ATOM 4840 O O . VAL B 1 156 ? -5.60753 3.04556 13.20406 1.000 23.99972 132 VAL B O 1
ATOM 4853 N N . ASP B 1 157 ? -4.15482 1.32899 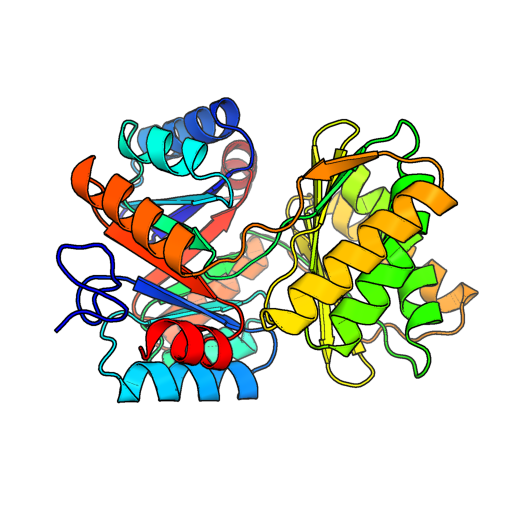13.21772 1.000 25.30509 133 ASP B N 1
ATOM 4854 C CA . ASP B 1 157 ? -5.03521 0.50467 14.03638 1.000 27.03404 133 ASP B CA 1
ATOM 4855 C C . ASP B 1 157 ? -5.29230 1.15951 15.37697 1.000 22.00508 133 ASP B C 1
ATOM 4856 O O . ASP B 1 157 ? -6.42056 1.18456 15.86321 1.000 21.31004 133 ASP B O 1
ATOM 4865 N N . GLU B 1 158 ? -4.25056 1.67855 15.99280 1.000 20.18289 134 GLU B N 1
ATOM 4866 C CA . GLU B 1 158 ? -4.42650 2.38889 17.25166 1.000 21.13832 134 GLU B CA 1
ATOM 4867 C C . GLU B 1 158 ? -5.24490 3.64294 17.05098 1.000 18.50286 134 GLU B C 1
ATOM 4868 O O . GLU B 1 158 ? -6.09660 3.96902 17.87823 1.000 18.58324 134 GLU B O 1
ATOM 4880 N N . MET B 1 159 ? -4.99292 4.38539 15.96750 1.000 17.55709 135 MET B N 1
ATOM 4881 C CA . MET B 1 159 ? -5.82555 5.55453 15.67180 1.000 18.31638 135 MET B CA 1
ATOM 4882 C C . MET B 1 159 ? -7.30646 5.18474 15.64910 1.000 16.54331 135 MET B C 1
ATOM 4883 O O . MET B 1 159 ? -8.14286 5.88396 16.24698 1.000 15.54410 135 MET B O 1
ATOM 4908 N N . LEU B 1 160 ? -7.65410 4.06498 14.98984 1.000 15.87822 136 LEU B N 1
ATOM 4909 C CA . LEU B 1 160 ? -9.05117 3.68539 14.88361 1.000 15.54615 136 LEU B CA 1
ATOM 4910 C C . LEU B 1 160 ? -9.63338 3.31262 16.23383 1.000 16.53065 136 LEU B C 1
ATOM 4911 O O . LEU B 1 160 ? -10.78266 3.67772 16.54160 1.000 17.41126 136 LEU B O 1
ATOM 4927 N N . LYS B 1 161 ? -8.85175 2.61049 17.03561 1.000 17.06047 137 LYS B N 1
ATOM 4928 C CA . LYS B 1 161 ? -9.28868 2.29424 18.38362 1.000 16.68093 137 LYS B CA 1
ATOM 4929 C C . LYS B 1 161 ? -9.53035 3.56933 19.16052 1.000 16.26830 137 LYS B C 1
ATOM 4930 O O . LYS B 1 161 ? -10.52287 3.69669 19.88561 1.000 14.97497 137 LYS B O 1
ATOM 4949 N N . GLN B 1 162 ? -8.60098 4.51970 19.04266 1.000 15.29491 138 GLN B N 1
ATOM 4950 C CA . GLN B 1 162 ? -8.75376 5.74691 19.80532 1.000 14.26687 138 GLN B CA 1
ATOM 4951 C C . GLN B 1 162 ? -9.91861 6.56423 19.30047 1.000 13.23645 138 GLN B C 1
ATOM 4952 O O . GLN B 1 162 ? -10.61736 7.19929 20.08282 1.000 14.02630 138 GLN B O 1
ATOM 4966 N N . VAL B 1 163 ? -10.14564 6.56629 17.99259 1.000 14.16900 139 VAL B N 1
ATOM 4967 C CA . VAL B 1 163 ? -11.31178 7.26139 17.47311 1.000 12.72538 139 VAL B CA 1
ATOM 4968 C C . VAL B 1 163 ? -12.59816 6.67280 18.04554 1.000 13.30965 139 VAL B C 1
ATOM 4969 O O . VAL B 1 163 ? -13.51100 7.39797 18.39349 1.000 13.35513 139 VAL B O 1
ATOM 4982 N N . GLU B 1 164 ? -12.67789 5.35807 18.14959 1.000 14.42531 140 GLU B N 1
ATOM 4983 C CA . GLU B 1 164 ? -13.85637 4.69049 18.66604 1.000 17.66576 140 GLU B CA 1
ATOM 4984 C C . GLU B 1 164 ? -14.04098 5.04545 20.12771 1.000 16.74644 140 GLU B C 1
ATOM 4985 O O . GLU B 1 164 ? -15.16691 5.23572 20.57739 1.000 16.89526 140 GLU B O 1
ATOM 4997 N N . ILE B 1 165 ? -12.94506 5.15071 20.87502 1.000 14.97498 141 ILE B N 1
ATOM 4998 C CA . ILE B 1 165 ? -13.06024 5.61435 22.26709 1.000 14.69413 141 ILE B CA 1
ATOM 4999 C C . ILE B 1 165 ? -13.63828 7.02610 22.31480 1.000 14.26363 141 ILE B C 1
ATOM 5000 O O . ILE B 1 165 ? -14.50581 7.33181 23.12188 1.000 14.77262 141 ILE B O 1
ATOM 5016 N N . LEU B 1 166 ? -13.16448 7.90088 21.43753 1.000 12.80988 142 LEU B N 1
ATOM 5017 C CA . LEU B 1 166 ? -13.72401 9.25499 21.39738 1.000 11.94200 142 LEU B CA 1
ATOM 5018 C C . LEU B 1 166 ? -15.22440 9.22637 21.10049 1.000 13.42058 142 LEU B C 1
ATOM 5019 O O . LEU B 1 166 ? -15.99718 9.96110 21.71684 1.000 14.17022 142 LEU B O 1
ATOM 5035 N N . ARG B 1 167 ? -15.63505 8.43522 20.12200 1.000 14.32383 143 ARG B N 1
ATOM 5036 C CA . ARG B 1 167 ? -17.05263 8.31237 19.79018 1.000 14.86235 143 ARG B CA 1
ATOM 5037 C C . ARG B 1 167 ? -17.84509 7.84553 20.98531 1.000 14.60470 143 ARG B C 1
ATOM 5038 O O . ARG B 1 167 ? -18.91712 8.38205 21.28442 1.000 16.60933 143 ARG B O 1
ATOM 5059 N N . ARG B 1 168 ? -17.36058 6.82463 21.66954 1.000 15.77164 144 ARG B N 1
ATOM 5060 C CA . ARG B 1 168 ? -18.09421 6.23956 22.79081 1.000 16.60731 144 ARG B CA 1
ATOM 5061 C C . ARG B 1 168 ? -18.10632 7.15858 23.99753 1.000 17.37845 144 ARG B C 1
ATOM 5062 O O . ARG B 1 168 ? -18.98976 7.03331 24.85964 1.000 19.80319 144 ARG B O 1
ATOM 5083 N N . LEU B 1 169 ? -17.12975 8.04939 24.09868 1.000 15.26367 145 LEU B N 1
ATOM 5084 C CA . LEU B 1 169 ? -17.14944 9.06245 25.14239 1.000 16.38816 145 LEU B CA 1
ATOM 5085 C C . LEU B 1 169 ? -18.08522 10.22196 24.82700 1.000 16.84137 145 LEU B C 1
ATOM 5086 O O . LEU B 1 169 ? -18.38139 11.00736 25.74227 1.000 20.28892 145 LEU B O 1
ATOM 5102 N N . GLY B 1 170 ? -18.53433 10.35502 23.57014 1.000 16.69709 146 GLY B N 1
ATOM 5103 C CA . GLY B 1 170 ? -19.52651 11.33147 23.19241 1.000 17.56576 146 GLY B CA 1
ATOM 5104 C C . GLY B 1 170 ? -19.07077 12.35653 22.18024 1.000 19.28532 146 GLY B C 1
ATOM 5105 O O . GLY B 1 170 ? -19.70338 13.39525 22.04523 1.000 18.72128 146 GLY B O 1
ATOM 5109 N N . ALA B 1 171 ? -17.98926 12.08720 21.46488 1.000 18.03854 147 ALA B N 1
ATOM 5110 C CA . ALA B 1 171 ? -17.54158 13.02456 20.45560 1.000 17.12262 147 ALA B CA 1
ATOM 5111 C C . ALA B 1 171 ? -18.66382 13.29508 19.46082 1.000 17.89819 147 ALA B C 1
ATOM 5112 O O . ALA B 1 171 ? -19.30263 12.37554 18.95360 1.000 19.43949 147 ALA B O 1
ATOM 5119 N N . LYS B 1 172 ? -18.86565 14.56623 19.12214 1.000 17.41148 148 LYS B N 1
ATOM 5120 C CA . LYS B 1 172 ? -19.97596 14.90393 18.21966 1.000 19.55745 148 LYS B CA 1
ATOM 5121 C C . LYS B 1 172 ? -19.59330 14.74731 16.75031 1.000 18.56753 148 LYS B C 1
ATOM 5122 O O . LYS B 1 172 ? -20.43544 14.37933 15.91859 1.000 20.05418 148 LYS B O 1
ATOM 5141 N N . GLN B 1 173 ? -18.34671 15.00786 16.40692 1.000 15.40386 149 GLN B N 1
ATOM 5142 C CA . GLN B 1 173 ? -17.90727 14.90444 15.02072 1.000 14.67185 149 GLN B CA 1
ATOM 5143 C C . GLN B 1 173 ? -16.42282 14.60013 15.06145 1.000 13.15261 149 GLN B C 1
ATOM 5144 O O . GLN B 1 173 ? -15.68146 15.19247 15.84448 1.000 16.09274 149 GLN B O 1
ATOM 5158 N N . ILE B 1 174 ? -15.97938 13.70379 14.18547 1.000 12.79795 150 ILE B N 1
ATOM 5159 C CA . ILE B 1 174 ? -14.57615 13.36278 14.06620 1.000 14.50478 150 ILE B CA 1
ATOM 5160 C C . ILE B 1 174 ? -14.06560 13.85458 12.72163 1.000 12.72557 150 ILE B C 1
ATOM 5161 O O . ILE B 1 174 ? -14.75331 13.73992 11.69817 1.000 14.94448 150 ILE B O 1
ATOM 5177 N N . ALA B 1 175 ? -12.84078 14.33356 12.70305 1.000 12.07766 151 ALA B N 1
ATOM 5178 C CA . ALA B 1 175 ? -12.17860 14.65859 11.47343 1.000 11.64551 151 ALA B CA 1
ATOM 5179 C C . ALA B 1 175 ? -10.82056 13.99709 11.54915 1.000 10.68014 151 ALA B C 1
ATOM 5180 O O . ALA B 1 175 ? -10.25064 13.89784 12.62696 1.000 11.79821 151 ALA B O 1
ATOM 5187 N N . VAL B 1 176 ? -10.31029 13.53600 10.39983 1.000 10.49978 152 VAL B N 1
ATOM 5188 C CA . VAL B 1 176 ? -9.01410 12.89198 10.31415 1.000 11.34483 152 VAL B CA 1
ATOM 5189 C C . VAL B 1 176 ? -8.19612 13.62389 9.26664 1.000 10.92943 152 VAL B C 1
ATOM 5190 O O . VAL B 1 176 ? -8.68386 13.83078 8.15877 1.000 12.04194 152 VAL B O 1
ATOM 5203 N N . GLU B 1 177 ? -6.95716 13.98960 9.61647 1.000 11.56804 153 GLU B N 1
ATOM 5204 C CA . GLU B 1 177 ? -6.07009 14.74143 8.74378 1.000 12.99788 153 GLU B CA 1
ATOM 5205 C C . GLU B 1 177 ? -4.91024 13.88359 8.26211 1.000 12.89820 153 GLU B C 1
ATOM 5206 O O . GLU B 1 177 ? -4.28765 13.14553 9.03183 1.000 14.59229 153 GLU B O 1
ATOM 5218 N N . SER B 1 178 ? -4.62069 13.94690 6.96658 1.000 11.50529 154 SER B N 1
ATOM 5219 C CA . SER B 1 178 ? -3.45334 13.27146 6.40569 1.000 12.75488 154 SER B CA 1
ATOM 5220 C C . SER B 1 178 ? -2.94186 14.08441 5.23781 1.000 12.69826 154 SER B C 1
ATOM 5221 O O . SER B 1 178 ? -3.73319 14.72881 4.53535 1.000 12.91008 154 SER B O 1
ATOM 5229 N N . ASP B 1 179 ? -1.61754 14.00521 4.99199 1.000 15.04024 155 ASP B N 1
ATOM 5230 C CA . ASP B 1 179 ? -1.02683 14.56202 3.78879 1.000 16.84844 155 ASP B CA 1
ATOM 5231 C C . ASP B 1 179 ? -0.96043 13.52036 2.66520 1.000 15.90846 155 ASP B C 1
ATOM 5232 O O . ASP B 1 179 ? -0.55672 13.84719 1.54707 1.000 18.20235 155 ASP B O 1
ATOM 5241 N N . ASP B 1 180 ? -1.40330 12.28135 2.90820 1.000 13.74521 156 ASP B N 1
ATOM 5242 C CA . ASP B 1 180 ? -1.38087 11.31312 1.82039 1.000 14.08273 156 ASP B CA 1
ATOM 5243 C C . ASP B 1 180 ? -2.45713 10.25957 2.02058 1.000 12.24179 156 ASP B C 1
ATOM 5244 O O . ASP B 1 180 ? -2.20715 9.14455 2.43539 1.000 14.21885 156 ASP B O 1
ATOM 5253 N N . TRP B 1 181 ? -3.64677 10.59628 1.58243 1.000 10.69199 157 TRP B N 1
ATOM 5254 C CA . TRP B 1 181 ? -4.75692 9.68239 1.61194 1.000 12.27832 157 TRP B CA 1
ATOM 5255 C C . TRP B 1 181 ? -4.61164 8.56671 0.60809 1.000 13.70225 157 TRP B C 1
ATOM 5256 O O . TRP B 1 181 ? -5.19408 7.51655 0.79073 1.000 14.45475 157 TRP B O 1
ATOM 5277 N N . ARG B 1 182 ? -3.82520 8.76906 -0.42009 1.000 14.02956 158 ARG B N 1
ATOM 5278 C CA . ARG B 1 182 ? -3.57243 7.70174 -1.36588 1.000 14.58736 158 ARG B CA 1
ATOM 5279 C C . ARG B 1 182 ? -2.95648 6.51193 -0.66894 1.000 14.39842 158 ARG B C 1
ATOM 5280 O O . ARG B 1 182 ? -3.27365 5.35887 -1.01043 1.000 16.10422 158 ARG B O 1
ATOM 5301 N N . ILE B 1 183 ? -2.08918 6.77367 0.31061 1.000 13.75547 159 ILE B N 1
ATOM 5302 C CA . ILE B 1 183 ? -1.45823 5.72921 1.10980 1.000 15.47124 159 ILE B CA 1
ATOM 5303 C C . ILE B 1 183 ? -2.34345 5.32211 2.27351 1.000 16.26007 159 ILE B C 1
ATOM 5304 O O . ILE B 1 183 ? -2.49649 4.14159 2.58114 1.000 19.83501 159 ILE B O 1
ATOM 5320 N N . LEU B 1 184 ? -2.93263 6.29740 2.94165 1.000 14.67000 160 LEU B N 1
ATOM 5321 C CA . LEU B 1 184 ? -3.72339 6.01176 4.13767 1.000 14.88926 160 LEU B CA 1
ATOM 5322 C C . LEU B 1 184 ? -4.90148 5.09922 3.84439 1.000 17.37661 160 LEU B C 1
ATOM 5323 O O . LEU B 1 184 ? -5.24907 4.25759 4.67053 1.000 18.51633 160 LEU B O 1
ATOM 5339 N N . GLN B 1 185 ? -5.49013 5.20915 2.67163 1.000 16.91665 161 GLN B N 1
ATOM 5340 C CA . GLN B 1 185 ? -6.60286 4.34003 2.30757 1.000 17.53252 161 GLN B CA 1
ATOM 5341 C C . GLN B 1 185 ? -6.20350 2.87994 2.32104 1.000 21.64497 161 GLN B C 1
ATOM 5342 O O . GLN B 1 185 ? -7.04854 2.01888 2.57747 1.000 25.05494 161 GLN B O 1
ATOM 5356 N N . GLU B 1 186 ? -4.94842 2.57589 2.02064 1.000 24.60119 162 GLU B N 1
ATOM 5357 C CA . GLU B 1 186 ? -4.50280 1.19331 2.02913 1.000 27.47600 162 GLU B CA 1
ATOM 5358 C C . GLU B 1 186 ? -4.51253 0.63494 3.43405 1.000 30.40239 162 GLU B C 1
ATOM 5359 O O . GLU B 1 186 ? -4.79152 -0.54842 3.61614 1.000 31.28265 162 GLU B O 1
ATOM 5363 N N . ALA B 1 187 ? -4.20252 1.46050 4.42956 1.000 31.85187 163 ALA B N 1
ATOM 5364 C CA . ALA B 1 187 ? -4.22465 1.02759 5.82205 1.000 34.91676 163 ALA B CA 1
ATOM 5365 C C . ALA B 1 187 ? -5.63807 0.91624 6.36608 1.000 35.04967 163 ALA B C 1
ATOM 5366 O O . ALA B 1 187 ? -5.89244 0.12750 7.28552 1.000 33.82123 163 ALA B O 1
ATOM 5373 N N . LEU B 1 188 ? -6.56022 1.69715 5.83630 1.000 35.71671 164 LEU B N 1
ATOM 5374 C CA . LEU B 1 188 ? -7.93773 1.67964 6.30272 1.000 36.87396 164 LEU B CA 1
ATOM 5375 C C . LEU B 1 188 ? -8.70866 0.61788 5.52641 1.000 39.74145 164 LEU B C 1
ATOM 5376 O O . LEU B 1 188 ? -9.49938 -0.12308 6.10502 1.000 40.68807 164 LEU B O 1
#

Secondary structure (DSSP, 8-state):
--TTTSEEEEE-SSHHHHHHHHHHHHHTT-S-EEEE-S-HHHHHHHHHTT-SEEEEESS-EEEEEE-S-HHHHHHHHHHHHHHHHHTT-EEEEEEETTEEEEEEES--HHHHHHHHHHHHHHHHHHT-EEEE-----HHHHHHHHHHHHHHT-S-EEEEES-HHHHHHHH--/--BSSSTTSSB-TTTSEEEEE-SSHHHHHHHHHHHHHTT-S-EEEE-S-HHHHHHHHHTT--EEEEESS-EEEEEE-S-HHHHHHHHHHHHHHHHHTT-EEEEEEETTEEEEEEES--HHHHHHHHHHHHHHHHHHT-EEEE-----HHHHHHHHHHHHHHT-SEEEEEES-HHHHHHH-

Sequence (352 aa):
LYFQGDILIVNAKDVDEMLKQVEILRRLGAKQIAVHSSSDWRILQEALKKGGDILIVNGGGMTITFRGDDLEALLKAAIEMIKQALKFGATITLSLDGNDLNINNITGVPEQVRKELAKEAERLAKEFGITVTRTGGGDVDEMLKQVEILRRLGAKQIAVESDDWRILQEALKKGGWGGSGGENLYFQGDILIVNAKDVDEMLKQVEILRRLGAKQIAVHSSDWRILQEALKKGGDILIVNGGGMTITFFRGDDLEALLKAAIEMIKQALKFGATITLSLDGNDLNINITGVPEQVRKELAKEAERLAKEFGITVTRTGGGDVDEMLKQVEILRRLGAKQIAVESDDWRILQEAL

Solvent-accessible surface area: 15128 Å² total; per-residue (Å²): 76,44,44,80,36,3,10,13,2,1,50,6,107,72,43,90,58,1,34,112,1,1,86,36,1,98,163,96,51,13,61,54,2,0,0,15,6,60,65,59,52,1,1,58,74,0,34,86,36,29,3,27,12,0,6,1,38,8,13,13,2,12,0,6,0,117,22,115,55,21,46,33,2,1,118,0,0,13,70,0,4,41,71,0,2,114,95,34,0,15,0,39,2,24,56,50,73,46,27,0,34,0,30,0,23,16,2,56,86,123,19,24,91,85,0,26,120,26,0,115,154,20,5,92,111,80,69,26,76,48,71,110,75,20,59,6,74,23,100,75,6,7,108,24,0,15,62,0,53,197,100,45,22,144,42,4,1,0,14,8,18,25,0,89,48,6,41,92,46,3,152,128,122,30,19,28,39,90,71,3,75,1,0,90,38,134,38,3,10,0,1,0,45,6,76,43,44,85,32,0,44,118,0,1,105,39,0,113,165,62,33,9,128,55,4,0,0,19,5,58,65,61,55,2,1,58,60,0,25,163,82,18,2,60,16,0,5,0,30,15,11,22,1,24,0,8,0,120,20,106,85,12,30,39,2,1,134,7,0,16,75,0,1,42,63,0,4,121,97,44,3,28,0,41,2,9,31,70,67,97,42,0,32,0,17,0,30,41,12,82,59,130,15,17,100,61,0,20,128,37,0,122,62,41,5,81,96,58,68,26,59,46,65,110,74,17,43,13,52,23,107,68,4,56,115,18,4,87,58,0,86,193,98,28,17,141,42,2,0,0,12,15,58,42,4,92,111,12,68,92,57,85

CATH classification: 3.30.70.600

Nearest PDB structures (foldseek):
  6wxo-assembly1_B  TM=1.006E+00  e=4.656E-38  synthetic construct
  6wxo-assembly1_A  TM=9.794E-01  e=1.329E-32  synthetic construct
  6zv9-assembly1_A  TM=8.564E-01  e=2.814E-28  synthetic construct
  6wxp-assembly2_C  TM=8.299E-01  e=1.349E-26  synthetic construct
  6wxp-assembly1_B  TM=7.696E-01  e=7.766E-28  synthetic construct